Protein AF-A0A0F6SGK2-F1 (afdb_monomer)

Radius of gyration: 22.57 Å; Cα contacts (8 Å, |Δi|>4): 625; chains: 1; bounding box: 58×47×67 Å

Sequence (413 aa):
MLKDLLETAQLTKGACAKIIGVSPRVLDEWIAGQKTIPAGYARSLSELFGTPVPALARRGELPSPTQMAGVWFRMREDRVSATDRTYVAVLRRLAHSCDQFECATTGSSPSMMWRNVFWGAKRKAMDETASPAEQGRIAARALRTERGLSQGATGIGSVFRQHLRHLGVLVVETPVPDSKIEGCSFYVQSGPQAIRPSIFANSFRSSWFHRNFVLCHEIAHLIFDAESEGASIDFKTEDESSIGSLSESVTEQRADAFAQEMLVPASVLRHVAQASGINWKRLEAEDLATLVAKLEVEARVILRAAVEGKFLDAEGAARAQTLDYRAHLEQLTERALPAMKYFGRHPEKKSDWLEKRTATAVGVPLYLPPSYVQAVVGAVERGTVSWSKGAELLMVDRRTFMERFGDRVPGIE

Nearest PDB structures (foldseek):
  7t5t-assembly1_A  TM=6.090E-01  e=1.997E-03  Thauera sp. K11
  6b9s-assembly3_F  TM=7.369E-01  e=8.221E+00  Nitrosopumilus maritimus SCM1

pLDDT: mean 84.5, std 14.2, range [26.12, 98.0]

InterPro domains:
  IPR001387 Cro/C1-type, helix-turn-helix domain [PS50943] (2-56)
  IPR001387 Cro/C1-type, helix-turn-helix domain [SM00530] (1-56)
  IPR010359 IrrE N-terminal-like domain [PF06114] (166-276)
  IPR010982 Lambda repressor-like, DNA-binding domain superfamily [G3DSA:1.10.260.40] (1-58)
  IPR010982 Lambda repressor-like, DNA-binding domain superfamily [SSF47413] (1-57)
  IPR052345 Radiation response metalloprotease [PTHR43236] (2-397)

Organism: NCBI:txid927083

Solvent-accessible surface area (backbone atoms only — not comparable to full-atom values): 22172 Å² total; per-residue (Å²): 82,63,53,57,52,29,59,58,40,59,44,52,64,64,56,52,19,35,48,68,64,45,58,54,67,61,48,48,36,42,50,72,60,76,44,84,55,54,71,73,57,22,45,51,50,17,45,46,47,49,33,59,44,71,51,56,57,47,86,88,58,62,66,53,79,87,51,39,41,33,39,34,65,60,52,61,43,90,89,51,49,66,58,37,45,50,48,52,37,50,49,37,40,49,50,37,32,54,52,47,48,50,38,66,73,64,78,42,81,74,50,66,55,42,56,61,49,33,50,53,14,37,63,72,22,69,50,89,87,52,53,48,39,54,28,17,31,44,21,21,53,43,44,30,55,79,67,55,59,66,60,83,54,54,42,45,50,86,53,46,67,60,54,41,45,70,26,31,36,43,79,46,61,34,46,45,83,85,38,60,54,44,24,33,19,37,73,42,66,80,53,98,85,49,78,33,52,32,38,34,29,38,47,45,100,46,54,62,26,48,42,43,43,38,48,37,24,32,47,35,35,58,41,69,28,58,84,81,49,38,32,40,80,43,71,73,85,88,71,98,79,66,92,76,74,96,63,76,45,66,65,53,47,14,14,51,30,13,19,42,38,56,50,47,32,56,71,33,51,50,44,50,31,61,78,65,69,54,48,65,94,68,67,47,34,63,50,51,18,50,50,27,63,60,32,32,38,37,62,69,59,53,41,53,37,29,36,77,59,65,60,33,52,72,67,57,36,58,58,54,69,72,47,79,22,60,74,54,26,46,73,75,33,77,73,62,44,54,69,70,60,46,33,70,78,38,59,82,55,45,66,70,57,64,74,73,27,56,24,60,41,42,74,52,85,36,46,52,48,69,68,56,54,52,51,46,52,50,32,30,49,70,63,77,34,54,68,71,54,40,13,55,56,55,36,29,48,62,65,61,38,42,77,71,46,44,95,62,40,80,88,81,128

Secondary structure (DSSP, 8-state):
-HHHHHHHTT--HHHHHHHHT--HHHHHHHHTTSSPPPHHHHHHHHHHH---HHHHHSSS----GGGS-THHHHTTSTT--HHHHHHHHHHHHHHHHHHHHHHHHHSSPPP-HHHHHHHHHHHHH--TTS-HHHHHHHHHHHHHHHTTTTTTSS--TTTHHHHHHHTT-EEEEE--TT--EEEEEEEEEEETTEEEEEEEEE-TT--HHHHHHHHHHHHHHHHHTTTTS---EEE----TT-TT-----HHHHHHHHHHHHHH--HHHHHHHHHHTT--GGG--HHHHHHHHHHHTS-HHHHHHHHHHTTSS-HHHHHHHHT---HHHHHHH-GGGS-HHHHHHH-THHHHHHHTSSEE-TTSS-EE--HHHHHHHHHHHHTTSS-HHHHHHHTT--HHHHHHHHGGGSTT--

Mean predicted aligned error: 7.56 Å

Foldseek 3Di:
DVVVLCVLLVADLVLLCLQLQHDSVVSVCLVVVVDFDPQSSLVLVCLQFVADSVCSRDRPDDDDSVNGWLVSNVCPDPPHDNLNSSVSSNVSLLLLLLLVLCCLVVVDAFAQQLVVLLQQLQVQLPPVPDQLLVSLLSSLVSSCVVQVVPPPLFFCLVPVVVSCVNNREAEFEWARPPGQWQKKWAWGDNDDPHTHIYIYGHPHVDFSQANLLRRQLQSLCCSHVVVPRGMDTDGDDDDPPPPDDPDPPSSSSSSNSNSLSNQPPLSSLVVQCVVVVHQLVDHALLNLLSSCLGSVHDSLSSLVNCCVSVSDPPVSSVVVVPHDNLVNNVVSDVSSDDPVVNCVVVVVCPVLQDQQAFQPSSPRTIGGDSVQLVSLLVCQLVVSAPLCSSCSSSNHDSVSSCVRRVVRHPDDD

Structure (mmCIF, N/CA/C/O backbone):
data_AF-A0A0F6SGK2-F1
#
_entry.id   AF-A0A0F6SGK2-F1
#
loop_
_atom_site.group_PDB
_atom_site.id
_atom_site.type_symbol
_atom_site.label_atom_id
_atom_site.label_alt_id
_atom_site.label_comp_id
_atom_site.label_asym_id
_atom_site.label_entity_id
_atom_site.label_seq_id
_atom_site.pdbx_PDB_ins_code
_atom_site.Cartn_x
_atom_site.Cartn_y
_atom_site.Cartn_z
_atom_site.occupancy
_atom_site.B_iso_or_equiv
_atom_site.auth_seq_id
_atom_site.auth_comp_id
_atom_site.auth_asym_id
_atom_site.auth_atom_id
_atom_site.pdbx_PDB_model_num
ATOM 1 N N . MET A 1 1 ? 29.532 2.978 -12.328 1.00 78.69 1 MET A N 1
ATOM 2 C CA . MET A 1 1 ? 28.101 3.304 -12.506 1.00 78.69 1 MET A CA 1
ATOM 3 C C . MET A 1 1 ? 27.238 2.193 -11.948 1.00 78.69 1 MET A C 1
ATOM 5 O O . MET A 1 1 ? 26.752 2.325 -10.841 1.00 78.69 1 MET A O 1
ATOM 9 N N . LEU A 1 2 ? 27.044 1.086 -12.677 1.00 84.94 2 LEU A N 1
ATOM 10 C CA . LEU A 1 2 ? 26.106 0.046 -12.242 1.00 84.94 2 LEU A CA 1
ATOM 11 C C . LEU A 1 2 ? 26.561 -0.642 -10.946 1.00 84.94 2 LEU A C 1
ATOM 13 O O . LEU A 1 2 ? 25.728 -1.008 -10.125 1.00 84.94 2 LEU A O 1
ATOM 17 N N . LYS A 1 3 ? 27.882 -0.737 -10.737 1.00 87.75 3 LYS A N 1
ATOM 18 C CA . LYS A 1 3 ? 28.489 -1.137 -9.462 1.00 87.75 3 LYS A CA 1
ATOM 19 C C . LYS A 1 3 ? 28.012 -0.258 -8.299 1.00 87.75 3 LYS A C 1
ATOM 21 O O . LYS A 1 3 ? 27.478 -0.782 -7.334 1.00 87.75 3 LYS A O 1
ATOM 26 N N . ASP A 1 4 ? 28.139 1.059 -8.438 1.00 85.50 4 ASP A N 1
ATOM 27 C CA . ASP A 1 4 ? 27.834 2.026 -7.375 1.00 85.50 4 ASP A CA 1
ATOM 28 C C . ASP A 1 4 ? 26.331 2.077 -7.063 1.00 85.50 4 ASP A C 1
ATOM 30 O O . ASP A 1 4 ? 25.942 2.240 -5.907 1.00 85.50 4 ASP A O 1
ATOM 34 N N . LEU A 1 5 ? 25.479 1.883 -8.081 1.00 87.88 5 LEU A N 1
ATOM 35 C CA . LEU A 1 5 ? 24.028 1.741 -7.902 1.00 87.88 5 LEU A CA 1
ATOM 36 C C . LEU A 1 5 ? 23.686 0.475 -7.102 1.00 87.88 5 LEU A C 1
ATOM 38 O O . LEU A 1 5 ? 22.879 0.531 -6.176 1.00 87.88 5 LEU A O 1
ATOM 42 N N . LEU A 1 6 ? 24.314 -0.661 -7.429 1.00 89.94 6 LEU A N 1
ATOM 43 C CA . LEU A 1 6 ? 24.123 -1.926 -6.711 1.00 89.94 6 LEU A CA 1
ATOM 44 C C . LEU A 1 6 ? 24.616 -1.844 -5.266 1.00 89.94 6 LEU A C 1
ATOM 46 O O . LEU A 1 6 ? 23.921 -2.303 -4.364 1.00 89.94 6 LEU A O 1
ATOM 50 N N . GLU A 1 7 ? 25.781 -1.236 -5.045 1.00 88.44 7 GLU A N 1
ATOM 51 C CA . GLU A 1 7 ? 26.343 -1.010 -3.711 1.00 88.44 7 GLU A CA 1
ATOM 52 C C . GLU A 1 7 ? 25.465 -0.055 -2.898 1.00 88.44 7 GLU A C 1
ATOM 54 O O . GLU A 1 7 ? 25.137 -0.348 -1.750 1.00 88.44 7 GLU A O 1
ATOM 59 N N . THR A 1 8 ? 24.983 1.030 -3.511 1.00 85.25 8 THR A N 1
ATOM 60 C CA . THR A 1 8 ? 24.062 1.977 -2.868 1.00 85.25 8 THR A CA 1
ATOM 61 C C . THR A 1 8 ? 22.753 1.324 -2.454 1.00 85.25 8 THR A C 1
ATOM 63 O O . THR A 1 8 ? 22.305 1.545 -1.331 1.00 85.25 8 THR A O 1
ATOM 66 N N . ALA A 1 9 ? 22.147 0.541 -3.346 1.00 86.88 9 ALA A N 1
ATOM 67 C CA . ALA A 1 9 ? 20.924 -0.203 -3.068 1.00 86.88 9 ALA A CA 1
ATOM 68 C C . ALA A 1 9 ? 21.157 -1.426 -2.168 1.00 86.88 9 ALA A C 1
ATOM 70 O O . ALA A 1 9 ? 20.193 -2.088 -1.787 1.00 86.88 9 ALA A O 1
ATOM 71 N N . GLN A 1 10 ? 22.422 -1.770 -1.896 1.00 90.06 10 GLN A N 1
ATOM 72 C CA . GLN A 1 10 ? 22.857 -3.031 -1.299 1.00 90.06 10 GLN A CA 1
ATOM 73 C C . GLN A 1 10 ? 22.164 -4.261 -1.926 1.00 90.06 10 GLN A C 1
ATOM 75 O O . GLN A 1 10 ? 21.792 -5.218 -1.236 1.00 90.06 10 GLN A O 1
ATOM 80 N N . LEU A 1 11 ? 21.960 -4.217 -3.246 1.00 90.44 11 LEU A N 1
ATOM 81 C CA . LEU A 1 11 ? 21.308 -5.265 -4.023 1.00 90.44 11 LEU A CA 1
ATOM 82 C C . LEU A 1 11 ? 22.372 -6.177 -4.634 1.00 90.44 11 LEU A C 1
ATOM 84 O O . LEU A 1 11 ? 23.311 -5.719 -5.287 1.00 90.44 11 LEU A O 1
ATOM 88 N N . THR A 1 12 ? 22.221 -7.490 -4.461 1.00 91.44 12 THR A N 1
ATOM 89 C CA . THR A 1 12 ? 23.186 -8.437 -5.030 1.00 91.44 12 THR A CA 1
ATOM 90 C C . THR A 1 12 ? 23.108 -8.444 -6.558 1.00 91.44 12 THR A C 1
ATOM 92 O O . THR A 1 12 ? 22.038 -8.298 -7.155 1.00 91.44 12 THR A O 1
ATOM 95 N N . LYS A 1 13 ? 24.248 -8.683 -7.218 1.00 91.94 13 LYS A N 1
ATOM 96 C CA . LYS A 1 13 ? 24.306 -8.831 -8.681 1.00 91.94 13 LYS A CA 1
ATOM 97 C C . LYS A 1 13 ? 23.360 -9.921 -9.182 1.00 91.94 13 LYS A C 1
ATOM 99 O O . LYS A 1 13 ? 22.661 -9.720 -10.168 1.00 91.94 13 LYS A O 1
ATOM 104 N N . GLY A 1 14 ? 23.321 -11.058 -8.482 1.00 91.38 14 GLY A N 1
ATOM 105 C CA . GLY A 1 14 ? 22.448 -12.181 -8.820 1.00 91.38 14 GLY A CA 1
ATOM 106 C C . GLY A 1 14 ? 20.970 -11.797 -8.770 1.00 91.38 14 GLY A C 1
ATOM 107 O O . GLY A 1 14 ? 20.241 -12.082 -9.717 1.00 91.38 14 GLY A O 1
ATOM 108 N N . ALA A 1 15 ? 20.546 -11.090 -7.717 1.00 90.62 15 ALA A N 1
ATOM 109 C CA . ALA A 1 15 ? 19.182 -10.578 -7.613 1.00 90.62 15 ALA A CA 1
ATOM 110 C C . ALA A 1 15 ? 18.864 -9.590 -8.744 1.00 90.62 15 ALA A C 1
ATOM 112 O O . ALA A 1 15 ? 17.868 -9.765 -9.439 1.00 90.62 15 ALA A O 1
ATOM 113 N N . CYS A 1 16 ? 19.735 -8.607 -8.992 1.00 92.31 16 CYS A N 1
ATOM 114 C CA . CYS A 1 16 ? 19.541 -7.632 -10.067 1.00 92.31 16 CYS A CA 1
ATOM 115 C C . CYS A 1 16 ? 19.424 -8.300 -11.446 1.00 92.31 16 CYS A C 1
ATOM 117 O O . CYS A 1 16 ? 18.456 -8.052 -12.163 1.00 92.31 16 CYS A O 1
ATOM 119 N N . ALA A 1 17 ? 20.354 -9.201 -11.785 1.00 91.81 17 ALA A N 1
ATOM 120 C CA . ALA A 1 17 ? 20.355 -9.939 -13.047 1.00 91.81 17 ALA A CA 1
ATOM 121 C C . ALA A 1 17 ? 19.044 -10.711 -13.246 1.00 91.81 17 ALA A C 1
ATOM 123 O O . ALA A 1 17 ? 18.433 -10.645 -14.313 1.00 91.81 17 ALA A O 1
ATOM 124 N N . LYS A 1 18 ? 18.575 -11.382 -12.188 1.00 90.31 18 LYS A N 1
ATOM 125 C CA . LYS A 1 18 ? 17.321 -12.136 -12.190 1.00 90.31 18 LYS A CA 1
ATOM 126 C C . LYS A 1 18 ? 16.106 -11.227 -12.387 1.00 90.31 18 LYS A C 1
ATOM 128 O O . LYS A 1 18 ? 15.245 -11.545 -13.198 1.00 90.31 18 LYS A O 1
ATOM 133 N N . ILE A 1 19 ? 16.063 -10.081 -11.703 1.00 89.81 19 ILE A N 1
ATOM 134 C CA . ILE A 1 19 ? 14.951 -9.126 -11.795 1.00 89.81 19 ILE A CA 1
ATOM 135 C C . ILE A 1 19 ? 14.860 -8.509 -13.187 1.00 89.81 19 ILE A C 1
ATOM 137 O O . ILE A 1 19 ? 13.751 -8.341 -13.679 1.00 89.81 19 ILE A O 1
ATOM 141 N N . ILE A 1 20 ? 15.978 -8.169 -13.832 1.00 89.19 20 ILE A N 1
ATOM 142 C CA . ILE A 1 20 ? 15.967 -7.578 -15.183 1.00 89.19 20 ILE A CA 1
ATOM 143 C C . ILE A 1 20 ? 15.994 -8.630 -16.305 1.00 89.19 20 ILE A C 1
ATOM 145 O O . ILE A 1 20 ? 15.970 -8.267 -17.478 1.00 89.19 20 ILE A O 1
ATOM 149 N N . GLY A 1 21 ? 16.028 -9.922 -15.962 1.00 88.06 21 GLY A N 1
ATOM 150 C CA . GLY A 1 21 ? 15.949 -11.028 -16.918 1.00 88.06 21 GLY A CA 1
ATOM 151 C C . GLY A 1 21 ? 17.213 -11.247 -17.755 1.00 88.06 21 GLY A C 1
ATOM 152 O O . GLY A 1 21 ? 17.106 -11.598 -18.928 1.00 88.06 21 GLY A O 1
ATOM 153 N N . VAL A 1 22 ? 18.408 -11.049 -17.186 1.00 90.62 22 VAL A N 1
ATOM 154 C CA . VAL A 1 22 ? 19.692 -11.295 -17.872 1.00 90.62 22 VAL A CA 1
ATOM 155 C C . VAL A 1 22 ? 20.556 -12.314 -17.151 1.00 90.62 22 VAL A C 1
ATOM 157 O O . VAL A 1 22 ? 20.430 -12.536 -15.949 1.00 90.62 22 VAL A O 1
ATOM 160 N N . SER A 1 23 ? 21.492 -12.918 -17.886 1.00 90.94 23 SER A N 1
ATOM 161 C CA . SER A 1 23 ? 22.508 -13.761 -17.254 1.00 90.94 23 SER A CA 1
ATOM 162 C C . SER A 1 23 ? 23.442 -12.919 -16.364 1.00 90.94 23 SER A C 1
ATOM 164 O O . SER A 1 23 ? 23.802 -11.801 -16.752 1.00 90.94 23 SER A O 1
ATOM 166 N N . PRO A 1 24 ? 23.907 -13.447 -15.214 1.00 91.19 24 PRO A N 1
ATOM 167 C CA . PRO A 1 24 ? 24.869 -12.751 -14.355 1.00 91.19 24 PRO A CA 1
ATOM 168 C C . PRO A 1 24 ? 26.143 -12.320 -15.093 1.00 91.19 24 PRO A C 1
ATOM 170 O O . PRO A 1 24 ? 26.646 -11.227 -14.861 1.00 91.19 24 PRO A O 1
ATOM 173 N N . ARG A 1 25 ? 26.604 -13.128 -16.058 1.00 93.31 25 ARG A N 1
ATOM 174 C CA . ARG A 1 25 ? 27.771 -12.818 -16.893 1.00 93.31 25 ARG A CA 1
ATOM 175 C C . ARG A 1 25 ? 27.579 -11.542 -17.716 1.00 93.31 25 ARG A C 1
ATOM 177 O O . ARG A 1 25 ? 28.476 -10.711 -17.766 1.00 93.31 25 ARG A O 1
ATOM 184 N N . VAL A 1 26 ? 26.415 -11.374 -18.344 1.00 92.75 26 VAL A N 1
ATOM 185 C CA . VAL A 1 26 ? 26.103 -10.156 -19.116 1.00 92.75 26 VAL A CA 1
ATOM 186 C C . VAL A 1 26 ? 26.052 -8.936 -18.196 1.00 92.75 26 VAL A C 1
ATOM 188 O O . VAL A 1 26 ? 26.559 -7.875 -18.553 1.00 92.75 26 VAL A O 1
ATOM 191 N N . LEU A 1 27 ? 25.492 -9.091 -16.992 1.00 92.81 27 LEU A N 1
ATOM 192 C CA . LEU A 1 27 ? 25.486 -8.020 -16.000 1.00 92.81 27 LEU A CA 1
ATOM 193 C C . LEU A 1 27 ? 26.913 -7.636 -15.572 1.00 92.81 27 LEU A C 1
ATOM 195 O O . LEU A 1 27 ? 27.207 -6.449 -15.463 1.00 92.81 27 LEU A O 1
ATOM 199 N N . ASP A 1 28 ? 27.810 -8.606 -15.374 1.00 92.94 28 ASP A N 1
ATOM 200 C CA . ASP A 1 28 ? 29.217 -8.341 -15.052 1.00 92.94 28 ASP A CA 1
ATOM 201 C C . ASP A 1 28 ? 29.941 -7.588 -16.179 1.00 92.94 28 ASP A C 1
ATOM 203 O O . ASP A 1 28 ? 30.682 -6.644 -15.902 1.00 92.94 28 ASP A O 1
ATOM 207 N N . GLU A 1 29 ? 29.676 -7.929 -17.444 1.00 91.69 29 GLU A N 1
ATOM 208 C CA . GLU A 1 29 ? 30.208 -7.196 -18.602 1.00 91.69 29 GLU A CA 1
ATOM 209 C C . GLU A 1 29 ? 29.746 -5.724 -18.607 1.00 91.69 29 GLU A C 1
ATOM 211 O O . GLU A 1 29 ? 30.524 -4.830 -18.952 1.00 91.69 29 GLU A O 1
ATOM 216 N N . TRP A 1 30 ? 28.507 -5.438 -18.184 1.00 91.69 30 TRP A N 1
ATOM 217 C CA . TRP A 1 30 ? 28.007 -4.065 -18.023 1.00 91.69 30 TRP A CA 1
ATOM 218 C C . TRP A 1 30 ? 28.614 -3.349 -16.817 1.00 91.69 30 TRP A C 1
ATOM 220 O O . TRP A 1 30 ? 28.991 -2.182 -16.922 1.00 91.69 30 TRP A O 1
ATOM 230 N N . ILE A 1 31 ? 28.751 -4.039 -15.681 1.00 89.56 31 ILE A N 1
ATOM 231 C CA . ILE A 1 31 ? 29.380 -3.502 -14.466 1.00 89.56 31 ILE A CA 1
ATOM 232 C C . ILE A 1 31 ? 30.835 -3.107 -14.738 1.00 89.56 31 ILE A C 1
ATOM 234 O O . ILE A 1 31 ? 31.266 -2.038 -14.309 1.00 89.56 31 ILE A O 1
ATOM 238 N N . ALA A 1 32 ? 31.567 -3.938 -15.482 1.00 88.94 32 ALA A N 1
ATOM 239 C CA . ALA A 1 32 ? 32.946 -3.688 -15.891 1.00 88.94 32 ALA A CA 1
ATOM 240 C C . ALA A 1 32 ? 33.071 -2.677 -17.049 1.00 88.94 32 ALA A C 1
ATOM 242 O O . ALA A 1 32 ? 34.181 -2.367 -17.475 1.00 88.94 32 ALA A O 1
ATOM 243 N N . GLY A 1 33 ? 31.954 -2.181 -17.596 1.00 85.75 33 GLY A N 1
ATOM 244 C CA . GLY A 1 33 ? 31.942 -1.246 -18.723 1.00 85.75 33 GLY A CA 1
ATOM 245 C C . GLY A 1 33 ? 32.409 -1.850 -20.053 1.00 85.75 33 GLY A C 1
ATOM 246 O O . GLY A 1 33 ? 32.653 -1.107 -21.007 1.00 85.75 33 GLY A O 1
ATOM 247 N N . GLN A 1 34 ? 32.521 -3.178 -20.148 1.00 87.75 34 GLN A N 1
ATOM 248 C CA . GLN A 1 34 ? 32.992 -3.894 -21.336 1.00 87.75 34 GLN A CA 1
ATOM 249 C C . GLN A 1 34 ? 31.994 -3.791 -22.496 1.00 87.75 34 GLN A C 1
ATOM 251 O O . GLN A 1 34 ? 32.406 -3.681 -23.651 1.00 87.75 34 GLN A O 1
ATOM 256 N N . LYS A 1 35 ? 30.690 -3.743 -22.195 1.00 85.50 35 LYS A N 1
ATOM 257 C CA . LYS A 1 35 ? 29.608 -3.543 -23.173 1.00 85.50 35 LYS A CA 1
ATOM 258 C C . LYS A 1 35 ? 28.701 -2.380 -22.787 1.00 85.50 35 LYS A C 1
ATOM 260 O O . LYS A 1 35 ? 28.556 -2.058 -21.611 1.00 85.50 35 LYS A O 1
ATOM 265 N N . THR A 1 36 ? 28.071 -1.771 -23.788 1.00 86.31 36 THR A N 1
ATOM 266 C CA . THR A 1 36 ? 26.993 -0.802 -23.577 1.00 86.31 36 THR A CA 1
ATOM 267 C C . THR A 1 36 ? 25.721 -1.515 -23.120 1.00 86.31 36 THR A C 1
ATOM 269 O O . THR A 1 36 ? 25.454 -2.653 -23.515 1.00 86.31 36 THR A O 1
ATOM 272 N N . ILE A 1 37 ? 24.937 -0.846 -22.273 1.00 89.62 37 ILE A N 1
ATOM 273 C CA . ILE A 1 37 ? 23.647 -1.359 -21.807 1.00 89.62 37 ILE A CA 1
ATOM 274 C C . ILE A 1 37 ? 22.609 -1.093 -22.909 1.00 89.62 37 ILE A C 1
ATOM 276 O O . ILE A 1 37 ? 22.388 0.071 -23.254 1.00 89.62 37 ILE A O 1
ATOM 280 N N . PRO A 1 38 ? 21.957 -2.122 -23.480 1.00 90.44 38 PRO A N 1
ATOM 281 C CA . PRO A 1 38 ? 20.913 -1.913 -24.479 1.00 90.44 38 PRO A CA 1
ATOM 282 C C . PRO A 1 38 ? 19.733 -1.121 -23.903 1.00 90.44 38 PRO A C 1
ATOM 284 O O . PRO A 1 38 ? 19.382 -1.288 -22.735 1.00 90.44 38 PRO A O 1
ATOM 287 N N . ALA A 1 39 ? 19.068 -0.311 -24.733 1.00 86.50 39 ALA A N 1
ATOM 288 C CA . ALA A 1 39 ? 18.015 0.612 -24.293 1.00 86.50 39 ALA A CA 1
ATOM 289 C C . ALA A 1 39 ? 16.883 -0.058 -23.487 1.00 86.50 39 ALA A C 1
ATOM 291 O O . ALA A 1 39 ? 16.406 0.513 -22.507 1.00 86.50 39 ALA A O 1
ATOM 292 N N . GLY A 1 40 ? 16.486 -1.282 -23.858 1.00 85.19 40 GLY A N 1
ATOM 293 C CA . GLY A 1 40 ? 15.483 -2.053 -23.113 1.00 85.19 40 GLY A CA 1
ATOM 294 C C . GLY A 1 40 ? 15.911 -2.350 -21.672 1.00 85.19 40 GLY A C 1
ATOM 295 O O . GLY A 1 40 ? 15.142 -2.127 -20.744 1.00 85.19 40 GLY A O 1
ATOM 296 N N . TYR A 1 41 ? 17.166 -2.756 -21.465 1.00 89.25 41 TYR A N 1
ATOM 297 C CA . TYR A 1 41 ? 17.701 -3.036 -20.130 1.00 89.25 41 TYR A CA 1
ATOM 298 C C . TYR A 1 41 ? 18.026 -1.766 -19.346 1.00 89.25 41 TYR A C 1
ATOM 300 O O . TYR A 1 41 ? 17.846 -1.740 -18.132 1.00 89.25 41 TYR A O 1
ATOM 308 N N . ALA A 1 42 ? 18.440 -0.692 -20.025 1.00 89.06 42 ALA A N 1
ATOM 309 C CA . ALA A 1 42 ? 18.599 0.614 -19.393 1.00 89.06 42 ALA A CA 1
ATOM 310 C C . ALA A 1 42 ? 17.261 1.120 -18.827 1.00 89.06 42 ALA A C 1
ATOM 312 O O . ALA A 1 42 ? 17.233 1.674 -17.731 1.00 89.06 42 ALA A O 1
ATOM 313 N N . ARG A 1 43 ? 16.140 0.861 -19.518 1.00 87.06 43 ARG A N 1
ATOM 314 C CA . ARG A 1 43 ? 14.796 1.129 -18.990 1.00 87.06 43 ARG A CA 1
ATOM 315 C C . ARG A 1 43 ? 14.490 0.285 -17.753 1.00 87.06 43 ARG A C 1
ATOM 317 O O . ARG A 1 43 ? 14.130 0.856 -16.734 1.00 87.06 43 ARG A O 1
ATOM 324 N N . SER A 1 44 ? 14.706 -1.030 -17.786 1.00 88.31 44 SER A N 1
ATOM 325 C CA . SER A 1 44 ? 14.456 -1.884 -16.611 1.00 88.31 44 SER A CA 1
ATOM 326 C C . SER A 1 44 ? 15.315 -1.513 -15.395 1.00 88.31 44 SER A C 1
ATOM 328 O O . SER A 1 44 ? 14.844 -1.550 -14.261 1.00 88.31 44 SER A O 1
ATOM 330 N N . LEU A 1 45 ? 16.568 -1.113 -15.617 1.00 90.19 45 LEU A N 1
ATOM 331 C CA . LEU A 1 45 ? 17.447 -0.598 -14.564 1.00 90.19 45 LEU A CA 1
ATOM 332 C C . LEU A 1 45 ? 16.965 0.762 -14.033 1.00 90.19 45 LEU A C 1
ATOM 334 O O . LEU A 1 45 ? 17.049 1.007 -12.832 1.00 90.19 45 LEU A O 1
ATOM 338 N N . SER A 1 46 ? 16.431 1.622 -14.903 1.00 88.19 46 SER A N 1
ATOM 339 C CA . SER A 1 46 ? 15.820 2.901 -14.524 1.00 88.19 46 SER A CA 1
ATOM 340 C C . SER A 1 46 ? 14.588 2.698 -13.643 1.00 88.19 46 SER A C 1
ATOM 342 O O . SER A 1 46 ? 14.492 3.305 -12.580 1.00 88.19 46 SER A O 1
ATOM 344 N N . GLU A 1 47 ? 13.699 1.776 -14.018 1.00 88.62 47 GLU A N 1
ATOM 345 C CA . GLU A 1 47 ? 12.507 1.411 -13.239 1.00 88.62 47 GLU A CA 1
ATOM 346 C C . GLU A 1 47 ? 12.887 0.916 -11.831 1.00 88.62 47 GLU A C 1
ATOM 348 O O . GLU A 1 47 ? 12.272 1.293 -10.828 1.00 88.62 47 GLU A O 1
ATOM 353 N N . LEU A 1 48 ? 13.953 0.114 -11.749 1.00 89.56 48 LEU A N 1
ATOM 354 C CA . LEU A 1 48 ? 14.460 -0.458 -10.506 1.00 89.56 48 LEU A CA 1
ATOM 355 C C . LEU A 1 48 ? 15.117 0.607 -9.614 1.00 89.56 48 LEU A C 1
ATOM 357 O O . LEU A 1 48 ? 14.701 0.804 -8.470 1.00 89.56 48 LEU A O 1
ATOM 361 N N . PHE A 1 49 ? 16.115 1.330 -10.122 1.00 88.06 49 PHE A N 1
ATOM 362 C CA . PHE A 1 49 ? 16.923 2.255 -9.317 1.00 88.06 49 PHE A CA 1
ATOM 363 C C . PHE A 1 49 ? 16.334 3.668 -9.201 1.00 88.06 49 PHE A C 1
ATOM 365 O O . PHE A 1 49 ? 16.718 4.422 -8.309 1.00 88.06 49 PHE A O 1
ATOM 372 N N . GLY A 1 50 ? 15.384 4.032 -10.065 1.00 84.56 50 GLY A N 1
ATOM 373 C CA . GLY A 1 50 ? 14.887 5.406 -10.198 1.00 84.56 50 GLY A CA 1
ATOM 374 C C . GLY A 1 50 ? 15.873 6.355 -10.885 1.00 84.56 50 GLY A C 1
ATOM 375 O O . GLY A 1 50 ? 15.688 7.563 -10.833 1.00 84.56 50 GLY A O 1
ATOM 376 N N . THR A 1 51 ? 16.924 5.824 -11.511 1.00 83.75 51 THR A N 1
ATOM 377 C CA . THR A 1 51 ? 17.946 6.613 -12.209 1.00 83.75 51 THR A CA 1
ATOM 378 C C . THR A 1 51 ? 17.505 6.893 -13.649 1.00 83.75 51 THR A C 1
ATOM 380 O O . THR A 1 51 ? 17.043 5.962 -14.311 1.00 83.75 51 THR A O 1
ATOM 383 N N . PRO A 1 52 ? 17.664 8.111 -14.198 1.00 81.69 52 PRO A N 1
ATOM 384 C CA . PRO A 1 52 ? 17.268 8.410 -15.576 1.00 81.69 52 PRO A CA 1
ATOM 385 C C . PRO A 1 52 ? 17.953 7.511 -16.621 1.00 81.69 52 PRO A C 1
ATOM 387 O O . PRO A 1 52 ? 19.169 7.320 -16.586 1.00 81.69 52 PRO A O 1
ATOM 390 N N . VAL A 1 53 ? 17.199 7.023 -17.617 1.00 84.62 53 VAL A N 1
ATOM 391 C CA . VAL A 1 53 ? 17.726 6.183 -18.719 1.00 84.62 53 VAL A CA 1
ATOM 392 C C . VAL A 1 53 ? 18.948 6.797 -19.425 1.00 84.62 53 VAL A C 1
ATOM 394 O O . VAL A 1 53 ? 19.905 6.058 -19.661 1.00 84.62 53 VAL A O 1
ATOM 397 N N . PRO A 1 54 ? 18.997 8.114 -19.735 1.00 82.19 54 PRO A N 1
ATOM 398 C CA . PRO A 1 54 ? 20.179 8.709 -20.359 1.00 82.19 54 PRO A CA 1
ATOM 399 C C . PRO A 1 54 ? 21.448 8.569 -19.512 1.00 82.19 54 PRO A C 1
ATOM 401 O O . PRO A 1 54 ? 22.523 8.374 -20.071 1.00 82.19 54 PRO A O 1
ATOM 404 N N . ALA A 1 55 ? 21.325 8.613 -18.182 1.00 79.44 55 ALA A N 1
ATOM 405 C CA . ALA A 1 55 ? 22.457 8.422 -17.281 1.00 79.44 55 ALA A CA 1
ATOM 406 C C . ALA A 1 55 ? 22.956 6.969 -17.300 1.00 79.44 55 ALA A C 1
ATOM 408 O O . ALA A 1 55 ? 24.153 6.739 -17.216 1.00 79.44 55 ALA A O 1
ATOM 409 N N . LEU A 1 56 ? 22.060 5.996 -17.498 1.00 82.06 56 LEU A N 1
ATOM 410 C CA . LEU A 1 56 ? 22.403 4.572 -17.616 1.00 82.06 56 LEU A CA 1
ATOM 411 C C . LEU A 1 56 ? 22.976 4.188 -18.990 1.00 82.06 56 LEU A C 1
ATOM 413 O O . LEU A 1 56 ? 23.632 3.156 -19.123 1.00 82.06 56 LEU A O 1
ATOM 417 N N . ALA A 1 57 ? 22.710 4.986 -20.023 1.00 75.50 57 ALA A N 1
ATOM 418 C CA . ALA A 1 57 ? 23.166 4.722 -21.386 1.00 75.50 57 ALA A CA 1
ATOM 419 C C . ALA A 1 57 ? 24.554 5.318 -21.693 1.00 75.50 57 ALA A C 1
ATOM 421 O O . ALA A 1 57 ? 25.229 4.851 -22.614 1.00 75.50 57 ALA A O 1
ATOM 422 N N . ARG A 1 58 ? 24.993 6.345 -20.951 1.00 70.56 58 ARG A N 1
ATOM 423 C CA . ARG A 1 58 ? 26.281 7.017 -21.178 1.00 70.56 58 ARG A CA 1
ATOM 424 C C . ARG A 1 58 ? 27.443 6.231 -20.574 1.00 70.56 58 ARG A C 1
ATOM 426 O O . ARG A 1 58 ? 27.417 5.815 -19.421 1.00 70.56 58 ARG A O 1
ATOM 433 N N . ARG A 1 59 ? 28.507 6.048 -21.360 1.00 63.91 59 ARG A N 1
ATOM 434 C CA . ARG A 1 59 ? 29.759 5.430 -20.900 1.00 63.91 59 ARG A CA 1
ATOM 435 C C . ARG A 1 59 ? 30.584 6.489 -20.158 1.00 63.91 59 ARG A C 1
ATOM 437 O O . ARG A 1 59 ? 30.909 7.510 -20.748 1.00 63.91 59 ARG A O 1
ATOM 444 N N . GLY A 1 60 ? 30.947 6.235 -18.902 1.00 56.12 60 GLY A N 1
ATOM 445 C CA . GLY A 1 60 ? 31.951 7.028 -18.172 1.00 56.12 60 GLY A CA 1
ATOM 446 C C . GLY A 1 60 ? 31.436 8.172 -17.289 1.00 56.12 60 GLY A C 1
ATOM 447 O O . GLY A 1 60 ? 32.181 8.607 -16.419 1.00 56.12 60 GLY A O 1
ATOM 448 N N . GLU A 1 61 ? 30.181 8.611 -17.422 1.00 55.69 61 GLU A N 1
ATOM 449 C CA . GLU A 1 61 ? 29.553 9.511 -16.440 1.00 55.69 61 GLU A CA 1
ATOM 450 C C . GLU A 1 61 ? 28.886 8.672 -15.346 1.00 55.69 61 GLU A C 1
ATOM 452 O O . GLU A 1 61 ? 28.019 7.841 -15.620 1.00 55.69 61 GLU A O 1
ATOM 457 N N . LEU A 1 62 ? 29.322 8.846 -14.098 1.00 53.81 62 LEU A N 1
ATOM 458 C CA . LEU A 1 62 ? 28.700 8.198 -12.950 1.00 53.81 62 LEU A CA 1
ATOM 459 C C . LEU A 1 62 ? 27.444 8.994 -12.565 1.00 53.81 62 LEU A C 1
ATOM 461 O O . LEU A 1 62 ? 27.591 10.140 -12.135 1.00 53.81 62 LEU A O 1
ATOM 465 N N . PRO A 1 63 ? 26.222 8.437 -12.665 1.00 56.38 63 PRO A N 1
ATOM 466 C CA . PRO A 1 63 ? 25.109 8.978 -11.912 1.00 56.38 63 PRO A CA 1
ATOM 467 C C . PRO A 1 63 ? 25.499 8.979 -10.438 1.00 56.38 63 PRO A C 1
ATOM 469 O O . PRO A 1 63 ? 25.889 7.949 -9.883 1.00 56.38 63 PRO A O 1
ATOM 472 N N . SER A 1 64 ? 25.437 10.156 -9.822 1.00 59.75 64 SER A N 1
ATOM 473 C CA . SER A 1 64 ? 25.648 10.280 -8.386 1.00 59.75 64 SER A CA 1
ATOM 474 C C . SER A 1 64 ? 24.624 9.394 -7.665 1.00 59.75 64 SER A C 1
ATOM 476 O O . SER A 1 64 ? 23.465 9.373 -8.086 1.00 59.75 64 SER A O 1
ATOM 478 N N . PRO A 1 65 ? 24.983 8.708 -6.563 1.00 60.50 65 PRO A N 1
ATOM 479 C CA . PRO A 1 65 ? 24.016 8.022 -5.706 1.00 60.50 65 PRO A CA 1
ATOM 480 C C . PRO A 1 65 ? 22.811 8.902 -5.340 1.00 60.50 65 PRO A C 1
ATOM 482 O O . PRO A 1 65 ? 21.704 8.396 -5.200 1.00 60.50 65 PRO A O 1
ATOM 485 N N . THR A 1 66 ? 22.992 10.227 -5.283 1.00 61.44 66 THR A N 1
ATOM 486 C CA . THR A 1 66 ? 21.920 11.217 -5.064 1.00 61.44 66 THR A CA 1
ATOM 487 C C . THR A 1 66 ? 20.842 11.254 -6.157 1.00 61.44 66 THR A C 1
ATOM 489 O O . THR A 1 66 ? 19.799 11.860 -5.952 1.00 61.44 66 THR A O 1
ATOM 492 N N . GLN A 1 67 ? 21.067 10.618 -7.310 1.00 67.00 67 GLN A N 1
ATOM 493 C CA . GLN A 1 67 ? 20.106 10.493 -8.413 1.00 67.00 67 GLN A CA 1
ATOM 494 C C . GLN A 1 67 ? 19.288 9.194 -8.352 1.00 67.00 67 GLN A C 1
ATOM 496 O O . GLN A 1 67 ? 18.495 8.925 -9.254 1.00 67.00 67 GLN A O 1
ATOM 501 N N . MET A 1 68 ? 19.506 8.350 -7.340 1.00 76.12 68 MET A N 1
ATOM 502 C CA . MET A 1 68 ? 18.669 7.179 -7.092 1.00 76.12 68 MET A CA 1
ATOM 503 C C . MET A 1 68 ? 17.377 7.573 -6.385 1.00 76.12 68 MET A C 1
ATOM 505 O O . MET A 1 68 ? 17.314 8.579 -5.679 1.00 76.12 68 MET A O 1
ATOM 509 N N . ALA A 1 69 ? 16.344 6.746 -6.541 1.00 77.69 69 ALA A N 1
ATOM 510 C CA . ALA A 1 69 ? 15.123 6.910 -5.767 1.00 77.69 69 ALA A CA 1
ATOM 511 C C . ALA A 1 69 ? 15.429 6.850 -4.261 1.00 77.69 69 ALA A C 1
ATOM 513 O O . ALA A 1 69 ? 16.161 5.963 -3.815 1.00 77.69 69 ALA A O 1
ATOM 514 N N . GLY A 1 70 ? 14.808 7.752 -3.490 1.00 74.00 70 GLY A N 1
ATOM 515 C CA . GLY A 1 70 ? 15.030 7.903 -2.046 1.00 74.00 70 GLY A CA 1
ATOM 516 C C . GLY A 1 70 ? 14.885 6.602 -1.250 1.00 74.00 70 GLY A C 1
ATOM 517 O O . GLY A 1 70 ? 15.592 6.395 -0.270 1.00 74.00 70 GLY A O 1
ATOM 518 N N . VAL A 1 71 ? 14.057 5.674 -1.740 1.00 80.69 71 VAL A N 1
ATOM 519 C CA . VAL A 1 71 ? 13.803 4.367 -1.104 1.00 80.69 71 VAL A CA 1
ATOM 520 C C . VAL A 1 71 ? 15.079 3.578 -0.879 1.00 80.69 71 VAL A C 1
ATOM 522 O O . VAL A 1 71 ? 15.237 2.937 0.153 1.00 80.69 71 VAL A O 1
ATOM 525 N N . TRP A 1 72 ? 16.042 3.684 -1.795 1.00 82.88 72 TRP A N 1
ATOM 526 C CA . TRP A 1 72 ? 17.293 2.947 -1.690 1.00 82.88 72 TRP A CA 1
ATOM 527 C C . TRP A 1 72 ? 18.180 3.421 -0.548 1.00 82.88 72 TRP A C 1
ATOM 529 O O . TRP A 1 72 ? 18.989 2.634 -0.072 1.00 82.88 72 TRP A O 1
ATOM 539 N N . PHE A 1 73 ? 18.019 4.659 -0.077 1.00 78.44 73 PHE A N 1
ATOM 540 C CA . PHE A 1 73 ? 18.754 5.150 1.083 1.00 78.44 73 PHE A CA 1
ATOM 541 C C . PHE A 1 73 ? 18.213 4.564 2.386 1.00 78.44 73 PHE A C 1
ATOM 543 O O . PHE A 1 73 ? 19.014 4.167 3.227 1.00 78.44 73 PHE A O 1
ATOM 550 N N . ARG A 1 74 ? 16.889 4.412 2.519 1.00 73.62 74 ARG A N 1
ATOM 551 C CA . ARG A 1 74 ? 16.280 3.779 3.702 1.00 73.62 74 ARG A CA 1
ATOM 552 C C . ARG A 1 74 ? 16.485 2.264 3.733 1.00 73.62 74 ARG A C 1
ATOM 554 O O . ARG A 1 74 ? 16.704 1.680 4.786 1.00 73.62 74 ARG A O 1
ATOM 561 N N . MET A 1 75 ? 16.565 1.622 2.565 1.00 80.44 75 MET A N 1
ATOM 562 C CA . MET A 1 75 ? 16.886 0.188 2.466 1.00 80.44 75 MET A CA 1
ATOM 563 C C . MET A 1 75 ? 18.305 -0.181 2.959 1.00 80.44 75 MET A C 1
ATOM 565 O O . MET A 1 75 ? 18.661 -1.366 2.962 1.00 80.44 75 MET A O 1
ATOM 569 N N . ARG A 1 76 ? 19.128 0.807 3.346 1.00 77.62 76 ARG A N 1
ATOM 570 C CA . ARG A 1 76 ? 20.474 0.609 3.906 1.00 77.62 76 ARG A CA 1
ATOM 571 C C . ARG A 1 76 ? 20.485 0.334 5.407 1.00 77.62 76 ARG A C 1
ATOM 573 O O . ARG A 1 76 ? 21.541 -0.038 5.903 1.00 77.62 76 ARG A O 1
ATOM 580 N N . GLU A 1 77 ? 19.368 0.526 6.106 1.00 77.06 77 GLU A N 1
ATOM 581 C CA . GLU A 1 77 ? 19.271 0.243 7.540 1.00 77.06 77 GLU A CA 1
ATOM 582 C C . GLU A 1 77 ? 19.630 -1.221 7.849 1.00 77.06 77 GLU A C 1
ATOM 584 O O . GLU A 1 77 ? 19.253 -2.132 7.106 1.00 77.06 77 GLU A O 1
ATOM 589 N N . ASP A 1 78 ? 20.319 -1.456 8.969 1.00 73.25 78 ASP A N 1
ATOM 590 C CA . ASP A 1 78 ? 20.843 -2.782 9.345 1.00 73.25 78 ASP A CA 1
ATOM 591 C C . ASP A 1 78 ? 19.743 -3.841 9.526 1.00 73.25 78 ASP A C 1
ATOM 593 O O . ASP A 1 78 ? 19.973 -5.037 9.341 1.00 73.25 78 ASP A O 1
ATOM 597 N N . ARG A 1 79 ? 18.517 -3.405 9.842 1.00 79.19 79 ARG A N 1
ATOM 598 C CA . ARG A 1 79 ? 17.335 -4.271 9.976 1.00 79.19 79 ARG A CA 1
ATOM 599 C C . ARG A 1 79 ? 16.766 -4.768 8.639 1.00 79.19 79 ARG A C 1
ATOM 601 O O . ARG A 1 79 ? 15.944 -5.684 8.643 1.00 79.19 79 ARG A O 1
ATOM 608 N N . VAL A 1 80 ? 17.192 -4.203 7.506 1.00 84.44 80 VAL A N 1
ATOM 609 C CA . VAL A 1 80 ? 16.719 -4.565 6.159 1.00 84.44 80 VAL A CA 1
ATOM 610 C C . VAL A 1 80 ? 17.539 -5.723 5.602 1.00 84.44 80 VAL A C 1
ATOM 612 O O . VAL A 1 80 ? 18.742 -5.602 5.371 1.00 84.44 80 VAL A O 1
ATOM 615 N N . SER A 1 81 ? 16.885 -6.842 5.295 1.00 90.00 81 SER A N 1
ATOM 616 C CA . SER A 1 81 ? 17.552 -7.998 4.693 1.00 90.00 81 SER A CA 1
ATOM 617 C C . SER A 1 81 ? 17.764 -7.845 3.177 1.00 90.00 81 SER A C 1
ATOM 619 O O . SER A 1 81 ? 17.115 -7.055 2.487 1.00 90.00 81 SER A O 1
ATOM 621 N N . ALA A 1 82 ? 18.640 -8.676 2.602 1.00 88.62 82 ALA A N 1
ATOM 622 C CA . ALA A 1 82 ? 18.800 -8.764 1.146 1.00 88.62 82 ALA A CA 1
ATOM 623 C C . ALA A 1 82 ? 17.498 -9.186 0.430 1.00 88.62 82 ALA A C 1
ATOM 625 O O . ALA A 1 82 ? 17.240 -8.774 -0.707 1.00 88.62 82 ALA A O 1
ATOM 626 N N . THR A 1 83 ? 16.667 -9.985 1.103 1.00 88.94 83 THR A N 1
ATOM 627 C CA . THR A 1 83 ? 15.349 -10.399 0.617 1.00 88.94 83 THR A CA 1
ATOM 628 C C . THR A 1 83 ? 14.410 -9.200 0.506 1.00 88.94 83 THR A C 1
ATOM 630 O O . THR A 1 83 ? 13.811 -8.996 -0.549 1.00 88.94 83 THR A O 1
ATOM 633 N N . ASP A 1 84 ? 14.365 -8.343 1.528 1.00 89.69 84 ASP A N 1
ATOM 634 C CA . ASP A 1 84 ? 13.563 -7.113 1.533 1.00 89.69 84 ASP A CA 1
ATOM 635 C C . ASP A 1 84 ? 13.940 -6.188 0.363 1.00 89.69 84 ASP A C 1
ATOM 637 O O . ASP A 1 84 ? 13.078 -5.724 -0.385 1.00 89.69 84 ASP A O 1
ATOM 641 N N . ARG A 1 85 ? 15.245 -5.993 0.124 1.00 90.81 85 ARG A N 1
ATOM 642 C CA . ARG A 1 85 ? 15.778 -5.197 -1.006 1.00 90.81 85 ARG A CA 1
ATOM 643 C C . ARG A 1 85 ? 15.359 -5.745 -2.356 1.00 90.81 85 ARG A C 1
ATOM 645 O O . ARG A 1 85 ? 14.986 -4.989 -3.255 1.00 90.81 85 ARG A O 1
ATOM 652 N N . THR A 1 86 ? 15.397 -7.065 -2.487 1.00 91.12 86 THR A N 1
ATOM 653 C CA . THR A 1 86 ? 14.967 -7.755 -3.702 1.00 91.12 86 THR A CA 1
ATOM 654 C C . THR A 1 86 ? 13.473 -7.530 -3.940 1.00 91.12 86 THR A C 1
ATOM 656 O O . THR A 1 86 ? 13.077 -7.200 -5.058 1.00 91.12 86 THR A O 1
ATOM 659 N N . TYR A 1 87 ? 12.645 -7.623 -2.897 1.00 90.00 87 TYR A N 1
ATOM 660 C CA . TYR A 1 87 ? 11.213 -7.367 -3.019 1.00 90.00 87 TYR A CA 1
ATOM 661 C C . TYR A 1 87 ? 10.898 -5.911 -3.352 1.00 90.00 87 TYR A C 1
ATOM 663 O O . TYR A 1 87 ? 10.103 -5.679 -4.256 1.00 90.00 87 TYR A O 1
ATOM 671 N N . VAL A 1 88 ? 11.559 -4.929 -2.734 1.00 90.38 88 VAL A N 1
ATOM 672 C CA . VAL A 1 88 ? 11.367 -3.512 -3.095 1.00 90.38 88 VAL A CA 1
ATOM 673 C C . VAL A 1 88 ? 11.740 -3.248 -4.554 1.00 90.38 88 VAL A C 1
ATOM 675 O O . VAL A 1 88 ? 10.982 -2.581 -5.258 1.00 90.38 88 VAL A O 1
ATOM 678 N N . ALA A 1 89 ? 12.835 -3.823 -5.063 1.00 90.81 89 ALA A N 1
ATOM 679 C CA . ALA A 1 89 ? 13.171 -3.727 -6.488 1.00 90.81 89 ALA A CA 1
ATOM 680 C C . ALA A 1 89 ? 12.050 -4.280 -7.388 1.00 90.81 89 ALA A C 1
ATOM 682 O O . ALA A 1 89 ? 11.662 -3.643 -8.371 1.00 90.81 89 ALA A O 1
ATOM 683 N N . VAL A 1 90 ? 11.506 -5.450 -7.045 1.00 90.75 90 VAL A N 1
ATOM 684 C CA . VAL A 1 90 ? 10.408 -6.081 -7.790 1.00 90.75 90 VAL A CA 1
ATOM 685 C C . VAL A 1 90 ? 9.123 -5.250 -7.714 1.00 90.75 90 VAL A C 1
ATOM 687 O O . VAL A 1 90 ? 8.466 -5.050 -8.735 1.00 90.75 90 VAL A O 1
ATOM 690 N N . LEU A 1 91 ? 8.786 -4.712 -6.540 1.00 90.56 91 LEU A N 1
ATOM 691 C CA . LEU A 1 91 ? 7.618 -3.856 -6.327 1.00 90.56 91 LEU A CA 1
ATOM 692 C C . LEU A 1 91 ? 7.714 -2.553 -7.121 1.00 90.56 91 LEU A C 1
ATOM 694 O O . LEU A 1 91 ? 6.728 -2.133 -7.721 1.00 90.56 91 LEU A O 1
ATOM 698 N N . ARG A 1 92 ? 8.900 -1.941 -7.197 1.00 90.94 92 ARG A N 1
ATOM 699 C CA . ARG A 1 92 ? 9.136 -0.756 -8.036 1.00 90.94 92 ARG A CA 1
ATOM 700 C C . ARG A 1 92 ? 8.937 -1.048 -9.518 1.00 90.94 92 ARG A C 1
ATOM 702 O O . ARG A 1 92 ? 8.363 -0.221 -10.229 1.00 90.94 92 ARG A O 1
ATOM 709 N N . ARG A 1 93 ? 9.372 -2.221 -9.985 1.00 89.38 93 ARG A N 1
ATOM 710 C CA . ARG A 1 93 ? 9.151 -2.666 -11.368 1.00 89.38 93 ARG A CA 1
ATOM 711 C C . ARG A 1 93 ? 7.670 -2.932 -11.651 1.00 89.38 93 ARG A C 1
ATOM 713 O O . ARG A 1 93 ? 7.163 -2.510 -12.690 1.00 89.38 93 ARG A O 1
ATOM 720 N N . LEU A 1 94 ? 6.963 -3.571 -10.718 1.00 90.25 94 LEU A N 1
ATOM 721 C CA . LEU A 1 94 ? 5.512 -3.745 -10.807 1.00 90.25 94 LEU A CA 1
ATOM 722 C C . LEU A 1 94 ? 4.804 -2.387 -10.863 1.00 90.25 94 LEU A C 1
ATOM 724 O O . LEU A 1 94 ? 3.953 -2.174 -11.718 1.00 90.25 94 LEU A O 1
ATOM 728 N N . ALA A 1 95 ? 5.192 -1.446 -10.005 1.00 90.50 95 ALA A N 1
ATOM 729 C CA . ALA A 1 95 ? 4.597 -0.120 -9.975 1.00 90.50 95 ALA A CA 1
ATOM 730 C C . ALA A 1 95 ? 4.783 0.642 -11.301 1.00 90.50 95 ALA A C 1
ATOM 732 O O . ALA A 1 95 ? 3.822 1.219 -11.809 1.00 90.50 95 ALA A O 1
ATOM 733 N N . HIS A 1 96 ? 5.968 0.562 -11.918 1.00 89.25 96 HIS A N 1
ATOM 734 C CA . HIS A 1 96 ? 6.184 1.081 -13.274 1.00 89.25 96 HIS A CA 1
ATOM 735 C C . HIS A 1 96 ? 5.334 0.356 -14.323 1.00 89.25 96 HIS A C 1
ATOM 737 O O . HIS A 1 96 ? 4.787 1.001 -15.211 1.00 89.25 96 HIS A O 1
ATOM 743 N N . SER A 1 97 ? 5.176 -0.966 -14.225 1.00 89.56 97 SER A N 1
ATOM 744 C CA . SER A 1 97 ? 4.347 -1.738 -15.165 1.00 89.56 97 SER A CA 1
ATOM 745 C C . SER A 1 97 ? 2.868 -1.347 -15.068 1.00 89.56 97 SER A C 1
ATOM 747 O O . SER A 1 97 ? 2.193 -1.195 -16.087 1.00 89.56 97 SER A O 1
ATOM 749 N N . CYS A 1 98 ? 2.357 -1.125 -13.855 1.00 89.06 98 CYS A N 1
ATOM 750 C CA . CYS A 1 98 ? 1.007 -0.608 -13.637 1.00 89.06 98 CYS A CA 1
ATOM 751 C C . CYS A 1 98 ? 0.833 0.792 -14.235 1.00 89.06 98 CYS A C 1
ATOM 753 O O . CYS A 1 98 ? -0.135 1.041 -14.950 1.00 89.06 98 CYS A O 1
ATOM 755 N N . ASP A 1 99 ? 1.784 1.687 -13.977 1.00 87.56 99 ASP A N 1
ATOM 756 C CA . ASP A 1 99 ? 1.728 3.062 -14.463 1.00 87.56 99 ASP A CA 1
ATOM 757 C C . ASP A 1 99 ? 1.813 3.140 -15.998 1.00 87.56 99 ASP A C 1
ATOM 759 O O . ASP A 1 99 ? 0.988 3.797 -16.635 1.00 87.56 99 ASP A O 1
ATOM 763 N N . GLN A 1 100 ? 2.732 2.385 -16.614 1.00 86.94 100 GLN A N 1
ATOM 764 C CA . GLN A 1 100 ? 2.839 2.263 -18.073 1.00 86.94 100 GLN A CA 1
ATOM 765 C C . GLN A 1 100 ? 1.550 1.734 -18.705 1.00 86.94 100 GLN A C 1
ATOM 767 O O . GLN A 1 100 ? 1.129 2.236 -19.747 1.00 86.94 100 GLN A O 1
ATOM 772 N N . PHE A 1 101 ? 0.929 0.721 -18.097 1.00 88.25 101 PHE A N 1
ATOM 773 C CA . PHE A 1 101 ? -0.322 0.155 -18.591 1.00 88.25 101 PHE A CA 1
ATOM 774 C C . PHE A 1 101 ? -1.462 1.181 -18.580 1.00 88.25 101 PHE A C 1
ATOM 776 O O . PHE A 1 101 ? -2.171 1.324 -19.578 1.00 88.25 101 PHE A O 1
ATOM 783 N N . GLU A 1 102 ? -1.628 1.919 -17.481 1.00 84.62 102 GLU A N 1
ATOM 784 C CA . GLU A 1 102 ? -2.664 2.951 -17.383 1.00 84.62 102 GLU A CA 1
ATOM 785 C C . GLU A 1 102 ? -2.430 4.085 -18.390 1.00 84.62 102 GLU A C 1
ATOM 787 O O . GLU A 1 102 ? -3.366 4.490 -19.081 1.00 84.62 102 GLU A O 1
ATOM 792 N N . CYS A 1 103 ? -1.181 4.536 -18.554 1.00 81.31 103 CYS A N 1
ATOM 793 C CA . CYS A 1 103 ? -0.831 5.546 -19.556 1.00 81.31 103 CYS A CA 1
ATOM 794 C C . CYS A 1 103 ? -1.141 5.061 -20.982 1.00 81.31 103 CYS A C 1
ATOM 796 O O . CYS A 1 103 ? -1.700 5.804 -21.788 1.00 81.31 103 CYS A O 1
ATOM 798 N N . ALA A 1 104 ? -0.808 3.804 -21.292 1.00 81.94 104 ALA A N 1
ATOM 799 C CA . ALA A 1 104 ? -1.011 3.227 -22.618 1.00 81.94 104 ALA A CA 1
ATOM 800 C C . ALA A 1 104 ? -2.494 3.013 -22.963 1.00 81.94 104 ALA A C 1
ATOM 802 O O . ALA A 1 104 ? -2.874 3.142 -24.122 1.00 81.94 104 ALA A O 1
ATOM 803 N N . THR A 1 105 ? -3.332 2.685 -21.977 1.00 80.56 105 THR A N 1
ATOM 804 C CA . THR A 1 105 ? -4.745 2.337 -22.211 1.00 80.56 105 THR A CA 1
ATOM 805 C C . THR A 1 105 ? -5.705 3.515 -22.115 1.00 80.56 105 THR A C 1
ATOM 807 O O . THR A 1 105 ? -6.748 3.493 -22.762 1.00 80.56 105 THR A O 1
ATOM 810 N N . THR A 1 106 ? -5.377 4.545 -21.334 1.00 75.38 106 THR A N 1
ATOM 811 C CA . THR A 1 106 ? -6.241 5.727 -21.170 1.00 75.38 106 THR A CA 1
ATOM 812 C C . THR A 1 106 ? -5.870 6.879 -22.103 1.00 75.38 106 THR A C 1
ATOM 814 O O . THR A 1 106 ? -6.633 7.839 -22.222 1.00 75.38 106 THR A O 1
ATOM 817 N N . GLY A 1 107 ? -4.688 6.826 -22.733 1.00 67.00 107 GLY A N 1
ATOM 818 C CA . GLY A 1 107 ? -4.149 7.913 -23.559 1.00 67.00 107 GLY A CA 1
ATOM 819 C C . GLY A 1 107 ? -3.954 9.233 -22.801 1.00 67.00 107 GLY A C 1
ATOM 820 O O . GLY A 1 107 ? -3.668 10.257 -23.416 1.00 67.00 107 GLY A O 1
ATOM 821 N N . SER A 1 108 ? -4.127 9.217 -21.478 1.00 65.06 108 SER A N 1
ATOM 822 C CA . SER A 1 108 ? -4.127 10.378 -20.599 1.00 65.06 108 SER A CA 1
ATOM 823 C C . SER A 1 108 ? -3.076 10.189 -19.517 1.00 65.06 108 SER A C 1
ATOM 825 O O . SER A 1 108 ? -2.841 9.078 -19.040 1.00 65.06 108 SER A O 1
ATOM 827 N N . SER A 1 109 ? -2.445 11.286 -19.104 1.00 68.56 109 SER A N 1
ATOM 828 C CA . SER A 1 109 ? -1.573 11.264 -17.932 1.00 68.56 109 SER A CA 1
ATOM 829 C C . SER A 1 109 ? -2.380 10.879 -16.683 1.00 68.56 109 SER A C 1
ATOM 831 O O . SER A 1 109 ? -3.538 11.298 -16.564 1.00 68.56 109 SER A O 1
ATOM 833 N N . PRO A 1 110 ? -1.790 10.132 -15.731 1.00 71.12 110 PRO A N 1
ATOM 834 C CA . PRO A 1 110 ? -2.429 9.843 -14.455 1.00 71.12 110 PRO A CA 1
ATOM 835 C C . PRO A 1 110 ? -2.923 11.121 -13.770 1.00 71.12 110 PRO A C 1
ATOM 837 O O . PRO A 1 110 ? -2.326 12.192 -13.913 1.00 71.12 110 PRO A O 1
ATOM 840 N N . SER A 1 111 ? -4.003 11.004 -12.994 1.00 78.44 111 SER A N 1
ATOM 841 C CA . SER A 1 111 ? -4.508 12.111 -12.178 1.00 78.44 111 SER A CA 1
ATOM 842 C C . SER A 1 111 ? -3.383 12.688 -11.314 1.00 78.44 111 SER A C 1
ATOM 844 O O . SER A 1 111 ? -2.729 11.973 -10.560 1.00 78.44 111 SER A O 1
ATOM 846 N N . MET A 1 112 ? -3.165 14.000 -11.404 1.00 84.56 112 MET A N 1
ATOM 847 C CA . MET A 1 112 ? -2.189 14.714 -10.571 1.00 84.56 112 MET A CA 1
ATOM 848 C C . MET A 1 112 ? -2.849 15.369 -9.350 1.00 84.56 112 MET A C 1
ATOM 850 O O . MET A 1 112 ? -2.232 16.198 -8.681 1.00 84.56 112 MET A O 1
ATOM 854 N N . MET A 1 113 ? -4.104 15.005 -9.045 1.00 86.94 113 MET A N 1
ATOM 855 C CA . MET A 1 113 ? -4.859 15.563 -7.917 1.00 86.94 113 MET A CA 1
ATOM 856 C C . MET A 1 113 ? -4.159 15.330 -6.576 1.00 86.94 113 MET A C 1
ATOM 858 O O . MET A 1 113 ? -4.252 16.181 -5.692 1.00 86.94 113 MET A O 1
ATOM 862 N N . TRP A 1 114 ? -3.429 14.216 -6.437 1.00 89.81 114 TRP A N 1
ATOM 863 C CA . TRP A 1 114 ? -2.637 13.911 -5.246 1.00 89.81 114 TRP A CA 1
ATOM 864 C C . TRP A 1 114 ? -1.693 15.054 -4.859 1.00 89.81 114 TRP A C 1
ATOM 866 O O . TRP A 1 114 ? -1.543 15.305 -3.669 1.00 89.81 114 TRP A O 1
ATOM 876 N N . ARG A 1 115 ? -1.106 15.786 -5.825 1.00 88.06 115 ARG A N 1
ATOM 877 C CA . ARG A 1 115 ? -0.152 16.869 -5.530 1.00 88.06 115 ARG A CA 1
ATOM 878 C C . ARG A 1 115 ? -0.804 17.929 -4.668 1.00 88.06 115 ARG A C 1
ATOM 880 O O . ARG A 1 115 ? -0.307 18.211 -3.588 1.00 88.06 115 ARG A O 1
ATOM 887 N N . ASN A 1 116 ? -1.924 18.477 -5.129 1.00 88.25 116 ASN A N 1
ATOM 888 C CA . ASN A 1 116 ? -2.609 19.561 -4.431 1.00 88.25 116 ASN A CA 1
ATOM 889 C C . ASN A 1 116 ? -3.100 19.110 -3.052 1.00 88.25 116 ASN A C 1
ATOM 891 O O . ASN A 1 116 ? -2.933 19.843 -2.084 1.00 88.25 116 ASN A O 1
ATOM 895 N N . VAL A 1 117 ? -3.621 17.883 -2.959 1.00 90.50 117 VAL A N 1
ATOM 896 C CA . VAL A 1 117 ? -4.141 17.320 -1.705 1.00 90.50 117 VAL A CA 1
ATOM 897 C C . VAL A 1 117 ? -3.019 17.079 -0.692 1.00 90.50 117 VAL A C 1
ATOM 899 O O . VAL A 1 117 ? -3.132 17.477 0.465 1.00 90.50 117 VAL A O 1
ATOM 902 N N . PHE A 1 118 ? -1.915 16.449 -1.105 1.00 91.44 118 PHE A N 1
ATOM 903 C CA . PHE A 1 118 ? -0.791 16.158 -0.209 1.00 91.44 118 PHE A CA 1
ATOM 904 C C . PHE A 1 118 ? -0.096 17.448 0.223 1.00 91.44 118 PHE A C 1
ATOM 906 O O . PHE A 1 118 ? 0.173 17.628 1.408 1.00 91.44 118 PHE A O 1
ATOM 913 N N . TRP A 1 119 ? 0.104 18.390 -0.701 1.00 87.75 119 TRP A N 1
ATOM 914 C CA . TRP A 1 119 ? 0.638 19.714 -0.383 1.00 87.75 119 TRP A CA 1
ATOM 915 C C . TRP A 1 119 ? -0.261 20.505 0.563 1.00 87.75 119 TRP A C 1
ATOM 917 O O . TRP A 1 119 ? 0.233 21.122 1.506 1.00 87.75 119 TRP A O 1
ATOM 927 N N . GLY A 1 120 ? -1.575 20.482 0.335 1.00 88.75 120 GLY A N 1
ATOM 928 C CA . GLY A 1 120 ? -2.554 21.127 1.203 1.00 88.75 120 GLY A CA 1
ATOM 929 C C . GLY A 1 120 ? -2.528 20.556 2.621 1.00 88.75 120 GLY A C 1
ATOM 930 O O . GLY A 1 120 ? -2.525 21.320 3.590 1.00 88.75 120 GLY A O 1
ATOM 931 N N . ALA A 1 121 ? -2.447 19.228 2.746 1.00 90.88 121 ALA A N 1
ATOM 932 C CA . ALA A 1 121 ? -2.323 18.540 4.028 1.00 90.88 121 ALA A CA 1
ATOM 933 C C . ALA A 1 121 ? -0.998 18.868 4.735 1.00 90.88 121 ALA A C 1
ATOM 935 O O . ALA A 1 121 ? -1.024 19.273 5.897 1.00 90.88 121 ALA A O 1
ATOM 936 N N . LYS A 1 122 ? 0.139 18.777 4.025 1.00 89.81 122 LYS A N 1
ATOM 937 C CA . LYS A 1 122 ? 1.470 19.113 4.554 1.00 89.81 122 LYS A CA 1
ATOM 938 C C . LYS A 1 122 ? 1.499 20.545 5.070 1.00 89.81 122 LYS A C 1
ATOM 940 O O . LYS A 1 122 ? 1.793 20.768 6.236 1.00 89.81 122 LYS A O 1
ATOM 945 N N . ARG A 1 123 ? 1.123 21.518 4.233 1.00 88.12 123 ARG A N 1
ATOM 946 C CA . ARG A 1 123 ? 1.175 22.947 4.572 1.00 88.12 123 ARG A CA 1
ATOM 947 C C . ARG A 1 123 ? 0.354 23.288 5.816 1.00 88.12 123 ARG A C 1
ATOM 949 O O . ARG A 1 123 ? 0.789 24.110 6.610 1.00 88.12 123 ARG A O 1
ATOM 956 N N . LYS A 1 124 ? -0.818 22.672 5.994 1.00 87.31 124 LYS A N 1
ATOM 957 C CA . LYS A 1 124 ? -1.641 22.871 7.200 1.00 87.31 124 LYS A CA 1
ATOM 958 C C . LYS A 1 124 ? -0.990 22.302 8.462 1.00 87.31 124 LYS A C 1
ATOM 960 O O . LYS A 1 124 ? -1.265 22.805 9.541 1.00 87.31 124 LYS A O 1
ATOM 965 N N . ALA A 1 125 ? -0.164 21.270 8.321 1.00 85.25 125 ALA A N 1
ATOM 966 C CA . ALA A 1 125 ? 0.527 20.602 9.416 1.00 85.25 125 ALA A CA 1
ATOM 967 C C . ALA A 1 125 ? 1.918 21.178 9.735 1.00 85.25 125 ALA A C 1
ATOM 969 O O . ALA A 1 125 ? 2.484 20.802 10.755 1.00 85.25 125 ALA A O 1
ATOM 970 N N . MET A 1 126 ? 2.482 22.067 8.905 1.00 74.94 126 MET A N 1
ATOM 971 C CA . MET A 1 126 ? 3.799 22.685 9.140 1.00 74.94 126 MET A CA 1
ATOM 972 C C . MET A 1 126 ? 3.728 23.835 10.154 1.00 74.94 126 MET A C 1
ATOM 974 O O . MET A 1 126 ? 4.095 24.969 9.862 1.00 74.94 126 MET A O 1
ATOM 978 N N . ASP A 1 127 ? 3.242 23.522 11.351 1.00 77.19 127 ASP A N 1
ATOM 979 C CA . ASP A 1 127 ? 3.532 24.289 12.557 1.00 77.19 127 ASP A CA 1
ATOM 980 C C . ASP A 1 127 ? 4.775 23.669 13.211 1.00 77.19 127 ASP A C 1
ATOM 982 O O . ASP A 1 127 ? 4.731 22.545 13.722 1.00 77.19 127 ASP A O 1
ATOM 986 N N . GLU A 1 128 ? 5.903 24.380 13.150 1.00 68.00 128 GLU A N 1
ATOM 987 C CA . GLU A 1 128 ? 7.190 23.928 13.698 1.00 68.00 128 GLU A CA 1
ATOM 988 C C . GLU A 1 128 ? 7.165 23.779 15.226 1.00 68.00 128 GLU A C 1
ATOM 990 O O . GLU A 1 128 ? 8.016 23.094 15.790 1.00 68.00 128 GLU A O 1
ATOM 995 N N . THR A 1 129 ? 6.177 24.377 15.899 1.00 79.75 129 THR A N 1
ATOM 996 C CA . THR A 1 129 ? 6.010 24.272 17.353 1.00 79.75 129 THR A CA 1
ATOM 997 C C . THR A 1 129 ? 5.152 23.077 17.775 1.00 79.75 129 THR A C 1
ATOM 999 O O . THR A 1 129 ? 5.177 22.679 18.941 1.00 79.75 129 THR A O 1
ATOM 1002 N N . ALA A 1 130 ? 4.413 22.471 16.838 1.00 87.19 130 ALA A N 1
ATOM 1003 C CA . ALA A 1 130 ? 3.596 21.295 17.101 1.00 87.19 130 ALA A CA 1
ATOM 1004 C C . ALA A 1 130 ? 4.455 20.027 17.215 1.00 87.19 130 ALA A C 1
ATOM 1006 O O . ALA A 1 130 ? 5.434 19.839 16.490 1.00 87.19 130 ALA A O 1
ATOM 1007 N N . SER A 1 131 ? 4.056 19.107 18.099 1.00 91.25 131 SER A N 1
ATOM 1008 C CA . SER A 1 131 ? 4.719 17.804 18.197 1.00 91.25 131 SER A CA 1
ATOM 1009 C C . SER A 1 131 ? 4.542 16.998 16.900 1.00 91.25 131 SER A C 1
ATOM 1011 O O . SER A 1 131 ? 3.531 17.163 16.210 1.00 91.25 131 SER A O 1
ATOM 1013 N N . PRO A 1 132 ? 5.463 16.075 16.566 1.00 90.44 132 PRO A N 1
ATOM 1014 C CA . PRO A 1 132 ? 5.366 15.273 15.344 1.00 90.44 132 PRO A CA 1
ATOM 1015 C C . PRO A 1 132 ? 4.041 14.520 15.214 1.00 90.44 132 PRO A C 1
ATOM 1017 O O . PRO A 1 132 ? 3.422 14.530 14.151 1.00 90.44 132 PRO A O 1
ATOM 1020 N N . ALA A 1 133 ? 3.561 13.938 16.314 1.00 92.62 133 ALA A N 1
ATOM 1021 C CA . ALA A 1 133 ? 2.262 13.282 16.353 1.00 92.62 133 ALA A CA 1
ATOM 1022 C C . ALA A 1 133 ? 1.123 14.256 16.004 1.00 92.62 133 ALA A C 1
ATOM 1024 O O . ALA A 1 133 ? 0.257 13.926 15.195 1.00 92.62 133 ALA A O 1
ATOM 1025 N N . GLU A 1 134 ? 1.129 15.478 16.552 1.00 94.31 134 GLU A N 1
ATOM 1026 C CA . GLU A 1 134 ? 0.076 16.453 16.253 1.00 94.31 134 GLU A CA 1
ATOM 1027 C C . GLU A 1 134 ? 0.136 16.957 14.809 1.00 94.31 134 GLU A C 1
ATOM 1029 O O . GLU A 1 134 ? -0.909 17.085 14.174 1.00 94.31 134 GLU A O 1
ATOM 1034 N N . GLN A 1 135 ? 1.330 17.133 14.237 1.00 93.19 135 GLN A N 1
ATOM 1035 C CA . GLN A 1 135 ? 1.482 17.415 12.804 1.00 93.19 135 GLN A CA 1
ATOM 1036 C C . GLN A 1 135 ? 0.822 16.312 11.954 1.00 93.19 135 GLN A C 1
ATOM 1038 O O . GLN A 1 135 ? 0.067 16.605 11.022 1.00 93.19 135 GLN A O 1
ATOM 1043 N N . GLY A 1 136 ? 1.035 15.041 12.317 1.00 94.75 136 GLY A N 1
ATOM 1044 C CA . GLY A 1 136 ? 0.380 13.895 11.681 1.00 94.75 136 GLY A CA 1
ATOM 1045 C C . GLY A 1 136 ? -1.146 13.974 11.763 1.00 94.75 136 GLY A C 1
ATOM 1046 O O . GLY A 1 136 ? -1.832 13.872 10.741 1.00 94.75 136 GLY A O 1
ATOM 1047 N N . ARG A 1 137 ? -1.694 14.247 12.955 1.00 95.62 137 ARG A N 1
ATOM 1048 C CA . ARG A 1 137 ? -3.147 14.390 13.154 1.00 95.62 137 ARG A CA 1
ATOM 1049 C C . ARG A 1 137 ? -3.737 15.558 12.359 1.00 95.62 137 ARG A C 1
ATOM 1051 O O . ARG A 1 137 ? -4.793 15.412 11.740 1.00 95.62 137 ARG A O 1
ATOM 1058 N N . ILE A 1 138 ? -3.068 16.711 12.332 1.00 95.12 138 ILE A N 1
ATOM 1059 C CA . ILE A 1 138 ? -3.518 17.888 11.575 1.00 95.12 138 ILE A CA 1
ATOM 1060 C C . ILE A 1 138 ? -3.596 17.569 10.076 1.00 95.12 138 ILE A C 1
ATOM 1062 O O . ILE A 1 138 ? -4.618 17.853 9.442 1.00 95.12 138 ILE A O 1
ATOM 1066 N N . ALA A 1 139 ? -2.567 16.928 9.511 1.00 95.12 139 ALA A N 1
ATOM 1067 C CA . ALA A 1 139 ? -2.571 16.525 8.105 1.00 95.12 139 ALA A CA 1
ATOM 1068 C C . ALA A 1 139 ? -3.680 15.508 7.796 1.00 95.12 139 ALA A C 1
ATOM 1070 O O . ALA A 1 139 ? -4.361 15.638 6.775 1.00 95.12 139 ALA A O 1
ATOM 1071 N N . ALA A 1 140 ? -3.920 14.540 8.685 1.00 95.44 140 ALA A N 1
ATOM 1072 C CA . ALA A 1 140 ? -5.004 13.574 8.527 1.00 95.44 140 ALA A CA 1
ATOM 1073 C C . ALA A 1 140 ? -6.378 14.265 8.493 1.00 95.44 140 ALA A C 1
ATOM 1075 O O . ALA A 1 140 ? -7.167 14.052 7.568 1.00 95.44 140 ALA A O 1
ATOM 1076 N N . ARG A 1 141 ? -6.654 15.172 9.441 1.00 93.81 141 ARG A N 1
ATOM 1077 C CA . ARG A 1 141 ? -7.904 15.959 9.481 1.00 93.81 141 ARG A CA 1
ATOM 1078 C C . ARG A 1 141 ? -8.077 16.826 8.234 1.00 93.81 141 ARG A C 1
ATOM 1080 O O . ARG A 1 141 ? -9.184 16.914 7.690 1.00 93.81 141 ARG A O 1
ATOM 1087 N N . ALA A 1 142 ? -6.994 17.444 7.764 1.00 92.94 142 ALA A N 1
ATOM 1088 C CA . ALA A 1 142 ? -6.987 18.233 6.539 1.00 92.94 142 ALA A CA 1
ATOM 1089 C C . ALA A 1 142 ? -7.368 17.383 5.320 1.00 92.94 142 ALA A C 1
ATOM 1091 O O . ALA A 1 142 ? -8.284 17.760 4.586 1.00 92.94 142 ALA A O 1
ATOM 1092 N N . LEU A 1 143 ? -6.729 16.221 5.153 1.00 92.38 143 LEU A N 1
ATOM 1093 C CA . LEU A 1 143 ? -6.991 15.316 4.038 1.00 92.38 143 LEU A CA 1
ATOM 1094 C C . LEU A 1 143 ? -8.419 14.761 4.097 1.00 92.38 143 LEU A C 1
ATOM 1096 O O . LEU A 1 143 ? -9.115 14.754 3.081 1.00 92.38 143 LEU A O 1
ATOM 1100 N N . ARG A 1 144 ? -8.911 14.368 5.282 1.00 91.44 144 ARG A N 1
ATOM 1101 C CA . ARG A 1 144 ? -10.303 13.917 5.443 1.00 91.44 144 ARG A CA 1
ATOM 1102 C C . ARG A 1 144 ? -11.308 14.984 5.021 1.00 91.44 144 ARG A C 1
ATOM 1104 O O . ARG A 1 144 ? -12.262 14.679 4.307 1.00 91.44 144 ARG A O 1
ATOM 1111 N N . THR A 1 145 ? -11.081 16.225 5.441 1.00 89.94 145 THR A N 1
ATOM 1112 C CA . THR A 1 145 ? -11.975 17.352 5.149 1.00 89.94 145 THR A CA 1
ATOM 1113 C C . THR A 1 145 ? -11.982 17.678 3.659 1.00 89.94 145 THR A C 1
ATOM 1115 O O . THR A 1 145 ? -13.047 17.756 3.055 1.00 89.94 145 THR A O 1
ATOM 1118 N N . GLU A 1 146 ? -10.805 17.798 3.045 1.00 88.50 146 GLU A N 1
ATOM 1119 C CA . GLU A 1 146 ? -10.664 18.127 1.622 1.00 88.50 146 GLU A CA 1
ATOM 1120 C C . GLU A 1 146 ? -11.267 17.056 0.705 1.00 88.50 146 GLU A C 1
ATOM 1122 O O . GLU A 1 146 ? -11.754 17.358 -0.384 1.00 88.50 146 GLU A O 1
ATOM 1127 N N . ARG A 1 147 ? -11.263 15.794 1.145 1.00 88.06 147 ARG A N 1
ATOM 1128 C CA . ARG A 1 147 ? -11.797 14.667 0.371 1.00 88.06 147 ARG A CA 1
ATOM 1129 C C . ARG A 1 147 ? -13.233 14.288 0.723 1.00 88.06 147 ARG A C 1
ATOM 1131 O O . ARG A 1 147 ? -13.712 13.278 0.216 1.00 88.06 147 ARG A O 1
ATOM 1138 N N . GLY A 1 148 ? -13.907 15.057 1.581 1.00 85.88 148 GLY A N 1
ATOM 1139 C CA . GLY A 1 148 ? -15.272 14.754 2.023 1.00 85.88 148 GLY A CA 1
ATOM 1140 C C . GLY A 1 148 ? -15.385 13.474 2.861 1.00 85.88 148 GLY A C 1
ATOM 1141 O O . GLY A 1 148 ? -16.487 13.018 3.138 1.00 85.88 148 GLY A O 1
ATOM 1142 N N . LEU A 1 149 ? -14.262 12.912 3.316 1.00 85.69 149 LEU A N 1
ATOM 1143 C CA . LEU A 1 149 ? -14.213 11.693 4.131 1.00 85.69 149 LEU A CA 1
ATOM 1144 C C . LEU A 1 149 ? -14.654 11.941 5.577 1.00 85.69 149 LEU A C 1
ATOM 1146 O O . LEU A 1 149 ? -14.835 11.005 6.348 1.00 85.69 149 LEU A O 1
ATOM 1150 N N . SER A 1 150 ? -14.818 13.203 5.967 1.00 80.25 150 SER A N 1
ATOM 1151 C CA . SER A 1 150 ? -15.418 13.586 7.247 1.00 80.25 150 SER A CA 1
ATOM 1152 C C . SER A 1 150 ? -16.947 13.449 7.257 1.00 80.25 150 SER A C 1
ATOM 1154 O O . SER A 1 150 ? -17.544 13.499 8.330 1.00 80.25 150 SER A O 1
ATOM 1156 N N . GLN A 1 151 ? -17.588 13.295 6.092 1.00 68.81 151 GLN A N 1
ATOM 1157 C CA . GLN A 1 151 ? -19.043 13.201 5.982 1.00 68.81 151 GLN A CA 1
ATOM 1158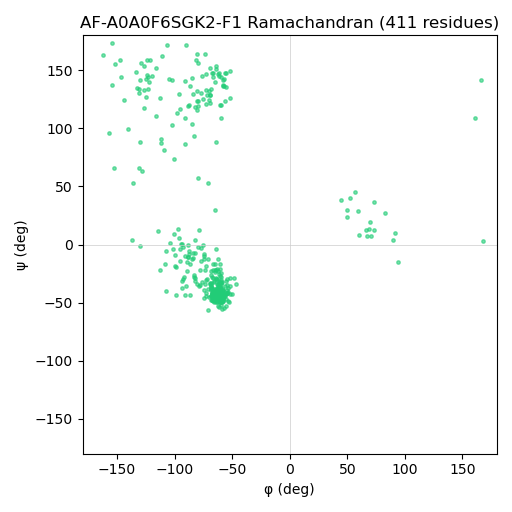 C C . GLN A 1 151 ? -19.525 11.762 6.210 1.00 68.81 151 GLN A C 1
ATOM 1160 O O . GLN A 1 151 ? -18.873 10.803 5.810 1.00 68.81 151 GLN A O 1
ATOM 1165 N N . GLY A 1 152 ? -20.678 11.609 6.866 1.00 62.38 152 GLY A N 1
ATOM 1166 C CA . GLY A 1 152 ? -21.336 10.308 7.041 1.00 62.38 152 GLY A CA 1
ATOM 1167 C C . GLY A 1 152 ? -20.944 9.518 8.290 1.00 62.38 152 GLY A C 1
ATOM 1168 O O . GLY A 1 152 ? -21.428 8.405 8.443 1.00 62.38 152 GLY A O 1
ATOM 1169 N N . ALA A 1 153 ? -20.102 10.073 9.173 1.00 68.56 153 ALA A N 1
ATOM 1170 C CA . ALA A 1 153 ? -19.784 9.539 10.507 1.00 68.56 153 ALA A CA 1
ATOM 1171 C C . ALA A 1 153 ? -19.387 8.042 10.563 1.00 68.56 153 ALA A C 1
ATOM 1173 O O . ALA A 1 153 ? -19.490 7.392 11.601 1.00 68.56 153 ALA A O 1
ATOM 1174 N N . THR A 1 154 ? -18.896 7.498 9.451 1.00 74.88 154 THR A N 1
ATOM 1175 C CA . THR A 1 154 ? -18.518 6.092 9.281 1.00 74.88 154 THR A CA 1
ATOM 1176 C C . THR A 1 154 ? -17.004 5.943 9.140 1.00 74.88 154 THR A C 1
ATOM 1178 O O . THR A 1 154 ? -16.277 6.910 8.884 1.00 74.88 154 THR A O 1
ATOM 1181 N N . GLY A 1 155 ? -16.512 4.719 9.348 1.00 83.06 155 GLY A N 1
ATOM 1182 C CA . GLY A 1 155 ? -15.129 4.368 9.041 1.00 83.06 155 GLY A CA 1
ATOM 1183 C C . GLY A 1 155 ? -14.843 4.470 7.545 1.00 83.06 155 GLY A C 1
ATOM 1184 O O . GLY A 1 155 ? -15.728 4.279 6.715 1.00 83.06 155 GLY A O 1
ATOM 1185 N N . ILE A 1 156 ? -13.591 4.757 7.192 1.00 89.38 156 ILE A N 1
ATOM 1186 C CA . ILE A 1 156 ? -13.183 4.940 5.789 1.00 89.38 156 ILE A CA 1
ATOM 1187 C C . ILE A 1 156 ? -12.477 3.717 5.195 1.00 89.38 156 ILE A C 1
ATOM 1189 O O . ILE A 1 156 ? -12.125 3.744 4.016 1.00 89.38 156 ILE A O 1
ATOM 1193 N N . GLY A 1 157 ? -12.231 2.659 5.977 1.00 85.31 157 GLY A N 1
ATOM 1194 C CA . GLY A 1 157 ? -11.355 1.556 5.561 1.00 85.31 157 GLY A CA 1
ATOM 1195 C C . GLY A 1 157 ? -11.813 0.822 4.292 1.00 85.31 157 GLY A C 1
ATOM 1196 O O . GLY A 1 157 ? -10.977 0.311 3.541 1.00 85.31 157 GLY A O 1
ATOM 1197 N N . SER A 1 158 ? -13.113 0.858 3.980 1.00 84.88 158 SER A N 1
ATOM 1198 C CA . SER A 1 158 ? -13.684 0.248 2.774 1.00 84.88 158 SER A CA 1
ATOM 1199 C C . SER A 1 158 ? -13.484 1.086 1.511 1.00 84.88 158 SER A C 1
ATOM 1201 O O . SER A 1 158 ? -13.258 0.535 0.432 1.00 84.88 158 SER A O 1
ATOM 1203 N N . VAL A 1 159 ? -13.530 2.415 1.638 1.00 87.00 159 VAL A N 1
ATOM 1204 C CA . VAL A 1 159 ? -13.484 3.364 0.513 1.00 87.00 159 VAL A CA 1
ATOM 1205 C C . VAL A 1 159 ? -12.090 3.946 0.284 1.00 87.00 159 VAL A C 1
ATOM 1207 O O . VAL A 1 159 ? -11.786 4.425 -0.810 1.00 87.00 159 VAL A O 1
ATOM 1210 N N . PHE A 1 160 ? -11.210 3.882 1.287 1.00 87.44 160 PHE A N 1
ATOM 1211 C CA . PHE A 1 160 ? -9.916 4.564 1.285 1.00 87.44 160 PHE A CA 1
ATOM 1212 C C . PHE A 1 160 ? -9.048 4.222 0.065 1.00 87.44 160 PHE A C 1
ATOM 1214 O O . PHE A 1 160 ? -8.581 5.124 -0.629 1.00 87.44 160 PHE A O 1
ATOM 1221 N N . ARG A 1 161 ? -8.912 2.932 -0.282 1.00 90.19 161 ARG A N 1
ATOM 1222 C CA . ARG A 1 161 ? -8.150 2.492 -1.471 1.00 90.19 161 ARG A CA 1
ATOM 1223 C C . ARG A 1 161 ? -8.668 3.120 -2.759 1.00 90.19 161 ARG A C 1
ATOM 1225 O O . ARG A 1 161 ? -7.884 3.545 -3.602 1.00 90.19 161 ARG A O 1
ATOM 1232 N N . GLN A 1 162 ? -9.988 3.154 -2.928 1.00 88.38 162 GLN A N 1
ATOM 1233 C CA . GLN A 1 162 ? -10.609 3.725 -4.116 1.00 88.38 162 GLN A CA 1
ATOM 1234 C C . GLN A 1 162 ? -10.378 5.240 -4.164 1.00 88.38 162 GLN A C 1
ATOM 1236 O O . GLN A 1 162 ? -10.028 5.764 -5.218 1.00 88.38 162 GLN A O 1
ATOM 1241 N N . HIS A 1 163 ? -10.486 5.941 -3.033 1.00 89.31 163 HIS A N 1
ATOM 1242 C CA . HIS A 1 163 ? -10.154 7.365 -2.961 1.00 89.31 163 HIS A CA 1
ATOM 1243 C C . HIS A 1 163 ? -8.700 7.656 -3.341 1.00 89.31 163 HIS A C 1
ATOM 1245 O O . HIS A 1 163 ? -8.466 8.558 -4.143 1.00 89.31 163 HIS A O 1
ATOM 1251 N N . LEU A 1 164 ? -7.738 6.881 -2.832 1.00 91.12 164 LEU A N 1
ATOM 1252 C CA . LEU A 1 164 ? -6.329 7.025 -3.202 1.00 91.12 164 LEU A CA 1
ATOM 1253 C C . LEU A 1 164 ? -6.102 6.828 -4.707 1.00 91.12 164 LEU A C 1
ATOM 1255 O O . LEU A 1 164 ? -5.437 7.646 -5.341 1.00 91.12 164 LEU A O 1
ATOM 1259 N N . ARG A 1 165 ? -6.720 5.801 -5.302 1.00 89.44 165 ARG A N 1
ATOM 1260 C CA . ARG A 1 165 ? -6.635 5.561 -6.752 1.00 89.44 165 ARG A CA 1
ATOM 1261 C C . ARG A 1 165 ? -7.202 6.726 -7.564 1.00 89.44 165 ARG A C 1
ATOM 1263 O O . ARG A 1 165 ? -6.564 7.152 -8.520 1.00 89.44 165 ARG A O 1
ATOM 1270 N N . HIS A 1 166 ? -8.332 7.308 -7.153 1.00 87.50 166 HIS A N 1
ATOM 1271 C CA . HIS A 1 166 ? -8.894 8.497 -7.811 1.00 87.50 166 HIS A CA 1
ATOM 1272 C C . HIS A 1 166 ? -7.997 9.741 -7.703 1.00 87.50 166 HIS A C 1
ATOM 1274 O O . HIS A 1 166 ? -8.011 10.593 -8.592 1.00 87.50 166 HIS A O 1
ATOM 1280 N N . LEU A 1 167 ? -7.196 9.855 -6.638 1.00 89.25 167 LEU A N 1
ATOM 1281 C CA . LEU A 1 167 ? -6.188 10.914 -6.518 1.00 89.25 167 LEU A CA 1
ATOM 1282 C C . LEU A 1 167 ? -5.001 10.725 -7.472 1.00 89.25 167 LEU A C 1
ATOM 1284 O O . LEU A 1 167 ? -4.212 11.653 -7.636 1.00 89.25 167 LEU A O 1
ATOM 1288 N N . GLY A 1 168 ? -4.881 9.549 -8.092 1.00 89.12 168 GLY A N 1
ATOM 1289 C CA . GLY A 1 168 ? -3.741 9.157 -8.911 1.00 89.12 168 GLY A CA 1
ATOM 1290 C C . GLY A 1 168 ? -2.650 8.425 -8.136 1.00 89.12 168 GLY A C 1
ATOM 1291 O O . GLY A 1 168 ? -1.583 8.184 -8.690 1.00 89.12 168 GLY A O 1
ATOM 1292 N N . VAL A 1 169 ? -2.893 8.024 -6.884 1.00 91.56 169 VAL A N 1
ATOM 1293 C CA . VAL A 1 169 ? -1.948 7.190 -6.128 1.00 91.56 169 VAL A CA 1
ATOM 1294 C C . VAL A 1 169 ? -2.050 5.749 -6.611 1.00 91.56 169 VAL A C 1
ATOM 1296 O O . VAL A 1 169 ? -3.143 5.182 -6.695 1.00 91.56 169 VAL A O 1
ATOM 1299 N N . LEU A 1 170 ? -0.910 5.137 -6.914 1.00 91.50 170 LEU A N 1
ATOM 1300 C CA . LEU A 1 170 ? -0.856 3.713 -7.197 1.00 91.50 170 LEU A CA 1
ATOM 1301 C C . LEU A 1 170 ? -0.873 2.929 -5.880 1.00 91.50 170 LEU A C 1
ATOM 1303 O O . LEU A 1 170 ? -0.030 3.138 -5.015 1.00 91.50 170 LEU A O 1
ATOM 1307 N N . VAL A 1 171 ? -1.838 2.023 -5.728 1.00 92.19 171 VAL A N 1
ATOM 1308 C CA . VAL A 1 171 ? -1.996 1.199 -4.519 1.00 92.19 171 VAL A CA 1
ATOM 1309 C C . VAL A 1 171 ? -1.784 -0.262 -4.884 1.00 92.19 171 VAL A C 1
ATOM 1311 O O . VAL A 1 171 ? -2.625 -0.851 -5.572 1.00 92.19 171 VAL A O 1
ATOM 1314 N N . VAL A 1 172 ? -0.680 -0.839 -4.412 1.00 90.00 172 VAL A N 1
ATOM 1315 C CA . VAL A 1 172 ? -0.286 -2.224 -4.685 1.00 90.00 172 VAL A CA 1
ATOM 1316 C C . VAL A 1 172 ? -0.367 -3.050 -3.405 1.00 90.00 172 VAL A C 1
ATOM 1318 O O . VAL A 1 172 ? 0.248 -2.730 -2.398 1.00 90.00 172 VAL A O 1
ATOM 1321 N N . GLU A 1 173 ? -1.099 -4.157 -3.443 1.00 90.19 173 GLU A N 1
ATOM 1322 C CA . GLU A 1 173 ? -1.152 -5.118 -2.341 1.00 90.19 173 GLU A CA 1
ATOM 1323 C C . GLU A 1 173 ? -0.811 -6.498 -2.898 1.00 90.19 173 GLU A C 1
ATOM 1325 O O . GLU A 1 173 ? -1.512 -7.016 -3.770 1.00 90.19 173 GLU A O 1
ATOM 1330 N N . THR A 1 174 ? 0.278 -7.093 -2.420 1.00 87.06 174 THR A N 1
ATOM 1331 C CA . THR A 1 174 ? 0.723 -8.430 -2.842 1.00 87.06 174 THR A CA 1
ATOM 1332 C C . THR A 1 174 ? 1.376 -9.144 -1.663 1.00 87.06 174 THR A C 1
ATOM 1334 O O . THR A 1 174 ? 1.956 -8.488 -0.798 1.00 87.06 174 THR A O 1
ATOM 1337 N N . PRO A 1 175 ? 1.211 -10.471 -1.526 1.00 86.38 175 PRO A N 1
ATOM 1338 C CA . PRO A 1 175 ? 1.853 -11.220 -0.463 1.00 86.38 175 PRO A CA 1
ATOM 1339 C C . PRO A 1 175 ? 3.345 -11.343 -0.755 1.00 86.38 175 PRO A C 1
ATOM 1341 O O . PRO A 1 175 ? 3.749 -11.687 -1.866 1.00 86.38 175 PRO A O 1
ATOM 1344 N N . VAL A 1 176 ? 4.141 -11.061 0.268 1.00 86.25 176 VAL A N 1
ATOM 1345 C CA . VAL A 1 176 ? 5.595 -11.109 0.237 1.00 86.25 176 VAL A CA 1
ATOM 1346 C C . VAL A 1 176 ? 6.051 -11.923 1.456 1.00 86.25 176 VAL A C 1
ATOM 1348 O O . VAL A 1 176 ? 6.206 -11.359 2.540 1.00 86.25 176 VAL A O 1
ATOM 1351 N N . PRO A 1 177 ? 6.163 -13.260 1.329 1.00 82.31 177 PRO A N 1
ATOM 1352 C CA . PRO A 1 177 ? 6.249 -14.156 2.481 1.00 82.31 177 PRO A CA 1
ATOM 1353 C C . PRO A 1 177 ? 7.535 -14.052 3.294 1.00 82.31 177 PRO A C 1
ATOM 1355 O O . PRO A 1 177 ? 7.487 -14.159 4.517 1.00 82.31 177 PRO A O 1
ATOM 1358 N N . ASP A 1 178 ? 8.653 -13.800 2.620 1.00 84.19 178 ASP A N 1
ATOM 1359 C CA . ASP A 1 178 ? 9.987 -13.817 3.228 1.00 84.19 178 ASP A CA 1
ATOM 1360 C C . ASP A 1 178 ? 10.517 -12.410 3.543 1.00 84.19 178 ASP A C 1
ATOM 1362 O O . ASP A 1 178 ? 11.694 -12.245 3.859 1.00 84.19 178 ASP A O 1
ATOM 1366 N N . SER A 1 179 ? 9.667 -11.385 3.412 1.00 84.38 179 SER A N 1
ATOM 1367 C CA . SER A 1 179 ? 10.019 -10.000 3.724 1.00 84.38 179 SER A CA 1
ATOM 1368 C C . SER A 1 179 ? 9.453 -9.580 5.071 1.00 84.38 179 SER A C 1
ATOM 1370 O O . SER A 1 179 ? 8.312 -9.903 5.410 1.00 84.38 179 SER A O 1
ATOM 1372 N N . LYS A 1 180 ? 10.248 -8.807 5.810 1.00 86.25 180 LYS A N 1
ATOM 1373 C CA . LYS A 1 180 ? 9.832 -8.150 7.054 1.00 86.25 180 LYS A CA 1
ATOM 1374 C C . LYS A 1 180 ? 9.117 -6.819 6.818 1.00 86.25 180 LYS A C 1
ATOM 1376 O O . LYS A 1 180 ? 8.594 -6.251 7.772 1.00 86.25 180 LYS A O 1
ATOM 1381 N N . ILE A 1 181 ? 9.088 -6.347 5.571 1.00 86.38 181 ILE A N 1
ATOM 1382 C CA . ILE A 1 181 ? 8.417 -5.108 5.183 1.00 86.38 181 ILE A CA 1
ATOM 1383 C C . ILE A 1 181 ? 6.904 -5.300 5.280 1.00 86.38 181 ILE A C 1
ATOM 1385 O O . ILE A 1 181 ? 6.333 -6.198 4.643 1.00 86.38 181 ILE A O 1
ATOM 1389 N N . GLU A 1 182 ? 6.257 -4.432 6.052 1.00 89.88 182 GLU A N 1
ATOM 1390 C CA . GLU A 1 182 ? 4.795 -4.352 6.131 1.00 89.88 182 GLU A CA 1
ATOM 1391 C C . GLU A 1 182 ? 4.244 -3.439 5.043 1.00 89.88 182 GLU A C 1
ATOM 1393 O O . GLU A 1 182 ? 3.297 -3.814 4.343 1.00 89.88 182 GLU A O 1
ATOM 1398 N N . GLY A 1 183 ? 4.896 -2.295 4.842 1.00 90.62 183 GLY A N 1
ATOM 1399 C CA . GLY A 1 183 ? 4.569 -1.309 3.827 1.00 90.62 183 GLY A CA 1
ATOM 1400 C C . GLY A 1 183 ? 5.800 -0.586 3.301 1.00 90.62 183 GLY A C 1
ATOM 1401 O O . GLY A 1 183 ? 6.870 -0.584 3.908 1.00 90.62 183 GLY A O 1
ATOM 1402 N N . CYS A 1 184 ? 5.657 -0.018 2.108 1.00 89.94 184 CYS A N 1
ATOM 1403 C CA . CYS A 1 184 ? 6.614 0.963 1.620 1.00 89.94 184 CYS A CA 1
ATOM 1404 C C . CYS A 1 184 ? 5.948 1.936 0.654 1.00 89.94 184 CYS A C 1
ATOM 1406 O O . CYS A 1 184 ? 4.961 1.616 -0.020 1.00 89.94 184 CYS A O 1
ATOM 1408 N N . SER A 1 185 ? 6.527 3.123 0.547 1.00 90.38 185 SER A N 1
ATOM 1409 C CA . SER A 1 185 ? 6.048 4.174 -0.335 1.00 90.38 185 SER A CA 1
ATOM 1410 C C . SER A 1 185 ? 7.185 4.714 -1.177 1.00 90.38 185 SER A C 1
ATOM 1412 O O . SER A 1 185 ? 8.316 4.832 -0.721 1.00 90.38 185 SER A O 1
ATOM 1414 N N . PHE A 1 186 ? 6.921 5.018 -2.441 1.00 88.12 186 PHE A N 1
ATOM 1415 C CA . PHE A 1 186 ? 7.918 5.601 -3.330 1.00 88.12 186 PHE A CA 1
ATOM 1416 C C . PHE A 1 186 ? 7.258 6.248 -4.537 1.00 88.12 186 PHE A C 1
ATOM 1418 O O . PHE A 1 186 ? 6.120 5.956 -4.897 1.00 88.12 186 PHE A O 1
ATOM 1425 N N . TYR A 1 187 ? 8.015 7.094 -5.218 1.00 86.69 187 TYR A N 1
ATOM 1426 C CA . TYR A 1 187 ? 7.606 7.654 -6.493 1.00 86.69 187 TYR A CA 1
ATOM 1427 C C . TYR A 1 187 ? 8.080 6.778 -7.659 1.00 86.69 187 TYR A C 1
ATOM 1429 O O . TYR A 1 187 ? 9.193 6.232 -7.643 1.00 86.69 187 TYR A O 1
ATOM 1437 N N . VAL A 1 188 ? 7.221 6.646 -8.669 1.00 85.88 188 VAL A N 1
ATOM 1438 C CA . VAL A 1 188 ? 7.543 6.054 -9.973 1.00 85.88 188 VAL A CA 1
ATOM 1439 C C . VAL A 1 188 ? 7.409 7.095 -11.073 1.00 85.88 188 VAL A C 1
ATOM 1441 O O . VAL A 1 188 ? 6.640 8.049 -10.944 1.00 85.88 188 VAL A O 1
ATOM 1444 N N . GLN A 1 189 ? 8.184 6.920 -12.140 1.00 75.94 189 GLN A N 1
ATOM 1445 C CA . GLN A 1 189 ? 8.216 7.848 -13.258 1.00 75.94 189 GLN A CA 1
ATOM 1446 C C . GLN A 1 189 ? 8.317 7.069 -14.571 1.00 75.94 189 GLN A C 1
ATOM 1448 O O . GLN A 1 189 ? 9.400 6.663 -14.984 1.00 75.94 189 GLN A O 1
ATOM 1453 N N . SER A 1 190 ? 7.188 6.891 -15.260 1.00 67.25 190 SER A N 1
ATOM 1454 C CA . SER A 1 190 ? 7.166 6.231 -16.577 1.00 67.25 190 SER A CA 1
ATOM 1455 C C . SER A 1 190 ? 7.395 7.198 -17.748 1.00 67.25 190 SER A C 1
ATOM 1457 O O . SER A 1 190 ? 7.567 6.753 -18.882 1.00 67.25 190 SER A O 1
ATOM 1459 N N . GLY A 1 191 ? 7.427 8.516 -17.500 1.00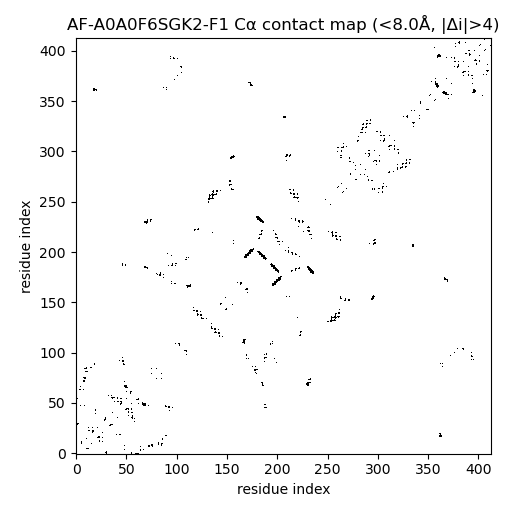 62.84 191 GLY A N 1
ATOM 1460 C CA . GLY A 1 191 ? 7.617 9.542 -18.530 1.00 62.84 191 GLY A CA 1
ATOM 1461 C C . GLY A 1 191 ? 8.223 10.860 -18.018 1.00 62.84 191 GLY A C 1
ATOM 1462 O O . GLY A 1 191 ? 8.380 11.048 -16.812 1.00 62.84 191 GLY A O 1
ATOM 1463 N N . PRO A 1 192 ? 8.558 11.811 -18.911 1.00 54.84 192 PRO A N 1
ATOM 1464 C CA . PRO A 1 192 ? 9.332 13.007 -18.559 1.00 54.84 192 PRO A CA 1
ATOM 1465 C C . PRO A 1 192 ? 8.655 13.962 -17.560 1.00 54.84 192 PRO A C 1
ATOM 1467 O O . PRO A 1 192 ? 9.350 14.758 -16.940 1.00 54.84 192 PRO A O 1
ATOM 1470 N N . GLN A 1 193 ? 7.325 13.907 -17.402 1.00 54.25 193 GLN A N 1
ATOM 1471 C CA . GLN A 1 193 ? 6.564 14.862 -16.577 1.00 54.25 193 GLN A CA 1
ATOM 1472 C C . GLN A 1 193 ? 5.598 14.230 -15.558 1.00 54.25 193 GLN A C 1
ATOM 1474 O O . GLN A 1 193 ? 4.950 14.956 -14.806 1.00 54.25 193 GLN A O 1
ATOM 1479 N N . ALA A 1 194 ? 5.495 12.900 -15.499 1.00 65.25 194 ALA A N 1
ATOM 1480 C CA . ALA A 1 194 ? 4.535 12.214 -14.635 1.00 65.25 194 ALA A CA 1
ATOM 1481 C C . ALA A 1 194 ? 5.270 11.462 -13.523 1.00 65.25 194 ALA A C 1
ATOM 1483 O O . ALA A 1 194 ? 5.669 10.311 -13.690 1.00 65.25 194 ALA A O 1
ATOM 1484 N N . ILE A 1 195 ? 5.473 12.146 -12.398 1.00 80.94 195 ILE A N 1
ATOM 1485 C CA . ILE A 1 195 ? 5.833 11.501 -11.137 1.00 80.94 195 ILE A CA 1
ATOM 1486 C C . ILE A 1 195 ? 4.536 11.037 -10.485 1.00 80.94 195 ILE A C 1
ATOM 1488 O O . ILE A 1 195 ? 3.603 11.829 -10.328 1.00 80.94 195 ILE A O 1
ATOM 1492 N N . ARG A 1 196 ? 4.489 9.770 -10.081 1.00 86.25 196 ARG A N 1
ATOM 1493 C CA . ARG A 1 196 ? 3.313 9.180 -9.455 1.00 86.25 196 ARG A CA 1
ATOM 1494 C C . ARG A 1 196 ? 3.660 8.557 -8.104 1.00 86.25 196 ARG A C 1
ATOM 1496 O O . ARG A 1 196 ? 4.582 7.741 -8.047 1.00 86.25 196 ARG A O 1
ATOM 1503 N N . PRO A 1 197 ? 2.950 8.912 -7.020 1.00 90.94 197 PRO A N 1
ATOM 1504 C CA . PRO A 1 197 ? 3.113 8.246 -5.740 1.00 90.94 197 PRO A CA 1
ATOM 1505 C C . PRO A 1 197 ? 2.590 6.816 -5.833 1.00 90.94 197 PRO A C 1
ATOM 1507 O O . PRO A 1 197 ? 1.493 6.569 -6.340 1.00 90.94 197 PRO A O 1
ATOM 1510 N N . SER A 1 198 ? 3.372 5.885 -5.312 1.00 91.69 198 SER A N 1
ATOM 1511 C CA . SER A 1 198 ? 3.028 4.481 -5.175 1.00 91.69 198 SER A CA 1
ATOM 1512 C C . SER A 1 198 ? 3.154 4.087 -3.714 1.00 91.69 198 SER A C 1
ATOM 1514 O O . SER A 1 198 ? 4.156 4.392 -3.072 1.00 91.69 198 SER A O 1
ATOM 1516 N N . ILE A 1 199 ? 2.150 3.380 -3.210 1.00 93.56 199 ILE A N 1
ATOM 1517 C CA . ILE A 1 199 ? 2.178 2.740 -1.900 1.00 93.56 199 ILE A CA 1
ATOM 1518 C C . ILE A 1 199 ? 1.992 1.241 -2.058 1.00 93.56 199 ILE A C 1
ATOM 1520 O O . ILE A 1 199 ? 1.247 0.765 -2.924 1.00 93.56 199 ILE A O 1
ATOM 1524 N N . PHE A 1 200 ? 2.671 0.508 -1.196 1.00 92.75 200 PHE A N 1
ATOM 1525 C CA . PHE A 1 200 ? 2.614 -0.931 -1.115 1.00 92.75 200 PHE A CA 1
ATOM 1526 C C . PHE A 1 200 ? 2.236 -1.365 0.300 1.00 92.75 200 PHE A C 1
ATOM 1528 O O . PHE A 1 200 ? 2.700 -0.774 1.269 1.00 92.75 200 PHE A O 1
ATOM 1535 N N . ALA A 1 201 ? 1.434 -2.427 0.401 1.00 93.56 201 ALA A N 1
ATOM 1536 C CA . ALA A 1 201 ? 1.238 -3.158 1.648 1.00 93.56 201 ALA A CA 1
ATOM 1537 C C . ALA A 1 201 ? 1.363 -4.672 1.430 1.00 93.56 201 ALA A C 1
ATOM 1539 O O . ALA A 1 201 ? 0.773 -5.253 0.507 1.00 93.56 201 ALA A O 1
ATOM 1540 N N . ASN A 1 202 ? 2.098 -5.326 2.324 1.00 92.19 202 ASN A N 1
ATOM 1541 C CA . ASN A 1 202 ? 2.289 -6.763 2.327 1.00 92.19 202 ASN A CA 1
ATOM 1542 C C . ASN A 1 202 ? 1.006 -7.464 2.784 1.00 92.19 202 ASN A C 1
ATOM 1544 O O . ASN A 1 202 ? 0.502 -7.260 3.888 1.00 92.19 202 ASN A O 1
ATOM 1548 N N . SER A 1 203 ? 0.459 -8.323 1.924 1.00 90.44 203 SER A N 1
ATOM 1549 C CA . SER A 1 203 ? -0.745 -9.101 2.256 1.00 90.44 203 SER A CA 1
ATOM 1550 C C . SER A 1 203 ? -0.455 -10.483 2.843 1.00 90.44 203 SER A C 1
ATOM 1552 O O . SER A 1 203 ? -1.387 -11.192 3.228 1.00 90.44 203 SER A O 1
ATOM 1554 N N . PHE A 1 204 ? 0.815 -10.880 2.959 1.00 89.06 204 PHE A N 1
ATOM 1555 C CA . PHE A 1 204 ? 1.177 -12.163 3.549 1.00 89.06 204 PHE A CA 1
ATOM 1556 C C . PHE A 1 204 ? 1.036 -12.132 5.070 1.00 89.06 204 PHE A C 1
ATOM 1558 O O . PHE A 1 204 ? 1.619 -11.282 5.741 1.00 89.06 204 PHE A O 1
ATOM 1565 N N . ARG A 1 205 ? 0.261 -13.082 5.616 1.00 87.69 205 ARG A N 1
ATOM 1566 C CA . ARG A 1 205 ? -0.055 -13.176 7.057 1.00 87.69 205 ARG A CA 1
ATOM 1567 C C . ARG A 1 205 ? -0.548 -11.852 7.659 1.00 87.69 205 ARG A C 1
ATOM 1569 O O . ARG A 1 205 ? -0.356 -11.598 8.839 1.00 87.69 205 ARG A O 1
ATOM 1576 N N . SER A 1 206 ? -1.196 -11.027 6.843 1.00 90.50 206 SER A N 1
ATOM 1577 C CA . SER A 1 206 ? -1.691 -9.710 7.225 1.00 90.50 206 SER A CA 1
ATOM 1578 C C . SER A 1 206 ? -3.198 -9.641 6.998 1.00 90.50 206 SER A C 1
ATOM 1580 O O . SER A 1 206 ? -3.722 -10.167 6.007 1.00 90.50 206 SER A O 1
ATOM 1582 N N . SER A 1 207 ? -3.916 -9.009 7.922 1.00 92.50 207 SER A N 1
ATOM 1583 C CA . SER A 1 207 ? -5.364 -8.830 7.809 1.00 92.50 207 SER A CA 1
ATOM 1584 C C . SER A 1 207 ? -5.702 -7.646 6.898 1.00 92.50 207 SER A C 1
ATOM 1586 O O . SER A 1 207 ? -4.891 -6.745 6.686 1.00 92.50 207 SER A O 1
ATOM 1588 N N . TRP A 1 208 ? -6.921 -7.626 6.350 1.00 92.69 208 TRP A N 1
ATOM 1589 C CA . TRP A 1 208 ? -7.436 -6.444 5.645 1.00 92.69 208 TRP A CA 1
ATOM 1590 C C . TRP A 1 208 ? -7.362 -5.182 6.519 1.00 92.69 208 TRP A C 1
ATOM 1592 O O . TRP A 1 208 ? -6.966 -4.117 6.050 1.00 92.69 208 TRP A O 1
ATOM 1602 N N . PHE A 1 209 ? -7.711 -5.339 7.795 1.00 95.38 209 PHE A N 1
ATOM 1603 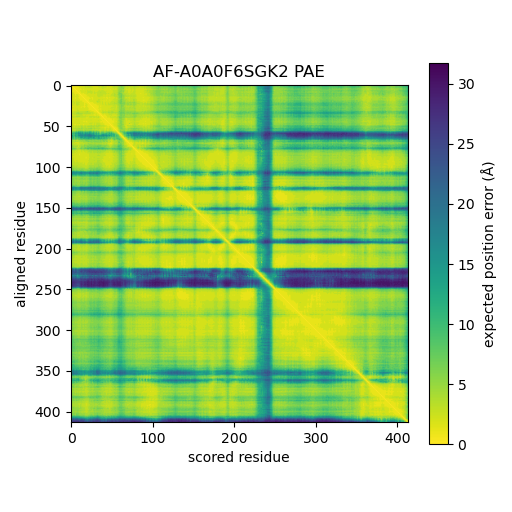C CA . PHE A 1 209 ? -7.807 -4.268 8.781 1.00 95.38 209 PHE A CA 1
ATOM 1604 C C . PHE A 1 209 ? -6.447 -3.652 9.111 1.00 95.38 209 PHE A C 1
ATOM 1606 O O . PHE A 1 209 ? -6.322 -2.432 9.165 1.00 95.38 209 PHE A O 1
ATOM 1613 N N . HIS A 1 210 ? -5.421 -4.489 9.266 1.00 94.88 210 HIS A N 1
ATOM 1614 C CA . HIS A 1 210 ? -4.052 -4.039 9.502 1.00 94.88 210 HIS A CA 1
ATOM 1615 C C . HIS A 1 210 ? -3.485 -3.319 8.270 1.00 94.88 210 HIS A C 1
ATOM 1617 O O . HIS A 1 210 ? -2.940 -2.227 8.382 1.00 94.88 210 HIS A O 1
ATOM 1623 N N . ARG A 1 211 ? -3.717 -3.847 7.058 1.00 95.06 211 ARG A N 1
ATOM 1624 C CA . ARG A 1 211 ? -3.269 -3.169 5.828 1.00 95.06 211 ARG A CA 1
ATOM 1625 C C . ARG A 1 211 ? -3.866 -1.779 5.641 1.00 95.06 211 ARG A C 1
ATOM 1627 O O . ARG A 1 211 ? -3.232 -0.948 5.007 1.00 95.06 211 ARG A O 1
ATOM 1634 N N . ASN A 1 212 ? -5.060 -1.501 6.164 1.00 95.81 212 ASN A N 1
ATOM 1635 C CA . ASN A 1 212 ? -5.602 -0.140 6.129 1.00 95.81 212 ASN A CA 1
ATOM 1636 C C . ASN A 1 212 ? -4.716 0.837 6.896 1.00 95.81 212 ASN A C 1
ATOM 1638 O O . ASN A 1 212 ? -4.453 1.925 6.390 1.00 95.81 212 ASN A O 1
ATOM 1642 N N . PHE A 1 213 ? -4.232 0.421 8.068 1.00 96.00 213 PHE A N 1
ATOM 1643 C CA . PHE A 1 213 ? -3.285 1.196 8.857 1.00 96.00 213 PHE A CA 1
ATOM 1644 C C . PHE A 1 213 ? -1.981 1.415 8.093 1.00 96.00 213 PHE A C 1
ATOM 1646 O O . PHE A 1 213 ? -1.632 2.566 7.847 1.00 96.00 213 PHE A O 1
ATOM 1653 N N . VAL A 1 214 ? -1.357 0.335 7.613 1.00 95.62 214 VAL A N 1
ATOM 1654 C CA . VAL A 1 214 ? -0.111 0.393 6.829 1.00 95.62 214 VAL A CA 1
ATOM 1655 C C . VAL A 1 214 ? -0.247 1.344 5.637 1.00 95.62 214 VAL A C 1
ATOM 1657 O O . VAL A 1 214 ? 0.550 2.255 5.466 1.00 95.62 214 VAL A O 1
ATOM 1660 N N . LEU A 1 215 ? -1.308 1.219 4.832 1.00 95.81 215 LEU A N 1
ATOM 1661 C CA . LEU A 1 215 ? -1.509 2.100 3.677 1.00 95.81 215 LEU A CA 1
ATOM 1662 C C . LEU A 1 215 ? -1.656 3.578 4.078 1.00 95.81 215 LEU A C 1
ATOM 1664 O O . LEU A 1 215 ? -1.184 4.449 3.351 1.00 95.81 215 LEU A O 1
ATOM 1668 N N . CYS A 1 216 ? -2.321 3.889 5.195 1.00 95.62 216 CYS A N 1
ATOM 1669 C CA . CYS A 1 216 ? -2.406 5.266 5.687 1.00 95.62 216 CYS A CA 1
ATOM 1670 C C . CYS A 1 216 ? -1.064 5.769 6.234 1.00 95.62 216 CYS A C 1
ATOM 1672 O O . CYS A 1 216 ? -0.729 6.929 6.003 1.00 95.62 216 CYS A O 1
ATOM 1674 N N . HIS A 1 217 ? -0.315 4.910 6.920 1.00 95.25 217 HIS A N 1
ATOM 1675 C CA . HIS A 1 217 ? 1.016 5.203 7.442 1.00 95.25 217 HIS A CA 1
ATOM 1676 C C . HIS A 1 217 ? 1.967 5.558 6.282 1.00 95.25 217 HIS A C 1
ATOM 1678 O O . HIS A 1 217 ? 2.540 6.645 6.250 1.00 95.25 217 HIS A O 1
ATOM 1684 N N . GLU A 1 218 ? 1.988 4.745 5.223 1.00 93.50 218 GLU A N 1
ATOM 1685 C CA . GLU A 1 218 ? 2.770 5.003 4.004 1.00 93.50 218 GLU A CA 1
ATOM 1686 C C . GLU A 1 218 ? 2.371 6.296 3.271 1.00 93.50 218 GLU A C 1
ATOM 1688 O O . GLU A 1 218 ? 3.203 6.977 2.668 1.00 93.50 218 GLU A O 1
ATOM 1693 N N . ILE A 1 219 ? 1.092 6.680 3.323 1.00 94.62 219 ILE A N 1
ATOM 1694 C CA . ILE A 1 219 ? 0.636 7.965 2.774 1.00 94.62 219 ILE A CA 1
ATOM 1695 C C . ILE A 1 219 ? 1.199 9.141 3.570 1.00 94.62 219 ILE A C 1
ATOM 1697 O O . ILE A 1 219 ? 1.547 10.157 2.968 1.00 94.62 219 ILE A O 1
ATOM 1701 N N . ALA A 1 220 ? 1.307 9.025 4.893 1.00 93.50 220 ALA A N 1
ATOM 1702 C CA . ALA A 1 220 ? 1.858 10.088 5.724 1.00 93.50 220 ALA A CA 1
ATOM 1703 C C . ALA A 1 220 ? 3.291 10.421 5.301 1.00 93.50 220 ALA A C 1
ATOM 1705 O O . ALA A 1 220 ? 3.628 11.581 5.073 1.00 93.50 220 ALA A O 1
ATOM 1706 N N . HIS A 1 221 ? 4.111 9.405 5.086 1.00 90.06 221 HIS A N 1
ATOM 1707 C CA . HIS A 1 221 ? 5.460 9.600 4.587 1.00 90.06 221 HIS A CA 1
ATOM 1708 C C . HIS A 1 221 ? 5.513 10.208 3.185 1.00 90.06 221 HIS A C 1
ATOM 1710 O O . HIS A 1 221 ? 6.345 11.072 2.924 1.00 90.06 221 HIS A O 1
ATOM 1716 N N . LEU A 1 222 ? 4.597 9.853 2.278 1.00 89.31 222 LEU A N 1
ATOM 1717 C CA . LEU A 1 222 ? 4.504 10.547 0.987 1.00 89.31 222 LEU A CA 1
ATOM 1718 C C . LEU A 1 222 ? 4.111 12.022 1.132 1.00 89.31 222 LEU A C 1
ATOM 1720 O O . LEU A 1 222 ? 4.494 12.833 0.293 1.00 89.31 222 LEU A O 1
ATOM 1724 N N . ILE A 1 223 ? 3.351 12.384 2.166 1.00 89.94 223 ILE A N 1
ATOM 1725 C CA . ILE A 1 223 ? 2.980 13.775 2.449 1.00 89.94 223 ILE A CA 1
ATOM 1726 C C . ILE A 1 223 ? 4.172 14.541 3.033 1.00 89.94 223 ILE A C 1
ATOM 1728 O O . ILE A 1 223 ? 4.448 15.662 2.607 1.00 89.94 223 ILE A O 1
ATOM 1732 N N . PHE A 1 224 ? 4.876 13.961 4.004 1.00 84.31 224 PHE A N 1
ATOM 1733 C CA . PHE A 1 224 ? 5.880 14.676 4.790 1.00 84.31 224 PHE A CA 1
ATOM 1734 C C . PHE A 1 224 ? 7.304 14.548 4.246 1.00 84.31 224 PHE A C 1
ATOM 1736 O O . PHE A 1 224 ? 8.034 15.540 4.241 1.00 84.31 224 PHE A O 1
ATOM 1743 N N . ASP A 1 225 ? 7.671 13.382 3.723 1.00 69.50 225 ASP A N 1
ATOM 1744 C CA . ASP A 1 225 ? 9.062 13.047 3.403 1.00 69.50 225 ASP A CA 1
ATOM 1745 C C . ASP A 1 225 ? 9.389 13.224 1.918 1.00 69.50 225 ASP A C 1
ATOM 1747 O O . ASP A 1 225 ? 10.554 13.206 1.530 1.00 69.50 225 ASP A O 1
ATOM 1751 N N . ALA A 1 226 ? 8.383 13.471 1.075 1.00 56.00 226 ALA A N 1
ATOM 1752 C CA . ALA A 1 226 ? 8.546 13.587 -0.375 1.00 56.00 226 ALA A CA 1
ATOM 1753 C C . ALA A 1 226 ? 9.486 14.707 -0.850 1.00 56.00 226 ALA A C 1
ATOM 1755 O O . ALA A 1 226 ? 9.912 14.673 -2.002 1.00 56.00 226 ALA A O 1
ATOM 1756 N N . GLU A 1 227 ? 9.815 15.677 0.005 1.00 47.06 227 GLU A N 1
ATOM 1757 C CA . GLU A 1 227 ? 10.748 16.763 -0.329 1.00 47.06 227 GLU A CA 1
ATOM 1758 C C . GLU A 1 227 ? 12.100 16.665 0.379 1.00 47.06 227 GLU A C 1
ATOM 1760 O O . GLU A 1 227 ? 13.052 17.302 -0.063 1.00 47.06 227 GLU A O 1
ATOM 1765 N N . SER A 1 228 ? 12.201 15.862 1.440 1.00 43.38 228 SER A N 1
ATOM 1766 C CA . SER A 1 228 ? 13.408 15.773 2.268 1.00 43.38 228 SER A CA 1
ATOM 1767 C C . SER A 1 228 ? 14.147 14.452 2.043 1.00 43.38 228 SER A C 1
ATOM 1769 O O . SER A 1 228 ? 15.369 14.443 1.959 1.00 43.38 228 SER A O 1
ATOM 1771 N N . GLU A 1 229 ? 13.415 13.340 1.896 1.00 42.06 229 GLU A N 1
ATOM 1772 C CA . GLU A 1 229 ? 13.948 11.978 1.786 1.00 42.06 229 GLU A CA 1
ATOM 1773 C C . GLU A 1 229 ? 12.925 11.074 1.072 1.00 42.06 229 GLU A C 1
ATOM 1775 O O . GLU A 1 229 ? 11.986 10.559 1.674 1.00 42.06 229 GLU A O 1
ATOM 1780 N N . GLY A 1 230 ? 13.079 10.898 -0.242 1.00 41.94 230 GLY A N 1
ATOM 1781 C CA . GLY A 1 230 ? 12.042 10.374 -1.137 1.00 41.94 230 GLY A CA 1
ATOM 1782 C C . GLY A 1 230 ? 11.659 8.885 -1.045 1.00 41.94 230 GLY A C 1
ATOM 1783 O O . GLY A 1 230 ? 11.679 8.251 -2.104 1.00 41.94 230 GLY A O 1
ATOM 1784 N N . ALA A 1 231 ? 11.312 8.340 0.138 1.00 45.19 231 ALA A N 1
ATOM 1785 C CA . ALA A 1 231 ? 10.472 7.129 0.335 1.00 45.19 231 ALA A CA 1
ATOM 1786 C C . ALA A 1 231 ? 10.488 6.521 1.752 1.00 45.19 231 ALA A C 1
ATOM 1788 O O . ALA A 1 231 ? 11.561 6.330 2.297 1.00 45.19 231 ALA A O 1
ATOM 1789 N N . SER A 1 232 ? 9.314 6.047 2.183 1.00 44.72 232 SER A N 1
ATOM 1790 C CA . SER A 1 232 ? 8.906 5.098 3.241 1.00 44.72 232 SER A CA 1
ATOM 1791 C C . SER A 1 232 ? 9.374 3.657 3.436 1.00 44.72 232 SER A C 1
ATOM 1793 O O . SER A 1 232 ? 9.275 2.928 2.448 1.00 44.72 232 SER A O 1
ATOM 1795 N N . ILE A 1 233 ? 9.720 3.168 4.645 1.00 43.34 233 ILE A N 1
ATOM 1796 C CA . ILE A 1 233 ? 9.694 1.710 4.940 1.00 43.34 233 ILE A CA 1
ATOM 1797 C C . ILE A 1 233 ? 9.251 1.417 6.388 1.00 43.34 233 ILE A C 1
ATOM 1799 O O . ILE A 1 233 ? 9.931 1.844 7.318 1.00 43.34 233 ILE A O 1
ATOM 1803 N N . ASP A 1 234 ? 8.208 0.597 6.549 1.00 42.50 234 ASP A N 1
ATOM 1804 C CA . ASP A 1 234 ? 7.700 0.091 7.838 1.00 42.50 234 ASP A CA 1
ATOM 1805 C C . ASP A 1 234 ? 8.085 -1.395 8.078 1.00 42.50 234 ASP A C 1
ATOM 1807 O O . ASP A 1 234 ? 8.099 -2.212 7.144 1.00 42.50 234 ASP A O 1
ATOM 1811 N N . PHE A 1 235 ? 8.407 -1.763 9.328 1.00 45.81 235 PHE A N 1
ATOM 1812 C CA . PHE A 1 235 ? 8.934 -3.079 9.733 1.00 45.81 235 PHE A CA 1
ATOM 1813 C C . PHE A 1 235 ? 8.076 -3.759 10.807 1.00 45.81 235 PHE A C 1
ATOM 1815 O O . PHE A 1 235 ? 7.671 -3.137 11.784 1.00 45.81 235 PHE A O 1
ATOM 1822 N N . LYS A 1 236 ? 7.960 -5.093 10.728 1.00 41.56 236 LYS A N 1
ATOM 1823 C CA . LYS A 1 236 ? 7.373 -5.926 11.795 1.00 41.56 236 LYS A CA 1
ATOM 1824 C C . LYS A 1 236 ? 8.129 -5.815 13.120 1.00 41.56 236 LYS A C 1
ATOM 1826 O O . LYS A 1 236 ? 9.293 -6.207 13.198 1.00 41.56 236 LYS A O 1
ATOM 1831 N N . THR A 1 237 ? 7.447 -5.378 14.176 1.00 44.34 237 THR A N 1
ATOM 1832 C CA . THR A 1 237 ? 7.914 -5.488 15.565 1.00 44.34 237 THR A CA 1
ATOM 1833 C C . THR A 1 237 ? 7.551 -6.868 16.128 1.00 44.34 237 THR A C 1
ATOM 1835 O O . THR A 1 237 ? 6.403 -7.138 16.461 1.00 44.34 237 THR A O 1
ATOM 1838 N N . GLU A 1 238 ? 8.540 -7.757 16.228 1.00 38.38 238 GLU A N 1
ATOM 1839 C CA . GLU A 1 238 ? 8.475 -9.000 17.010 1.00 38.38 238 GLU A CA 1
ATOM 1840 C C . GLU A 1 238 ? 9.445 -8.841 18.195 1.00 38.38 238 GLU A C 1
ATOM 1842 O O . GLU A 1 238 ? 10.627 -9.108 18.024 1.00 38.38 238 GLU A O 1
ATOM 1847 N N . ASP A 1 239 ? 8.982 -8.266 19.318 1.00 35.19 239 ASP A N 1
ATOM 1848 C CA . ASP A 1 239 ? 9.441 -8.508 20.710 1.00 35.19 239 ASP A CA 1
ATOM 1849 C C . ASP A 1 239 ? 9.031 -7.357 21.659 1.00 35.19 239 ASP A C 1
ATOM 1851 O O . ASP A 1 239 ? 9.594 -6.262 21.639 1.00 35.19 239 ASP A O 1
ATOM 1855 N N . GLU A 1 240 ? 8.075 -7.629 22.555 1.00 40.72 240 GLU A N 1
ATOM 1856 C CA . GLU A 1 240 ? 7.552 -6.707 23.586 1.00 40.72 240 GLU A CA 1
ATOM 1857 C C . GLU A 1 240 ? 8.447 -6.563 24.840 1.00 40.72 240 GLU A C 1
ATOM 1859 O O . GLU A 1 240 ? 8.027 -5.990 25.842 1.00 40.72 240 GLU A O 1
ATOM 1864 N N . SER A 1 241 ? 9.697 -7.033 24.829 1.00 29.55 241 SER A N 1
ATOM 1865 C CA . SER A 1 241 ? 10.575 -6.980 26.016 1.00 29.55 241 SER A CA 1
ATOM 1866 C C . SER A 1 241 ? 11.811 -6.088 25.883 1.00 29.55 241 SER A C 1
ATOM 1868 O O . SER A 1 241 ? 12.676 -6.107 26.757 1.00 29.55 241 SER A O 1
ATOM 1870 N N . SER A 1 242 ? 11.894 -5.259 24.841 1.00 29.11 242 SER A N 1
ATOM 1871 C CA . SER A 1 242 ? 12.988 -4.293 24.668 1.00 29.11 242 SER A CA 1
ATOM 1872 C C . SER A 1 242 ? 12.556 -2.884 25.078 1.00 29.11 242 SER A C 1
ATOM 1874 O O . SER A 1 242 ? 12.363 -2.002 24.243 1.00 29.11 242 SER A O 1
ATOM 1876 N N . ILE A 1 243 ? 12.427 -2.651 26.386 1.00 34.22 243 ILE A N 1
ATOM 1877 C CA . ILE A 1 243 ? 12.422 -1.298 26.963 1.00 34.22 243 ILE A CA 1
ATOM 1878 C C . ILE A 1 243 ? 13.813 -0.703 26.690 1.00 34.22 243 ILE A C 1
ATOM 1880 O O . ILE A 1 243 ? 14.740 -0.905 27.471 1.00 34.22 243 ILE A O 1
ATOM 1884 N N . GLY A 1 244 ? 14.001 -0.051 25.536 1.00 26.12 244 GLY A N 1
ATOM 1885 C CA . GLY A 1 244 ? 15.312 0.504 25.190 1.00 26.12 244 GLY A CA 1
ATOM 1886 C C . GLY A 1 244 ? 15.586 1.004 23.769 1.00 26.12 244 GLY A C 1
ATOM 1887 O O . GLY A 1 244 ? 16.715 1.429 23.544 1.00 26.12 244 GLY A O 1
ATOM 1888 N N . SER A 1 245 ? 14.649 1.024 22.809 1.00 30.25 245 SER A N 1
ATOM 1889 C CA . SER A 1 245 ? 14.887 1.760 21.549 1.00 30.25 245 SER A CA 1
ATOM 1890 C C . SER A 1 245 ? 14.373 3.199 21.662 1.00 30.25 245 SER A C 1
ATOM 1892 O O . SER A 1 245 ? 13.247 3.509 21.284 1.00 30.25 245 SER A O 1
ATOM 1894 N N . LEU A 1 246 ? 15.211 4.100 22.174 1.00 32.25 246 LEU A N 1
ATOM 1895 C CA . LEU A 1 246 ? 14.983 5.555 22.241 1.00 32.25 246 LEU A CA 1
ATOM 1896 C C . LEU A 1 246 ? 14.910 6.253 20.856 1.00 32.25 246 LEU A C 1
ATOM 1898 O O . LEU A 1 246 ? 15.259 7.423 20.731 1.00 32.25 246 LEU A O 1
ATOM 1902 N N . SER A 1 247 ? 14.452 5.574 19.801 1.00 37.50 247 SER A N 1
ATOM 1903 C CA . SER A 1 247 ? 14.237 6.188 18.489 1.00 37.50 247 SER A CA 1
ATOM 1904 C C . SER A 1 247 ? 13.152 5.477 17.669 1.00 37.50 247 SER A C 1
ATOM 1906 O O . SER A 1 247 ? 13.422 4.948 16.591 1.00 37.50 247 SER A O 1
ATOM 1908 N N . GLU A 1 248 ? 11.894 5.522 18.109 1.00 52.47 248 GLU A N 1
ATOM 1909 C CA . GLU A 1 248 ? 10.850 5.750 17.100 1.00 52.47 248 GLU A CA 1
ATOM 1910 C C . GLU A 1 248 ? 11.188 7.099 16.470 1.00 52.47 248 GLU A C 1
ATOM 1912 O O . GLU A 1 248 ? 11.152 8.128 17.155 1.00 52.47 248 GLU A O 1
ATOM 1917 N N . SER A 1 249 ? 11.645 7.093 15.215 1.00 73.50 249 SER A N 1
ATOM 1918 C CA . SER A 1 249 ? 12.045 8.332 14.557 1.00 73.50 249 SER A CA 1
ATOM 1919 C C . SER A 1 249 ? 10.868 9.316 14.584 1.00 73.50 249 SER A C 1
ATOM 1921 O O . SER A 1 249 ? 9.703 8.920 14.536 1.00 73.50 249 SER A O 1
ATOM 1923 N N . VAL A 1 250 ? 11.159 10.615 14.671 1.00 80.75 250 VAL A N 1
ATOM 1924 C CA . VAL A 1 250 ? 10.151 11.692 14.607 1.00 80.75 250 VAL A CA 1
ATOM 1925 C C . VAL A 1 250 ? 9.171 11.488 13.440 1.00 80.75 250 VAL A C 1
ATOM 1927 O O . VAL A 1 250 ? 7.983 11.798 13.552 1.00 80.75 250 VAL A O 1
ATOM 1930 N N . THR A 1 251 ? 9.669 10.933 12.336 1.00 84.81 251 THR A N 1
ATOM 1931 C CA . THR A 1 251 ? 8.904 10.584 11.143 1.00 84.81 251 THR A CA 1
ATOM 1932 C C . THR A 1 251 ? 7.901 9.454 11.394 1.00 84.81 251 THR A C 1
ATOM 1934 O O . THR A 1 251 ? 6.735 9.613 11.036 1.00 84.81 251 THR A O 1
ATOM 1937 N N . GLU A 1 252 ? 8.306 8.370 12.061 1.00 87.00 252 GLU A N 1
ATOM 1938 C CA . GLU A 1 252 ? 7.422 7.237 12.385 1.00 87.00 252 GLU A CA 1
ATOM 1939 C C . GLU A 1 252 ? 6.279 7.669 13.308 1.00 87.00 252 GLU A C 1
ATOM 1941 O O . GLU A 1 252 ? 5.112 7.415 13.020 1.00 87.00 252 GLU A O 1
ATOM 1946 N N . GLN A 1 253 ? 6.584 8.433 14.365 1.00 91.00 253 GLN A N 1
ATOM 1947 C CA . GLN A 1 253 ? 5.558 8.940 15.291 1.00 91.00 253 GLN A CA 1
ATOM 1948 C C . GLN A 1 253 ? 4.505 9.794 14.570 1.00 91.00 253 GLN A C 1
ATOM 1950 O O . GLN A 1 253 ? 3.312 9.750 14.885 1.00 91.00 253 GLN A O 1
ATOM 1955 N N . ARG A 1 254 ? 4.942 10.590 13.587 1.00 92.19 254 ARG A N 1
ATOM 1956 C CA . ARG A 1 254 ? 4.055 11.400 12.749 1.00 92.19 254 ARG A CA 1
ATOM 1957 C C . ARG A 1 254 ? 3.193 10.523 11.840 1.00 92.19 254 ARG A C 1
ATOM 1959 O O . ARG A 1 254 ? 1.997 10.794 11.716 1.00 92.19 254 ARG A O 1
ATOM 1966 N N . ALA A 1 255 ? 3.779 9.508 11.209 1.00 93.56 255 ALA A N 1
ATOM 1967 C CA . ALA A 1 255 ? 3.075 8.599 10.311 1.00 93.56 255 ALA A CA 1
ATOM 1968 C C . ALA A 1 255 ? 2.016 7.766 11.044 1.00 93.56 255 ALA A C 1
ATOM 1970 O O . ALA A 1 255 ? 0.870 7.681 10.595 1.00 93.56 255 ALA A O 1
ATOM 1971 N N . ASP A 1 256 ? 2.346 7.277 12.235 1.00 95.31 256 ASP A N 1
ATOM 1972 C CA . ASP A 1 256 ? 1.438 6.543 13.109 1.00 95.31 256 ASP A CA 1
ATOM 1973 C C . ASP A 1 256 ? 0.243 7.376 13.569 1.00 95.31 256 ASP A C 1
ATOM 1975 O O . ASP A 1 256 ? -0.913 6.938 13.487 1.00 95.31 256 ASP A O 1
ATOM 1979 N N . ALA A 1 257 ? 0.509 8.604 14.019 1.00 95.81 257 ALA A N 1
ATOM 1980 C CA . ALA A 1 257 ? -0.535 9.528 14.437 1.00 95.81 257 ALA A CA 1
ATOM 1981 C C . ALA A 1 257 ? -1.423 9.950 13.257 1.00 95.81 257 ALA A C 1
ATOM 1983 O O . ALA A 1 257 ? -2.645 10.042 13.409 1.00 95.81 257 ALA A O 1
ATOM 1984 N N . PHE A 1 258 ? -0.834 10.156 12.071 1.00 96.50 258 PHE A N 1
ATOM 1985 C CA . PHE A 1 258 ? -1.584 10.394 10.840 1.00 96.50 258 PHE A CA 1
ATOM 1986 C C . PHE A 1 258 ? -2.501 9.212 10.523 1.00 96.50 258 PHE A C 1
ATOM 1988 O O . PHE A 1 258 ? -3.697 9.410 10.323 1.00 96.50 258 PHE A O 1
ATOM 1995 N N . ALA A 1 259 ? -1.975 7.985 10.500 1.00 96.94 259 ALA A N 1
ATOM 1996 C CA . ALA A 1 259 ? -2.740 6.799 10.137 1.00 96.94 259 ALA A CA 1
ATOM 1997 C C . ALA A 1 259 ? -3.906 6.551 11.100 1.00 96.94 259 ALA A C 1
ATOM 1999 O O . ALA A 1 259 ? -5.034 6.308 10.661 1.00 96.94 259 ALA A O 1
ATOM 2000 N N . GLN A 1 260 ? -3.662 6.691 12.405 1.00 97.00 260 GLN A N 1
ATOM 2001 C CA . GLN A 1 260 ? -4.706 6.575 13.417 1.00 97.00 260 GLN A CA 1
ATOM 2002 C C . GLN A 1 260 ? -5.790 7.640 13.255 1.00 97.00 260 GLN A C 1
ATOM 2004 O O . GLN A 1 260 ? -6.964 7.291 13.182 1.00 97.00 260 GLN A O 1
ATOM 2009 N N . GLU A 1 261 ? -5.430 8.925 13.194 1.00 96.44 261 GLU A N 1
ATOM 2010 C CA . GLU A 1 261 ? -6.415 10.009 13.076 1.00 96.44 261 GLU A CA 1
ATOM 2011 C C . GLU A 1 261 ? -7.159 9.942 11.735 1.00 96.44 261 GLU A C 1
ATOM 2013 O O . GLU A 1 261 ? -8.345 10.258 11.659 1.00 96.44 261 GLU A O 1
ATOM 2018 N N . MET A 1 262 ? -6.496 9.485 10.671 1.00 95.12 262 MET A N 1
ATOM 2019 C CA . MET A 1 262 ? -7.109 9.299 9.361 1.00 95.12 262 MET A CA 1
ATOM 2020 C C . MET A 1 262 ? -8.183 8.210 9.402 1.00 95.12 262 MET A C 1
ATOM 2022 O O . MET A 1 262 ? -9.241 8.386 8.800 1.00 95.12 262 MET A O 1
ATOM 2026 N N . LEU A 1 263 ? -7.937 7.099 10.097 1.00 95.31 263 LEU A N 1
ATOM 2027 C CA . LEU A 1 263 ? -8.819 5.930 10.109 1.00 95.31 263 LEU A CA 1
ATOM 2028 C C . LEU A 1 263 ? -9.865 5.962 11.227 1.00 95.31 263 LEU A C 1
ATOM 2030 O O . LEU A 1 263 ? -11.034 5.654 10.985 1.00 95.31 263 LEU A O 1
ATOM 2034 N N . VAL A 1 264 ? -9.453 6.355 12.431 1.00 95.88 264 VAL A N 1
ATOM 2035 C CA . VAL A 1 264 ? -10.252 6.332 13.661 1.00 95.88 264 VAL A CA 1
ATOM 2036 C C . VAL A 1 264 ? -10.217 7.701 14.365 1.00 95.88 264 VAL A C 1
ATOM 2038 O O . VAL A 1 264 ? -9.747 7.807 15.499 1.00 95.88 264 VAL A O 1
ATOM 2041 N N . PRO A 1 265 ? -10.739 8.781 13.745 1.00 94.75 265 PRO A N 1
ATOM 2042 C CA . PRO A 1 265 ? -10.933 10.032 14.467 1.00 94.75 265 PRO A CA 1
ATOM 2043 C C . PRO A 1 265 ? -11.869 9.826 15.664 1.00 94.75 265 PRO A C 1
ATOM 2045 O O . PRO A 1 265 ? -12.880 9.123 15.559 1.00 94.75 265 PRO A O 1
ATOM 2048 N N . ALA A 1 266 ? -11.612 10.521 16.774 1.00 93.81 266 ALA A N 1
ATOM 2049 C CA . ALA A 1 266 ? -12.426 10.409 17.990 1.00 93.81 266 ALA A CA 1
ATOM 2050 C C . ALA A 1 266 ? -13.925 10.695 17.751 1.00 93.81 266 ALA A C 1
ATOM 2052 O O . ALA A 1 266 ? -14.789 10.112 18.407 1.00 93.81 266 ALA A O 1
ATOM 2053 N N . SER A 1 267 ? -14.257 11.577 16.802 1.00 92.94 267 SER A N 1
ATOM 2054 C CA . SER A 1 267 ? -15.645 11.869 16.416 1.00 92.94 267 SER A CA 1
ATOM 2055 C C . SER A 1 267 ? -16.341 10.679 15.751 1.00 92.94 267 SER A C 1
ATOM 2057 O O . SER A 1 267 ? -17.485 10.378 16.091 1.00 92.94 267 SER A O 1
ATOM 2059 N N . VAL A 1 268 ? -15.649 9.979 14.850 1.00 93.94 268 VAL A N 1
ATOM 2060 C CA . VAL A 1 268 ? -16.155 8.773 14.179 1.00 93.94 268 VAL A CA 1
ATOM 2061 C C . VAL A 1 268 ? -16.285 7.640 15.186 1.00 93.94 268 VAL A C 1
ATOM 2063 O O . VAL A 1 268 ? -17.322 6.986 15.238 1.00 93.94 268 VAL A O 1
ATOM 2066 N N . LEU A 1 269 ? -15.274 7.457 16.039 1.00 94.62 269 LEU A N 1
ATOM 2067 C CA . LEU A 1 269 ? -15.291 6.436 17.081 1.00 94.62 269 LEU A CA 1
ATOM 2068 C C . LEU A 1 269 ? -16.493 6.603 18.021 1.00 94.62 269 LEU A C 1
ATOM 2070 O O . LEU A 1 269 ? -17.213 5.641 18.287 1.00 94.62 269 LEU A O 1
ATOM 2074 N N . ARG A 1 270 ? -16.765 7.843 18.456 1.00 94.88 270 ARG A N 1
ATOM 2075 C CA . ARG A 1 270 ? -17.945 8.180 19.264 1.00 94.88 270 ARG A CA 1
ATOM 2076 C C . ARG A 1 270 ? -19.242 7.810 18.557 1.00 94.88 270 ARG A C 1
ATOM 2078 O O . ARG A 1 270 ? -20.106 7.192 19.171 1.00 94.88 270 ARG A O 1
ATOM 2085 N N . HIS A 1 271 ? -19.376 8.195 17.290 1.00 94.19 271 HIS A N 1
ATOM 2086 C CA . HIS A 1 271 ? -20.591 7.942 16.527 1.00 94.19 271 HIS A CA 1
ATOM 2087 C C . HIS A 1 271 ? -20.837 6.446 16.328 1.00 94.19 271 HIS A C 1
ATOM 2089 O O . HIS A 1 271 ? -21.934 5.969 16.601 1.00 94.19 271 HIS A O 1
ATOM 2095 N N . VAL A 1 272 ? -19.817 5.695 15.906 1.00 94.31 272 VAL A 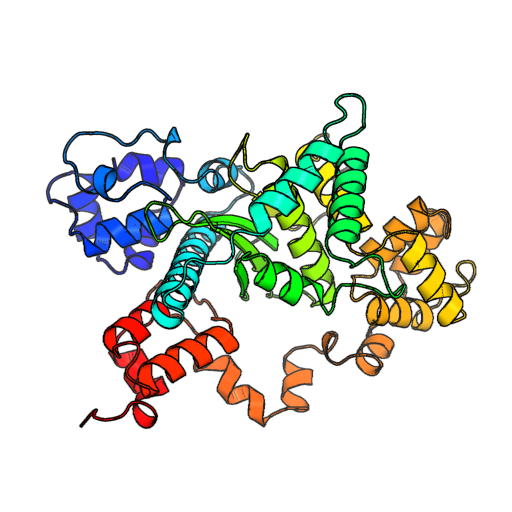N 1
ATOM 2096 C CA . VAL A 1 272 ? -19.922 4.245 15.697 1.00 94.31 272 VAL A CA 1
ATOM 2097 C C . VAL A 1 272 ? -20.283 3.531 16.999 1.00 94.31 272 VAL A C 1
ATOM 2099 O O . VAL A 1 272 ? -21.152 2.657 16.982 1.00 94.31 272 VAL A O 1
ATOM 2102 N N . ALA A 1 273 ? -19.678 3.929 18.124 1.00 94.88 273 ALA A N 1
ATOM 2103 C CA . ALA A 1 273 ? -20.009 3.376 19.433 1.00 94.88 273 ALA A CA 1
ATOM 2104 C C . ALA A 1 273 ? -21.467 3.655 19.826 1.00 94.88 273 ALA A C 1
ATOM 2106 O O . ALA A 1 273 ? -22.190 2.733 20.188 1.00 94.88 273 ALA A O 1
ATOM 2107 N N . GLN A 1 274 ? -21.928 4.902 19.683 1.00 94.62 274 GLN A N 1
ATOM 2108 C CA . GLN A 1 274 ? -23.309 5.289 19.992 1.00 94.62 274 GLN A CA 1
ATOM 2109 C C . GLN A 1 274 ? -24.329 4.571 19.103 1.00 94.62 274 GLN A C 1
ATOM 2111 O O . GLN A 1 274 ? -25.305 4.028 19.609 1.00 94.62 274 GLN A O 1
ATOM 2116 N N . ALA A 1 275 ? -24.084 4.524 17.792 1.00 94.56 275 ALA A N 1
ATOM 2117 C CA . ALA A 1 275 ? -24.964 3.867 16.829 1.00 94.56 275 ALA A CA 1
ATOM 2118 C C . ALA A 1 275 ? -25.055 2.347 17.040 1.00 94.56 275 ALA A C 1
ATOM 2120 O O . ALA A 1 275 ? -26.018 1.727 16.598 1.00 94.56 275 ALA A O 1
ATOM 2121 N N . SER A 1 276 ? -24.056 1.755 17.698 1.00 94.94 276 SER A N 1
ATOM 2122 C CA . SER A 1 276 ? -23.995 0.317 17.978 1.00 94.94 276 SER A CA 1
ATOM 2123 C C . SER A 1 276 ? -24.331 -0.023 19.435 1.00 94.94 276 SER A C 1
ATOM 2125 O O . SER A 1 276 ? -24.278 -1.188 19.798 1.00 94.94 276 SER A O 1
ATOM 2127 N N . GLY A 1 277 ? -24.663 0.968 20.275 1.00 95.81 277 GLY A N 1
ATOM 2128 C CA . GLY A 1 277 ? -24.980 0.749 21.691 1.00 95.81 277 GLY A CA 1
ATOM 2129 C C . GLY A 1 277 ? -23.789 0.330 22.565 1.00 95.81 277 GLY A C 1
ATOM 2130 O O . GLY A 1 277 ? -23.997 -0.200 23.653 1.00 95.81 277 GLY A O 1
ATOM 2131 N N . ILE A 1 278 ? -22.554 0.574 22.118 1.00 96.62 278 ILE A N 1
ATOM 2132 C CA . ILE A 1 278 ? -21.339 0.096 22.789 1.00 96.62 278 ILE A CA 1
ATOM 2133 C C . ILE A 1 278 ? -21.094 0.870 24.085 1.00 96.62 278 ILE A C 1
ATOM 2135 O O . ILE A 1 278 ? -21.008 2.104 24.096 1.00 96.62 278 ILE A O 1
ATOM 2139 N N . ASN A 1 279 ? -20.895 0.131 25.177 1.00 95.31 279 ASN A N 1
ATOM 2140 C CA . ASN A 1 279 ? -20.510 0.683 26.468 1.00 95.31 279 ASN A CA 1
ATOM 2141 C C . ASN A 1 279 ? -19.016 0.471 26.729 1.00 95.31 279 ASN A C 1
ATOM 2143 O O . ASN A 1 279 ? -18.596 -0.591 27.174 1.00 95.31 279 ASN A O 1
ATOM 2147 N N . TRP A 1 280 ? -18.218 1.525 26.559 1.00 94.81 280 TRP A N 1
ATOM 2148 C CA . TRP A 1 280 ? -16.766 1.480 26.762 1.00 94.81 280 TRP A CA 1
ATOM 2149 C C . TRP A 1 280 ? -16.327 0.956 28.138 1.00 94.81 280 TRP A C 1
ATOM 2151 O O . TRP A 1 280 ? -15.281 0.329 28.244 1.00 94.81 280 TRP A O 1
ATOM 2161 N N . LYS A 1 281 ? -17.121 1.142 29.201 1.00 91.69 281 LYS A N 1
ATOM 2162 C CA . LYS A 1 281 ? -16.772 0.628 30.541 1.00 91.69 281 LYS A CA 1
ATOM 2163 C C . LYS A 1 281 ? -16.917 -0.892 30.664 1.00 91.69 281 LYS A C 1
ATOM 2165 O O . LYS A 1 281 ? -16.400 -1.472 31.615 1.00 91.69 281 LYS A O 1
ATOM 2170 N N . ARG A 1 282 ? -17.664 -1.514 29.754 1.00 93.56 282 ARG A N 1
ATOM 2171 C CA . ARG A 1 282 ? -17.970 -2.947 29.709 1.00 93.56 282 ARG A CA 1
ATOM 2172 C C . ARG A 1 282 ? -17.827 -3.448 28.275 1.00 93.56 282 ARG A C 1
ATOM 2174 O O . ARG A 1 282 ? -18.768 -3.995 27.725 1.00 93.56 282 ARG A O 1
ATOM 2181 N N . LEU A 1 283 ? -16.674 -3.175 27.669 1.00 96.06 283 LEU A N 1
ATOM 2182 C CA . LEU A 1 283 ? -16.408 -3.588 26.298 1.00 96.06 283 LEU A CA 1
ATOM 2183 C C . LEU A 1 283 ? -16.266 -5.114 26.235 1.00 96.06 283 LEU A C 1
ATOM 2185 O O . LEU A 1 283 ? -15.395 -5.673 26.903 1.00 96.06 283 LEU A O 1
ATOM 2189 N N . GLU A 1 284 ? -17.096 -5.762 25.425 1.00 96.31 284 GLU A N 1
ATOM 2190 C CA . GLU A 1 284 ? -17.059 -7.210 25.202 1.00 96.31 284 GLU A CA 1
ATOM 2191 C C . GLU A 1 284 ? -16.490 -7.568 23.816 1.00 96.31 284 GLU A C 1
ATOM 2193 O O . GLU A 1 284 ? -16.231 -6.710 22.967 1.00 96.31 284 GLU A O 1
ATOM 2198 N N . ALA A 1 285 ? -16.258 -8.863 23.574 1.00 97.44 285 ALA A N 1
ATOM 2199 C CA . ALA A 1 285 ? -15.701 -9.349 22.310 1.00 97.44 285 ALA A CA 1
ATOM 2200 C C . ALA A 1 285 ? -16.596 -9.007 21.100 1.00 97.44 285 ALA A C 1
ATOM 2202 O O . ALA A 1 285 ? -16.088 -8.669 20.029 1.00 97.44 285 ALA A O 1
ATOM 2203 N N . GLU A 1 286 ? -17.920 -9.041 21.276 1.00 97.94 286 GLU A N 1
ATOM 2204 C CA . GLU A 1 286 ? -18.904 -8.659 20.255 1.00 97.94 286 GLU A CA 1
ATOM 2205 C C . GLU A 1 286 ? -18.843 -7.165 19.911 1.00 97.94 286 GLU A C 1
ATOM 2207 O O . GLU A 1 286 ? -18.898 -6.790 18.732 1.00 97.94 286 GLU A O 1
ATOM 2212 N N . ASP A 1 287 ? -18.651 -6.310 20.919 1.00 97.81 287 ASP A N 1
ATOM 2213 C CA . ASP A 1 287 ? -18.479 -4.870 20.724 1.00 97.81 287 ASP A CA 1
ATOM 2214 C C . ASP A 1 287 ? -17.211 -4.586 19.921 1.00 97.81 287 ASP A C 1
ATOM 2216 O O . ASP A 1 287 ? -17.228 -3.821 18.953 1.00 97.81 287 ASP A O 1
ATOM 2220 N N . LEU A 1 288 ? -16.102 -5.234 20.290 1.00 97.69 288 LEU A N 1
ATOM 2221 C CA . LEU A 1 288 ? -14.827 -5.055 19.606 1.00 97.69 288 LEU A CA 1
ATOM 2222 C C . LEU A 1 288 ? -14.887 -5.569 18.161 1.00 97.69 288 LEU A C 1
ATOM 2224 O O . LEU A 1 288 ? -14.419 -4.881 17.252 1.00 97.69 288 LEU A O 1
ATOM 2228 N N . ALA A 1 289 ? -15.528 -6.718 17.920 1.00 98.00 289 ALA A N 1
ATOM 2229 C CA . ALA A 1 289 ? -15.799 -7.209 16.569 1.00 98.00 289 ALA A CA 1
ATOM 2230 C C . ALA A 1 289 ? -16.624 -6.199 15.759 1.00 98.00 289 ALA A C 1
ATOM 2232 O O . ALA A 1 289 ? -16.309 -5.931 14.598 1.00 98.00 289 ALA A O 1
ATOM 2233 N N . THR A 1 290 ? -17.639 -5.592 16.376 1.00 97.31 290 THR A N 1
ATOM 2234 C CA . THR A 1 290 ? -18.487 -4.576 15.744 1.00 97.31 290 THR A CA 1
ATOM 2235 C C . THR A 1 290 ? -17.696 -3.318 15.387 1.00 97.31 290 THR A C 1
ATOM 2237 O O . THR A 1 290 ? -17.833 -2.805 14.272 1.00 97.31 290 THR A O 1
ATOM 2240 N N . LEU A 1 291 ? -16.826 -2.841 16.283 1.00 96.94 291 LEU A N 1
ATOM 2241 C CA . LEU A 1 291 ? -15.936 -1.707 16.019 1.00 96.94 291 LEU A CA 1
ATOM 2242 C C . LEU A 1 291 ? -14.986 -2.007 14.857 1.00 96.94 291 LEU A C 1
ATOM 2244 O O . LEU A 1 291 ? -14.907 -1.212 13.920 1.00 96.94 291 LEU A O 1
ATOM 2248 N N . VAL A 1 292 ? -14.313 -3.162 14.882 1.00 97.06 292 VAL A N 1
ATOM 2249 C CA . VAL A 1 292 ? -13.395 -3.589 13.814 1.00 97.06 292 VAL A CA 1
ATOM 2250 C C . VAL A 1 292 ? -14.132 -3.714 12.482 1.00 97.06 292 VAL A C 1
ATOM 2252 O O . VAL A 1 292 ? -13.632 -3.230 11.471 1.00 97.06 292 VAL A O 1
ATOM 2255 N N . ALA A 1 293 ? -15.335 -4.292 12.459 1.00 95.62 293 ALA A N 1
ATOM 2256 C CA . ALA A 1 293 ? -16.126 -4.446 11.240 1.00 95.62 293 ALA A CA 1
ATOM 2257 C C . ALA A 1 293 ? -16.592 -3.102 10.658 1.00 95.62 293 ALA A C 1
ATOM 2259 O O . ALA A 1 293 ? -16.508 -2.898 9.450 1.00 95.62 293 ALA A O 1
ATOM 2260 N N . LYS A 1 294 ? -17.079 -2.180 11.500 1.00 94.56 294 LYS A N 1
ATOM 2261 C CA . LYS A 1 294 ? -17.630 -0.888 11.051 1.00 94.56 294 LYS A CA 1
ATOM 2262 C C . LYS A 1 294 ? -16.556 0.136 10.694 1.00 94.56 294 LYS A C 1
ATOM 2264 O O . LYS A 1 294 ? -16.766 0.946 9.793 1.00 94.56 294 LYS A O 1
ATOM 2269 N N . LEU A 1 295 ? -15.434 0.135 11.412 1.00 94.25 295 LEU A N 1
ATOM 2270 C CA . LEU A 1 295 ? -14.308 1.025 11.121 1.00 94.25 295 LEU A CA 1
ATOM 2271 C C . LEU A 1 295 ? -13.408 0.455 10.023 1.00 94.25 295 LEU A C 1
ATOM 2273 O O . LEU A 1 295 ? -12.789 1.212 9.276 1.00 94.25 295 LEU A O 1
ATOM 2277 N N . GLU A 1 296 ? -13.383 -0.873 9.913 1.00 95.19 296 GLU A N 1
ATOM 2278 C CA . GLU A 1 296 ? -12.446 -1.653 9.115 1.00 95.19 296 GLU A CA 1
ATOM 2279 C C . GLU A 1 296 ? -10.982 -1.392 9.476 1.00 95.19 296 GLU A C 1
ATOM 2281 O O . GLU A 1 296 ? -10.120 -1.242 8.613 1.00 95.19 296 GLU A O 1
ATOM 2286 N N . VAL A 1 297 ? -10.689 -1.357 10.769 1.00 95.62 297 VAL A N 1
ATOM 2287 C CA . VAL A 1 297 ? -9.354 -1.087 11.311 1.00 95.62 297 VAL A CA 1
ATOM 2288 C C . VAL A 1 297 ? -9.057 -2.118 12.389 1.00 95.62 297 VAL A C 1
ATOM 2290 O O . VAL A 1 297 ? -9.976 -2.610 13.038 1.00 95.62 297 VAL A O 1
ATOM 2293 N N . GLU A 1 298 ? -7.791 -2.497 12.555 1.00 95.31 298 GLU A N 1
ATOM 2294 C CA . GLU A 1 298 ? -7.421 -3.483 13.567 1.00 95.31 298 GLU A CA 1
ATOM 2295 C C . GLU A 1 298 ? -7.732 -2.995 14.990 1.00 95.31 298 GLU A C 1
ATOM 2297 O O . GLU A 1 298 ? -7.617 -1.805 15.298 1.00 95.31 298 GLU A O 1
ATOM 2302 N N . ALA A 1 299 ? -8.096 -3.930 15.874 1.00 96.75 299 ALA A N 1
ATOM 2303 C CA . ALA A 1 299 ? -8.503 -3.626 17.245 1.00 96.75 299 ALA A CA 1
ATOM 2304 C C . ALA A 1 299 ? -7.469 -2.780 17.999 1.00 96.75 299 ALA A C 1
ATOM 2306 O O . ALA A 1 299 ? -7.838 -1.825 18.674 1.00 96.75 299 ALA A O 1
ATOM 2307 N N . ARG A 1 300 ? -6.174 -3.075 17.833 1.00 96.06 300 ARG A N 1
ATOM 2308 C CA . ARG A 1 300 ? -5.077 -2.344 18.484 1.00 96.06 300 ARG A CA 1
ATOM 2309 C C . ARG A 1 300 ? -5.147 -0.836 18.225 1.00 96.06 300 ARG A C 1
ATOM 2311 O O . ARG A 1 300 ? -5.091 -0.051 19.168 1.00 96.06 300 ARG A O 1
ATOM 2318 N N . VAL A 1 301 ? -5.324 -0.433 16.968 1.00 96.81 301 VAL A N 1
ATOM 2319 C CA . VAL A 1 301 ? -5.401 0.983 16.572 1.00 96.81 301 VAL A CA 1
ATOM 2320 C C . VAL A 1 301 ? -6.681 1.629 17.101 1.00 96.81 301 VAL A C 1
ATOM 2322 O O . VAL A 1 301 ? -6.651 2.767 17.562 1.00 96.81 301 VAL A O 1
ATOM 2325 N N . ILE A 1 302 ? -7.801 0.897 17.094 1.00 97.69 302 ILE A N 1
ATOM 2326 C CA . ILE A 1 302 ? -9.072 1.376 17.656 1.00 97.69 302 ILE A CA 1
ATOM 2327 C C . ILE A 1 302 ? -8.937 1.628 19.160 1.00 97.69 302 ILE A C 1
ATOM 2329 O O . ILE A 1 302 ? -9.364 2.673 19.644 1.00 97.69 302 ILE A O 1
ATOM 2333 N N . LEU A 1 303 ? -8.329 0.698 19.899 1.00 97.75 303 LEU A N 1
ATOM 2334 C CA . LEU A 1 303 ? -8.129 0.815 21.343 1.00 97.75 303 LEU A CA 1
ATOM 2335 C C . LEU A 1 303 ? -7.151 1.946 21.688 1.00 97.75 303 LEU A C 1
ATOM 2337 O O . LEU A 1 303 ? -7.421 2.710 22.612 1.00 97.75 303 LEU A O 1
ATOM 2341 N N . ARG A 1 304 ? -6.076 2.130 20.908 1.00 96.38 304 ARG A N 1
ATOM 2342 C CA . ARG A 1 304 ? -5.159 3.277 21.049 1.00 96.38 304 ARG A CA 1
ATOM 2343 C C . ARG A 1 304 ? -5.899 4.607 20.851 1.00 96.38 304 ARG A C 1
ATOM 2345 O O . ARG A 1 304 ? -5.836 5.482 21.714 1.00 96.38 304 ARG A O 1
ATOM 2352 N N . ALA A 1 305 ? -6.703 4.714 19.791 1.00 96.44 305 ALA A N 1
ATOM 2353 C CA . ALA A 1 305 ? -7.558 5.877 19.552 1.00 96.44 305 ALA A CA 1
ATOM 2354 C C . ALA A 1 305 ? -8.611 6.082 20.660 1.00 96.44 305 ALA A C 1
ATOM 2356 O O . ALA A 1 305 ? -8.935 7.219 21.006 1.00 96.44 305 ALA A O 1
ATOM 2357 N N . ALA A 1 306 ? -9.138 5.000 21.243 1.00 97.31 306 ALA A N 1
ATOM 2358 C CA . ALA A 1 306 ? -10.093 5.059 22.346 1.00 97.31 306 ALA A CA 1
ATOM 2359 C C . ALA A 1 306 ? -9.464 5.634 23.626 1.00 97.31 306 ALA A C 1
ATOM 2361 O O . ALA A 1 306 ? -10.109 6.434 24.307 1.00 97.31 306 ALA A O 1
ATOM 2362 N N . VAL A 1 307 ? -8.211 5.278 23.925 1.00 97.06 307 VAL A N 1
ATOM 2363 C CA . VAL A 1 307 ? -7.453 5.840 25.055 1.00 97.06 307 VAL A CA 1
ATOM 2364 C C . VAL A 1 307 ? -7.170 7.323 24.835 1.00 97.06 307 VAL A C 1
ATOM 2366 O O . VAL A 1 307 ? -7.494 8.146 25.691 1.00 97.06 307 VAL A O 1
ATOM 2369 N N . GLU A 1 308 ? -6.651 7.698 23.663 1.00 94.38 308 GLU A N 1
ATOM 2370 C CA . GLU A 1 308 ? -6.395 9.109 23.330 1.00 94.38 308 GLU A CA 1
ATOM 2371 C C . GLU A 1 308 ? -7.679 9.952 23.352 1.00 94.38 308 GLU A C 1
ATOM 2373 O O . GLU A 1 308 ? -7.694 11.083 23.842 1.00 94.38 308 GLU A O 1
ATOM 2378 N N . GLY A 1 309 ? -8.785 9.380 22.872 1.00 94.69 309 GLY A N 1
ATOM 2379 C CA . GLY A 1 309 ? -10.111 9.988 22.899 1.00 94.69 309 GLY A CA 1
ATOM 2380 C C . GLY A 1 309 ? -10.795 9.980 24.270 1.00 94.69 309 GLY A C 1
ATOM 2381 O O . GLY A 1 309 ? -11.913 10.490 24.372 1.00 94.69 309 GLY A O 1
ATOM 2382 N N . LYS A 1 310 ? -10.149 9.431 25.311 1.00 96.44 310 LYS A N 1
ATOM 2383 C CA . LYS A 1 310 ? -10.661 9.302 26.688 1.00 96.44 310 LYS A CA 1
ATOM 2384 C C . LYS A 1 310 ? -11.963 8.496 26.803 1.00 96.44 310 LYS A C 1
ATOM 2386 O O . LYS A 1 310 ? -12.770 8.733 27.700 1.00 96.44 310 LYS A O 1
ATOM 2391 N N . PHE A 1 311 ? -12.179 7.553 25.888 1.00 96.00 311 PHE A N 1
ATOM 2392 C CA . PHE A 1 311 ? -13.269 6.576 25.965 1.00 96.00 311 PHE A CA 1
ATOM 2393 C C . PHE A 1 311 ? -12.915 5.417 26.904 1.00 96.00 311 PHE A C 1
ATOM 2395 O O . PHE A 1 311 ? -13.786 4.895 27.598 1.00 96.00 311 PHE A O 1
ATOM 2402 N N . LEU A 1 312 ? -11.633 5.051 26.927 1.00 96.00 312 LEU A N 1
ATOM 2403 C CA . LEU A 1 312 ? -11.031 4.026 27.775 1.00 96.00 312 LEU A CA 1
ATOM 2404 C C . LEU A 1 312 ? -9.806 4.600 28.490 1.00 96.00 312 LEU A C 1
ATOM 2406 O O . LEU A 1 312 ? -9.185 5.546 28.009 1.00 96.00 312 LEU A O 1
ATOM 2410 N N . ASP A 1 313 ? -9.446 4.008 29.623 1.00 95.56 313 ASP A N 1
ATOM 2411 C CA . ASP A 1 313 ? -8.121 4.163 30.218 1.00 95.56 313 ASP A CA 1
ATOM 2412 C C . ASP A 1 313 ? -7.160 3.080 29.691 1.00 95.56 313 ASP A C 1
ATOM 2414 O O . ASP A 1 313 ? -7.555 2.155 28.972 1.00 95.56 313 ASP A O 1
ATOM 2418 N N . ALA A 1 314 ? -5.872 3.209 30.021 1.00 94.06 314 ALA A N 1
ATOM 2419 C CA . ALA A 1 314 ? -4.842 2.275 29.564 1.00 94.06 314 ALA A CA 1
ATOM 2420 C C . ALA A 1 314 ? -5.093 0.838 30.056 1.00 94.06 314 ALA A C 1
ATOM 2422 O O . ALA A 1 314 ? -4.873 -0.116 29.313 1.00 94.06 314 ALA A O 1
ATOM 2423 N N . GLU A 1 315 ? -5.602 0.680 31.281 1.00 94.62 315 GLU A N 1
ATOM 2424 C CA . GLU A 1 315 ? -5.925 -0.631 31.847 1.00 94.62 315 GLU A CA 1
ATOM 2425 C C . GLU A 1 315 ? -7.097 -1.287 31.102 1.00 94.62 315 GLU A C 1
ATOM 2427 O O . GLU A 1 315 ? -7.032 -2.458 30.731 1.00 94.62 315 GLU A O 1
ATOM 2432 N N . GLY A 1 316 ? -8.154 -0.527 30.814 1.00 94.81 316 GLY A N 1
ATOM 2433 C CA . GLY A 1 316 ? -9.288 -0.986 30.023 1.00 94.81 316 GLY A CA 1
ATOM 2434 C C . GLY A 1 316 ? -8.899 -1.377 28.605 1.00 94.81 316 GLY A C 1
ATOM 2435 O O . GLY A 1 316 ? -9.373 -2.401 28.115 1.00 94.81 316 GLY A O 1
ATOM 2436 N N . ALA A 1 317 ? -7.996 -0.629 27.970 1.00 94.88 317 ALA A N 1
ATOM 2437 C CA . ALA A 1 317 ? -7.450 -1.003 26.671 1.00 94.88 317 ALA A CA 1
ATOM 2438 C C . ALA A 1 317 ? -6.632 -2.302 26.738 1.00 94.88 317 ALA A C 1
ATOM 2440 O O . ALA A 1 317 ? -6.834 -3.173 25.896 1.00 94.88 317 ALA A O 1
ATOM 2441 N N . ALA A 1 318 ? -5.776 -2.474 27.751 1.00 94.44 318 ALA A N 1
ATOM 2442 C CA . ALA A 1 318 ? -5.005 -3.704 27.939 1.00 94.44 318 ALA A CA 1
ATOM 2443 C C . ALA A 1 318 ? -5.915 -4.926 28.157 1.00 94.44 318 ALA A C 1
ATOM 2445 O O . ALA A 1 318 ? -5.706 -5.969 27.543 1.00 94.44 318 ALA A O 1
ATOM 2446 N N . ARG A 1 319 ? -6.986 -4.789 28.953 1.00 94.94 319 ARG A N 1
ATOM 2447 C CA . ARG A 1 319 ? -8.005 -5.845 29.099 1.00 94.94 319 ARG A CA 1
ATOM 2448 C C . ARG A 1 319 ? -8.728 -6.129 27.782 1.00 94.94 319 ARG A C 1
ATOM 2450 O O . ARG A 1 319 ? -8.952 -7.282 27.447 1.00 94.94 319 ARG A O 1
ATOM 2457 N N . ALA A 1 320 ? -9.083 -5.098 27.020 1.00 95.44 320 ALA A N 1
ATOM 2458 C CA . ALA A 1 320 ? -9.772 -5.268 25.744 1.00 95.44 320 ALA A CA 1
AT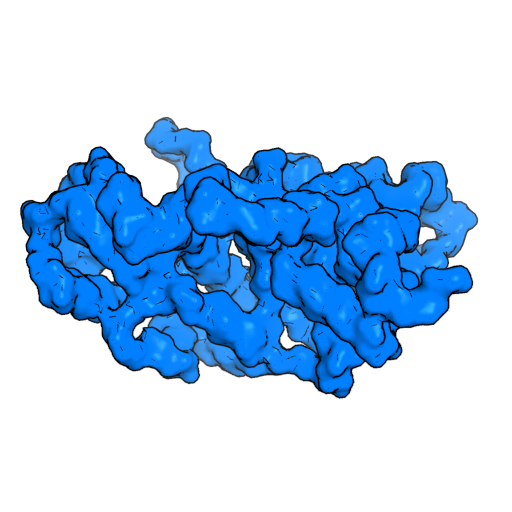OM 2459 C C . ALA A 1 320 ? -8.903 -5.949 24.671 1.00 95.44 320 ALA A C 1
ATOM 2461 O O . ALA A 1 320 ? -9.438 -6.635 23.802 1.00 95.44 320 ALA A O 1
ATOM 2462 N N . GLN A 1 321 ? -7.576 -5.794 24.726 1.00 94.62 321 GLN A N 1
ATOM 2463 C CA . GLN A 1 321 ? -6.650 -6.455 23.797 1.00 94.62 321 GLN A CA 1
ATOM 2464 C C . GLN A 1 321 ? -6.646 -7.983 23.934 1.00 94.62 321 GLN A C 1
ATOM 2466 O O . GLN A 1 321 ? -6.314 -8.666 22.968 1.00 94.62 321 GLN A O 1
ATOM 2471 N N . THR A 1 322 ? -7.029 -8.525 25.094 1.00 95.38 322 THR A N 1
ATOM 2472 C CA . THR A 1 322 ? -7.063 -9.977 25.331 1.00 95.38 322 THR A CA 1
ATOM 2473 C C . THR A 1 322 ? -8.380 -10.631 24.909 1.00 95.38 322 THR A C 1
ATOM 2475 O O . THR A 1 322 ? -8.491 -11.857 24.942 1.00 95.38 322 THR A O 1
ATOM 2478 N N . LEU A 1 323 ? -9.378 -9.844 24.493 1.00 96.12 323 LEU A N 1
ATOM 2479 C CA . LEU A 1 323 ? -10.667 -10.357 24.037 1.00 96.12 323 LEU A CA 1
ATOM 2480 C C . LEU A 1 323 ? -10.519 -11.093 22.699 1.00 96.12 323 LEU A C 1
ATOM 2482 O O . LEU A 1 323 ? -10.027 -10.529 21.719 1.00 96.12 323 LEU A O 1
ATOM 2486 N N . ASP A 1 324 ? -11.026 -12.324 22.618 1.00 96.38 324 ASP A N 1
ATOM 2487 C CA . ASP A 1 324 ? -11.137 -13.040 21.345 1.00 96.38 324 ASP A CA 1
ATOM 2488 C C . ASP A 1 324 ? -12.415 -12.631 20.599 1.00 96.38 324 ASP A C 1
ATOM 2490 O O . ASP A 1 324 ? -13.497 -13.180 20.797 1.00 96.38 324 ASP A O 1
ATOM 2494 N N . TYR A 1 325 ? -12.280 -11.646 19.714 1.00 96.50 325 TYR A N 1
ATOM 2495 C CA . TYR A 1 325 ? -13.370 -11.126 18.885 1.00 96.50 325 TYR A CA 1
ATOM 2496 C C . TYR A 1 325 ? -13.444 -11.778 17.494 1.00 96.50 325 TYR A C 1
ATOM 2498 O O . TYR A 1 325 ? -14.293 -11.414 16.673 1.00 96.50 325 TYR A O 1
ATOM 2506 N N . ARG A 1 326 ? -12.555 -12.730 17.175 1.00 94.56 326 ARG A N 1
ATOM 2507 C CA . ARG A 1 326 ? -12.364 -13.211 15.798 1.00 94.56 326 ARG A CA 1
ATOM 2508 C C . ARG A 1 326 ? -13.578 -13.960 15.263 1.00 94.56 326 ARG A C 1
ATOM 2510 O O . ARG A 1 326 ? -13.972 -13.734 14.120 1.00 94.56 326 ARG A O 1
ATOM 2517 N N . ALA A 1 327 ? -14.162 -14.843 16.072 1.00 94.31 327 ALA A N 1
ATOM 2518 C CA . ALA A 1 327 ? -15.320 -15.637 15.667 1.00 94.31 327 ALA A CA 1
ATOM 2519 C C . ALA A 1 327 ? -16.527 -14.747 15.331 1.00 94.31 327 ALA A C 1
ATOM 2521 O O . ALA A 1 327 ? -17.171 -14.951 14.303 1.00 94.31 327 ALA A O 1
ATOM 2522 N N . HIS A 1 328 ? -16.778 -13.719 16.147 1.00 97.19 328 HIS A N 1
ATOM 2523 C CA . HIS A 1 328 ? -17.825 -12.727 15.900 1.00 97.19 328 HIS A CA 1
ATOM 2524 C C . HIS A 1 328 ? -17.523 -11.898 14.647 1.00 97.19 328 HIS A C 1
ATOM 2526 O O . HIS A 1 328 ? -18.388 -11.701 13.797 1.00 97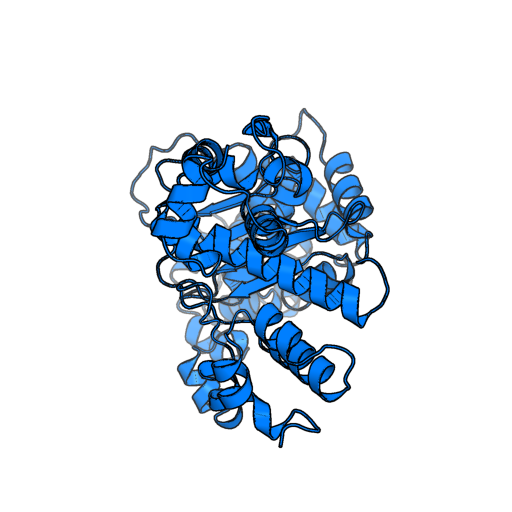.19 328 HIS A O 1
ATOM 2532 N N . LEU A 1 329 ? -16.272 -11.472 14.465 1.00 97.06 329 LEU A N 1
ATOM 2533 C CA . LEU A 1 329 ? -15.881 -10.683 13.301 1.00 97.06 329 LEU A CA 1
ATOM 2534 C C . LEU A 1 329 ? -16.045 -11.450 11.974 1.00 97.06 329 LEU A C 1
ATOM 2536 O O . LEU A 1 329 ? -16.494 -10.868 10.987 1.00 97.06 329 LEU A O 1
ATOM 2540 N N . GLU A 1 330 ? -15.737 -12.752 11.945 1.00 95.50 330 GLU A N 1
ATOM 2541 C CA . GLU A 1 330 ? -15.958 -13.620 10.773 1.00 95.50 330 GLU A CA 1
ATOM 2542 C C . GLU A 1 330 ? -17.448 -13.744 10.382 1.00 95.50 330 GLU 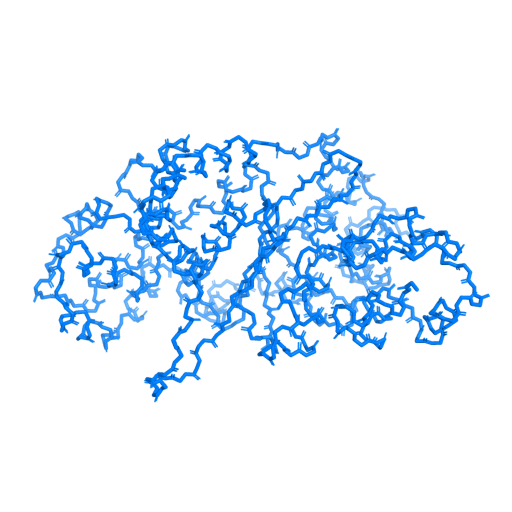A C 1
ATOM 2544 O O . GLU A 1 330 ? -17.752 -14.063 9.229 1.00 95.50 330 GLU A O 1
ATOM 2549 N N . GLN A 1 331 ? -18.374 -13.495 11.316 1.00 95.00 331 GLN A N 1
ATOM 2550 C CA . GLN A 1 331 ? -19.817 -13.451 11.048 1.00 95.00 331 GLN A CA 1
ATOM 2551 C C . GLN A 1 331 ? -20.257 -12.092 10.491 1.00 95.00 331 GLN A C 1
ATOM 2553 O O . GLN A 1 331 ? -21.185 -12.030 9.689 1.00 95.00 331 GLN A O 1
ATOM 2558 N N . LEU A 1 332 ? -19.577 -11.011 10.884 1.00 95.69 332 LEU A N 1
ATOM 2559 C CA . LEU A 1 332 ? -19.908 -9.646 10.470 1.00 95.69 332 LEU A CA 1
ATOM 2560 C C . LEU A 1 332 ? -19.342 -9.274 9.094 1.00 95.69 332 LEU A C 1
ATOM 2562 O O . LEU A 1 332 ? -19.905 -8.417 8.414 1.00 95.69 332 LEU A O 1
ATOM 2566 N N . THR A 1 333 ? -18.215 -9.861 8.676 1.00 93.81 333 THR A N 1
ATOM 2567 C CA . THR A 1 333 ? -17.575 -9.504 7.401 1.00 93.81 333 THR A CA 1
ATOM 2568 C C . THR A 1 333 ? -16.724 -10.621 6.801 1.00 93.81 333 THR A C 1
ATOM 2570 O O . THR A 1 333 ? -15.898 -11.246 7.465 1.00 93.81 333 THR A O 1
ATOM 2573 N N . GLU A 1 334 ? -16.838 -10.811 5.483 1.00 92.94 334 GLU A N 1
ATOM 2574 C CA . GLU A 1 334 ? -15.986 -11.742 4.731 1.00 92.94 334 GLU A CA 1
ATOM 2575 C C . GLU A 1 334 ? -14.506 -11.335 4.740 1.00 92.94 334 GLU A C 1
ATOM 2577 O O . GLU A 1 334 ? -13.631 -12.180 4.560 1.00 92.94 334 GLU A O 1
ATOM 2582 N N . ARG A 1 335 ? -14.204 -10.052 4.987 1.00 91.94 335 ARG A N 1
ATOM 2583 C CA . ARG A 1 335 ? -12.826 -9.525 5.025 1.00 91.94 335 ARG A CA 1
ATOM 2584 C C . ARG A 1 335 ? -12.001 -10.080 6.185 1.00 91.94 335 ARG A C 1
ATOM 2586 O O . ARG A 1 335 ? -10.775 -9.987 6.155 1.00 91.94 335 ARG A O 1
ATOM 2593 N N . ALA A 1 336 ? -12.661 -10.657 7.186 1.00 94.00 336 ALA A N 1
ATOM 2594 C CA . ALA A 1 336 ? -12.020 -11.327 8.308 1.00 94.00 336 ALA A CA 1
ATOM 2595 C C . ALA A 1 336 ? -11.730 -12.811 8.049 1.00 94.00 336 ALA A C 1
ATOM 2597 O O . ALA A 1 336 ? -11.001 -13.437 8.821 1.00 94.00 336 ALA A O 1
ATOM 2598 N N . LEU A 1 337 ? -12.269 -13.382 6.967 1.00 91.81 337 LEU A N 1
ATOM 2599 C CA . LEU A 1 337 ? -12.069 -14.789 6.658 1.00 91.81 337 LEU A CA 1
ATOM 2600 C C . LEU A 1 337 ? -10.617 -15.047 6.223 1.00 91.81 337 LEU A C 1
ATOM 2602 O O . LEU A 1 337 ? -10.101 -14.376 5.326 1.00 91.81 337 LEU A O 1
ATOM 2606 N N . PRO A 1 338 ? -9.960 -16.079 6.777 1.00 88.12 338 PRO A N 1
ATOM 2607 C CA . PRO A 1 338 ? -8.748 -16.639 6.195 1.00 88.12 338 PRO A CA 1
ATOM 2608 C C . PRO A 1 338 ? -8.976 -17.057 4.740 1.00 88.12 338 PRO A C 1
ATOM 2610 O O . PRO A 1 338 ? -10.048 -17.563 4.405 1.00 88.12 338 PRO A O 1
ATOM 2613 N N . ALA A 1 339 ? -7.938 -16.959 3.905 1.00 84.44 339 ALA A N 1
ATOM 2614 C CA . ALA A 1 339 ? -8.015 -17.297 2.480 1.00 84.44 339 ALA A CA 1
ATOM 2615 C C . ALA A 1 339 ? -8.647 -18.679 2.218 1.00 84.44 339 ALA A C 1
ATOM 2617 O O . ALA A 1 339 ? -9.517 -18.809 1.363 1.00 84.44 339 ALA A O 1
ATOM 2618 N N . MET A 1 340 ? -8.283 -19.702 3.000 1.00 85.94 340 MET A N 1
ATOM 2619 C CA . MET A 1 340 ? -8.849 -21.050 2.850 1.00 85.94 340 MET A CA 1
ATOM 2620 C C . MET A 1 340 ? -10.352 -21.113 3.155 1.00 85.94 340 MET A C 1
ATOM 2622 O O . MET A 1 340 ? -11.086 -21.770 2.423 1.00 85.94 340 MET A O 1
ATOM 2626 N N . LYS A 1 341 ? -10.829 -20.403 4.190 1.00 89.94 341 LYS A N 1
ATOM 2627 C CA . LYS A 1 341 ? -12.269 -20.311 4.486 1.00 89.94 341 LYS A CA 1
ATOM 2628 C C . LYS A 1 341 ? -12.999 -19.513 3.402 1.00 89.94 341 LYS A C 1
ATOM 2630 O O . LYS A 1 341 ? -14.088 -19.908 3.000 1.00 89.94 341 LYS A O 1
ATOM 2635 N N . TYR A 1 342 ? -12.388 -18.435 2.902 1.00 89.19 342 TYR A N 1
ATOM 2636 C CA . TYR A 1 342 ? -12.941 -17.630 1.812 1.00 89.19 342 TYR A CA 1
ATOM 2637 C C . TYR A 1 342 ? -13.136 -18.461 0.537 1.00 89.19 342 TYR A C 1
ATOM 2639 O O . TYR A 1 342 ? -14.232 -18.493 -0.012 1.00 89.19 342 TYR A O 1
ATOM 2647 N N . PHE A 1 343 ? -12.117 -19.209 0.103 1.00 87.50 343 PHE A N 1
ATOM 2648 C CA . PHE A 1 343 ? -12.234 -20.092 -1.063 1.00 87.50 343 PHE A CA 1
ATOM 2649 C C . PHE A 1 343 ? -13.157 -21.288 -0.830 1.00 87.50 343 PHE A C 1
ATOM 2651 O O . PHE A 1 343 ? -13.736 -21.788 -1.785 1.00 87.50 343 PHE A O 1
ATOM 2658 N N . GLY A 1 344 ? -13.329 -21.737 0.416 1.00 88.00 344 GLY A N 1
ATOM 2659 C CA . GLY A 1 344 ? -14.363 -22.717 0.748 1.00 88.00 344 GLY A CA 1
ATOM 2660 C C . GLY A 1 344 ? -15.778 -22.195 0.472 1.00 88.00 344 GLY A C 1
ATOM 2661 O O . GLY A 1 344 ? -16.634 -22.966 0.053 1.00 88.00 344 GLY A O 1
ATOM 2662 N N . ARG A 1 345 ? -16.014 -20.888 0.661 1.00 89.12 345 ARG A N 1
ATOM 2663 C CA . ARG A 1 345 ? -17.289 -20.222 0.336 1.00 89.12 345 ARG A CA 1
ATOM 2664 C C . ARG A 1 345 ? -17.407 -19.821 -1.139 1.00 89.12 345 ARG A C 1
ATOM 2666 O O . ARG A 1 345 ? -18.519 -19.719 -1.641 1.00 89.12 345 ARG A O 1
ATOM 2673 N N . HIS A 1 346 ? -16.275 -19.607 -1.809 1.00 87.12 346 HIS A N 1
ATOM 2674 C CA . HIS A 1 346 ? -16.183 -19.158 -3.202 1.00 87.12 346 HIS A CA 1
ATOM 2675 C C . HIS A 1 346 ? -15.208 -20.027 -4.017 1.00 87.12 346 HIS A C 1
ATOM 2677 O O . HIS A 1 346 ? -14.133 -19.547 -4.410 1.00 87.12 346 HIS A O 1
ATOM 2683 N N . PRO A 1 347 ? -15.516 -21.318 -4.238 1.00 83.38 347 PRO A N 1
ATOM 2684 C CA . PRO A 1 347 ? -14.619 -22.235 -4.940 1.00 83.38 347 PRO A CA 1
ATOM 2685 C C . PRO A 1 347 ? -14.302 -21.774 -6.369 1.00 83.38 347 PRO A C 1
ATOM 2687 O O . PRO A 1 347 ? -13.174 -21.953 -6.830 1.00 83.38 347 PRO A O 1
ATOM 2690 N N . GLU A 1 348 ? -15.243 -21.103 -7.034 1.00 82.69 348 GLU A N 1
ATOM 2691 C CA . GLU A 1 348 ? -15.099 -20.536 -8.376 1.00 82.69 348 GLU A CA 1
ATOM 2692 C C . GLU A 1 348 ? -13.977 -19.493 -8.472 1.00 82.69 348 GLU A C 1
ATOM 2694 O O . GLU A 1 348 ? -13.366 -19.329 -9.523 1.00 82.69 348 GLU A O 1
ATOM 2699 N N . LYS A 1 349 ? -13.644 -18.816 -7.365 1.00 76.94 349 LYS A N 1
ATOM 2700 C CA . LYS A 1 349 ? -12.598 -17.782 -7.339 1.00 76.94 349 LYS A CA 1
ATOM 2701 C C . LYS A 1 349 ? -11.194 -18.350 -7.144 1.00 76.94 349 LYS A C 1
ATOM 2703 O O . LYS A 1 349 ? -10.222 -17.613 -7.298 1.00 76.94 349 LYS A O 1
ATOM 2708 N N . LYS A 1 350 ? -11.059 -19.628 -6.770 1.00 75.06 350 LYS A N 1
ATOM 2709 C CA . LYS A 1 350 ? -9.772 -20.231 -6.387 1.00 75.06 350 LYS A CA 1
ATOM 2710 C C . LYS A 1 350 ? -8.828 -20.404 -7.581 1.00 75.06 350 LYS A C 1
ATOM 2712 O O . LYS A 1 350 ? -7.653 -20.048 -7.474 1.00 75.06 350 LYS A O 1
ATOM 2717 N N . SER A 1 351 ? -9.334 -20.912 -8.706 1.00 67.19 351 SER A N 1
ATOM 2718 C CA . SER A 1 351 ? -8.559 -21.109 -9.943 1.00 67.19 351 SER A CA 1
ATOM 2719 C C . SER A 1 351 ? -8.077 -19.782 -10.530 1.00 67.19 351 SER A C 1
ATOM 2721 O O . SER A 1 351 ? -6.913 -19.649 -10.907 1.00 67.19 351 SER A O 1
ATOM 2723 N N . ASP A 1 352 ? -8.934 -18.761 -10.505 1.00 63.91 352 ASP A N 1
ATOM 2724 C CA . ASP A 1 352 ? -8.600 -17.410 -10.969 1.00 63.91 352 ASP A CA 1
ATOM 2725 C C . ASP A 1 352 ? -7.545 -16.720 -10.088 1.00 63.91 352 ASP A C 1
ATOM 2727 O O . ASP A 1 352 ? -6.855 -15.795 -10.528 1.00 63.91 352 ASP A O 1
ATOM 2731 N N . TRP A 1 353 ? -7.399 -17.159 -8.833 1.00 66.44 353 TRP A N 1
ATOM 2732 C CA . TRP A 1 353 ? -6.532 -16.513 -7.852 1.00 66.44 353 TRP A CA 1
ATOM 2733 C C . TRP A 1 353 ? -5.094 -17.030 -7.808 1.00 66.44 353 TRP A C 1
ATOM 2735 O O . TRP A 1 353 ? -4.199 -16.227 -7.541 1.00 66.44 353 TRP A O 1
ATOM 2745 N N . LEU A 1 354 ? -4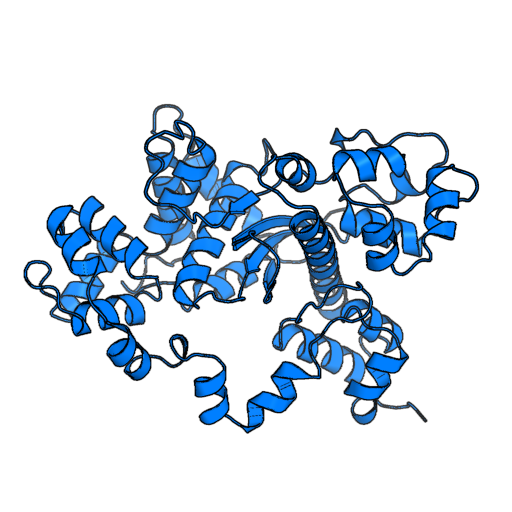.859 -18.327 -8.015 1.00 66.12 354 LEU A N 1
ATOM 2746 C CA . LEU A 1 354 ? -3.559 -18.933 -7.698 1.00 66.12 354 LEU A CA 1
ATOM 2747 C C . LEU A 1 354 ? -2.638 -19.094 -8.912 1.00 66.12 354 LEU A C 1
ATOM 2749 O O . LEU A 1 354 ? -1.463 -18.758 -8.817 1.00 66.12 354 LEU A O 1
ATOM 2753 N N . GLU A 1 355 ? -3.145 -19.548 -10.056 1.00 68.06 355 GLU A N 1
ATOM 2754 C CA . GLU A 1 355 ? -2.277 -19.973 -11.170 1.00 68.06 355 GLU A CA 1
ATOM 2755 C C . GLU A 1 355 ? -2.012 -18.857 -12.189 1.00 68.06 355 GLU A C 1
ATOM 2757 O O . GLU A 1 355 ? -0.929 -18.757 -12.767 1.00 68.06 355 GLU A O 1
ATOM 2762 N N . LYS A 1 356 ? -2.982 -17.956 -12.378 1.00 77.12 356 LYS A N 1
ATOM 2763 C CA . LYS A 1 356 ? -2.926 -16.925 -13.427 1.00 77.12 356 LYS A CA 1
ATOM 2764 C C . LYS A 1 356 ? -2.229 -15.632 -12.996 1.00 77.12 356 LYS A C 1
ATOM 2766 O O . LYS A 1 356 ? -1.939 -14.783 -13.833 1.00 77.12 356 LYS A O 1
ATOM 2771 N N . ARG A 1 357 ? -1.934 -15.461 -11.704 1.00 82.94 357 ARG A N 1
ATOM 2772 C CA . ARG A 1 357 ? -1.499 -14.172 -11.130 1.00 82.94 357 ARG A CA 1
ATOM 2773 C C . ARG A 1 357 ? -0.024 -14.103 -10.747 1.00 82.94 357 ARG A C 1
ATOM 2775 O O . ARG A 1 357 ? 0.437 -13.039 -10.349 1.00 82.94 357 ARG A O 1
ATOM 2782 N N . THR A 1 358 ? 0.716 -15.201 -10.841 1.00 84.56 358 THR A N 1
ATOM 2783 C CA . THR A 1 358 ? 2.112 -15.247 -10.389 1.00 84.56 358 THR A CA 1
ATOM 2784 C C . THR A 1 358 ? 3.056 -14.676 -11.445 1.00 84.56 358 THR A C 1
ATOM 2786 O O . THR A 1 358 ? 3.168 -15.247 -12.530 1.00 84.56 358 THR A O 1
ATOM 2789 N N . ALA A 1 359 ? 3.777 -13.604 -11.129 1.00 84.06 359 ALA A N 1
ATOM 2790 C CA . ALA A 1 359 ? 4.896 -13.141 -11.942 1.00 84.06 359 ALA A CA 1
ATOM 2791 C C . ALA A 1 359 ? 6.056 -14.142 -11.840 1.00 84.06 359 ALA A C 1
ATOM 2793 O O . ALA A 1 359 ? 6.474 -14.512 -10.742 1.00 84.06 359 ALA A O 1
ATOM 2794 N N . THR A 1 360 ? 6.577 -14.582 -12.983 1.00 81.06 360 THR A N 1
ATOM 2795 C CA . THR A 1 360 ? 7.631 -15.609 -13.057 1.00 81.06 360 THR A CA 1
ATOM 2796 C C . THR A 1 360 ? 8.957 -15.055 -13.574 1.00 81.06 360 THR A C 1
ATOM 2798 O O . THR A 1 360 ? 10.012 -15.603 -13.259 1.00 81.06 360 THR A O 1
ATOM 2801 N N . ALA A 1 361 ? 8.943 -13.931 -14.297 1.00 71.31 361 ALA A N 1
ATOM 2802 C CA . ALA A 1 361 ? 10.126 -13.388 -14.965 1.00 71.31 361 ALA A CA 1
ATOM 2803 C C . ALA A 1 361 ? 11.047 -12.552 -14.059 1.00 71.31 361 ALA A C 1
ATOM 2805 O O . ALA A 1 361 ? 12.130 -12.170 -14.486 1.00 71.31 361 ALA A O 1
ATOM 2806 N N . VAL A 1 362 ? 10.642 -12.256 -12.819 1.00 71.12 362 VAL A N 1
ATOM 2807 C CA . VAL A 1 362 ? 11.475 -11.528 -11.838 1.00 71.12 362 VAL A CA 1
ATOM 2808 C C . VAL A 1 362 ? 12.236 -12.439 -10.886 1.00 71.12 362 VAL A C 1
ATOM 2810 O O . VAL A 1 362 ? 13.014 -11.975 -10.054 1.00 71.12 362 VAL A O 1
ATOM 2813 N N . GLY A 1 363 ? 12.013 -13.751 -10.994 1.00 69.31 363 GLY A N 1
ATOM 2814 C CA . GLY A 1 363 ? 12.714 -14.742 -10.197 1.00 69.31 363 GLY A CA 1
ATOM 2815 C C . GLY A 1 363 ? 12.408 -14.730 -8.702 1.00 69.31 363 GLY A C 1
ATOM 2816 O O . GLY A 1 363 ? 13.051 -15.462 -7.952 1.00 69.31 363 GLY A O 1
ATOM 2817 N N . VAL A 1 364 ? 11.431 -13.941 -8.277 1.00 75.81 364 VAL A N 1
ATOM 2818 C CA . VAL A 1 364 ? 10.843 -13.998 -6.946 1.00 75.81 364 VAL A CA 1
ATOM 2819 C C . VAL A 1 364 ? 9.334 -14.133 -7.129 1.00 75.81 364 VAL A C 1
ATOM 2821 O O . VAL A 1 364 ? 8.781 -13.404 -7.958 1.00 75.81 364 VAL A O 1
ATOM 2824 N N . PRO A 1 365 ? 8.658 -15.057 -6.423 1.00 74.25 365 PRO A N 1
ATOM 2825 C CA . PRO A 1 365 ? 7.212 -15.186 -6.524 1.00 74.25 365 PRO A CA 1
ATOM 2826 C C . PRO A 1 365 ? 6.528 -13.879 -6.107 1.00 74.25 365 PRO A C 1
ATOM 2828 O O . PRO A 1 365 ? 6.672 -13.425 -4.975 1.00 74.25 365 PRO A O 1
ATOM 2831 N N . LEU A 1 366 ? 5.774 -13.282 -7.026 1.00 84.75 366 LEU A N 1
ATOM 2832 C CA . LEU A 1 366 ? 4.960 -12.094 -6.778 1.00 84.75 366 LEU A CA 1
ATOM 2833 C C . LEU A 1 366 ? 3.559 -12.356 -7.318 1.00 84.75 366 LEU A C 1
ATOM 2835 O O . LEU A 1 366 ? 3.421 -12.777 -8.466 1.00 84.75 366 LEU A O 1
ATOM 2839 N N . TYR A 1 367 ? 2.520 -12.104 -6.524 1.00 86.69 367 TYR A N 1
ATOM 2840 C CA . TYR A 1 367 ? 1.145 -12.258 -6.994 1.00 86.69 367 TYR A CA 1
ATOM 2841 C C . TYR A 1 367 ? 0.588 -10.905 -7.409 1.00 86.69 367 TYR A C 1
ATOM 2843 O O . TYR A 1 367 ? 0.344 -10.023 -6.591 1.00 86.69 367 TYR A O 1
ATOM 2851 N N . LEU A 1 368 ? 0.329 -10.756 -8.698 1.00 87.31 368 LEU A N 1
ATOM 2852 C CA . LEU A 1 368 ? -0.224 -9.536 -9.259 1.00 87.31 368 LEU A CA 1
ATOM 2853 C C . LEU A 1 368 ? -1.661 -9.298 -8.768 1.00 87.31 368 LEU A C 1
ATOM 2855 O O . LEU A 1 368 ? -2.402 -10.266 -8.555 1.00 87.31 368 LEU A O 1
ATOM 2859 N N . PRO A 1 369 ? -2.111 -8.040 -8.605 1.00 83.19 369 PRO A N 1
ATOM 2860 C CA . PRO A 1 369 ? -3.504 -7.747 -8.271 1.00 83.19 369 PRO A CA 1
ATOM 2861 C C . PRO A 1 369 ? -4.474 -8.336 -9.318 1.00 83.19 369 PRO A C 1
ATOM 2863 O O . PRO A 1 369 ? -4.214 -8.190 -10.514 1.00 83.19 369 PRO A O 1
ATOM 2866 N N . PRO A 1 370 ? -5.604 -8.967 -8.929 1.00 82.75 370 PRO A N 1
ATOM 2867 C CA . PRO A 1 370 ? -6.508 -9.613 -9.890 1.00 82.75 370 PRO A CA 1
ATOM 2868 C C . PRO A 1 370 ? -7.043 -8.641 -10.942 1.00 82.75 370 PRO A C 1
ATOM 2870 O O . PRO A 1 370 ? -7.043 -8.946 -12.131 1.00 82.75 370 PRO A O 1
ATOM 2873 N N . SER A 1 371 ? -7.443 -7.443 -10.507 1.00 82.88 371 SER A N 1
ATOM 2874 C CA . SER A 1 371 ? -7.958 -6.395 -11.388 1.00 82.88 371 SER A CA 1
ATOM 2875 C C . SER A 1 371 ? -6.913 -5.922 -12.396 1.00 82.88 371 SER A C 1
ATOM 2877 O O . SER A 1 371 ? -7.262 -5.610 -13.528 1.00 82.88 371 SER A O 1
ATOM 2879 N N . TYR A 1 372 ? -5.633 -5.903 -12.009 1.00 88.44 372 TYR A N 1
ATOM 2880 C CA . TYR A 1 372 ? -4.540 -5.557 -12.914 1.00 88.44 372 TYR A CA 1
ATOM 2881 C C . TYR A 1 372 ? -4.366 -6.627 -13.994 1.00 88.44 372 TYR A C 1
ATOM 2883 O O . TYR A 1 372 ? -4.350 -6.300 -15.177 1.00 88.44 372 TYR A O 1
ATOM 2891 N N . VAL A 1 373 ? -4.336 -7.907 -13.604 1.00 89.69 373 VAL A N 1
ATOM 2892 C CA . VAL A 1 373 ? -4.246 -9.022 -14.561 1.00 89.69 373 VAL A CA 1
ATOM 2893 C C . VAL A 1 373 ? -5.416 -8.996 -15.542 1.00 89.69 373 VAL A C 1
ATOM 2895 O O . VAL A 1 373 ? -5.205 -9.049 -16.749 1.00 89.69 373 VAL A O 1
ATOM 2898 N N . GLN A 1 374 ? -6.644 -8.848 -15.040 1.00 88.94 374 GLN A N 1
ATOM 2899 C CA . GLN A 1 374 ? -7.843 -8.764 -15.878 1.00 88.94 374 GLN A CA 1
ATOM 2900 C C . GLN A 1 374 ? -7.798 -7.573 -16.840 1.00 88.94 374 GLN A C 1
ATOM 2902 O O . GLN A 1 374 ? -8.154 -7.724 -18.008 1.00 88.94 374 GLN A O 1
ATOM 2907 N N . ALA A 1 375 ? -7.342 -6.407 -16.377 1.00 90.19 375 ALA A N 1
ATOM 2908 C CA . ALA A 1 375 ? -7.241 -5.220 -17.213 1.00 90.19 375 ALA A CA 1
ATOM 2909 C C . ALA A 1 375 ? -6.204 -5.395 -18.332 1.00 90.19 375 ALA A C 1
ATOM 2911 O O . ALA A 1 375 ? -6.506 -5.077 -19.483 1.00 90.19 375 ALA A O 1
ATOM 2912 N N . VAL A 1 376 ? -5.022 -5.941 -18.020 1.00 92.25 376 VAL A N 1
ATOM 2913 C CA . VAL A 1 376 ? -3.968 -6.201 -19.013 1.00 92.25 376 VAL A CA 1
ATOM 2914 C C . VAL A 1 376 ? -4.424 -7.235 -20.034 1.00 92.25 376 VAL A C 1
ATOM 2916 O O . VAL A 1 376 ? -4.335 -6.972 -21.230 1.00 92.25 376 VAL A O 1
ATOM 2919 N N . VAL A 1 377 ? -4.958 -8.377 -19.588 1.00 91.12 377 VAL A N 1
ATOM 2920 C CA . VAL A 1 377 ? -5.464 -9.417 -20.497 1.00 91.12 377 VAL A CA 1
ATOM 2921 C C . VAL A 1 377 ? -6.567 -8.842 -21.379 1.00 91.12 377 VAL A C 1
ATOM 2923 O O . VAL A 1 377 ? -6.467 -8.934 -22.595 1.00 91.12 377 VAL A O 1
ATOM 2926 N N . GLY A 1 378 ? -7.543 -8.135 -20.803 1.00 91.69 378 GLY A N 1
ATOM 2927 C CA . GLY A 1 378 ? -8.607 -7.493 -21.575 1.00 91.69 378 GLY A CA 1
ATOM 2928 C C . GLY A 1 378 ? -8.103 -6.460 -22.590 1.00 91.69 378 GLY A C 1
ATOM 2929 O O . GLY A 1 378 ? -8.683 -6.303 -23.661 1.00 91.69 378 GLY A O 1
ATOM 2930 N N . ALA A 1 379 ? -7.017 -5.747 -22.289 1.00 91.56 379 ALA A N 1
ATOM 2931 C CA . ALA A 1 379 ? -6.394 -4.822 -23.233 1.00 91.56 379 ALA A CA 1
ATOM 2932 C C . ALA A 1 379 ? -5.670 -5.539 -24.385 1.00 91.56 379 ALA A C 1
ATOM 2934 O O . ALA A 1 379 ? -5.608 -4.992 -25.490 1.00 91.56 379 ALA A O 1
ATOM 2935 N N . VAL A 1 380 ? -5.155 -6.748 -24.143 1.00 92.00 380 VAL A N 1
ATOM 2936 C CA . VAL A 1 380 ? -4.599 -7.615 -25.189 1.00 92.00 380 VAL A CA 1
ATOM 2937 C C . VAL A 1 380 ? -5.713 -8.194 -26.060 1.00 92.00 380 VAL A C 1
ATOM 2939 O O . VAL A 1 380 ? -5.616 -8.114 -27.279 1.00 92.00 380 VAL A O 1
ATOM 2942 N N . GLU A 1 381 ? -6.806 -8.675 -25.460 1.00 91.06 381 GLU A N 1
ATOM 2943 C CA . GLU A 1 381 ? -7.992 -9.174 -26.182 1.00 91.06 381 GLU A CA 1
ATOM 2944 C C . GLU A 1 381 ? -8.551 -8.136 -27.161 1.00 91.06 381 GLU A C 1
ATOM 2946 O O . GLU A 1 381 ? -8.907 -8.457 -28.291 1.00 91.06 381 GLU A O 1
ATOM 2951 N N . ARG A 1 382 ? -8.597 -6.867 -26.738 1.00 91.06 382 ARG A N 1
ATOM 2952 C CA . ARG A 1 382 ? -9.075 -5.746 -27.563 1.00 91.06 382 ARG A CA 1
ATOM 2953 C C . ARG A 1 382 ? -8.047 -5.231 -28.576 1.00 91.06 382 ARG A C 1
ATOM 2955 O O . ARG A 1 382 ? -8.336 -4.267 -29.278 1.00 91.06 382 ARG A O 1
ATOM 2962 N N . GLY A 1 383 ? -6.834 -5.785 -28.611 1.00 88.62 383 GLY A N 1
ATOM 2963 C CA . GLY A 1 383 ? -5.755 -5.330 -29.495 1.00 88.62 383 GLY A CA 1
ATOM 2964 C C . GLY A 1 383 ? -5.147 -3.968 -29.134 1.00 88.62 383 GLY A C 1
ATOM 2965 O O . GLY A 1 383 ? -4.309 -3.460 -29.873 1.00 88.62 383 GLY A O 1
ATOM 2966 N N . THR A 1 384 ? -5.518 -3.371 -27.995 1.00 89.75 384 THR A N 1
ATOM 2967 C CA . THR A 1 384 ? -4.932 -2.098 -27.523 1.00 89.75 384 THR A CA 1
ATOM 2968 C C . THR A 1 384 ? -3.506 -2.264 -26.993 1.00 89.75 384 THR A C 1
ATOM 2970 O O . THR A 1 384 ? -2.735 -1.310 -26.953 1.00 89.75 384 THR A O 1
ATOM 2973 N N . VAL A 1 385 ? -3.143 -3.485 -26.594 1.00 90.38 385 VAL A N 1
ATOM 2974 C CA . VAL A 1 385 ? -1.808 -3.867 -26.129 1.00 90.38 385 VAL A CA 1
ATOM 2975 C C . VAL A 1 385 ? -1.402 -5.138 -26.870 1.00 90.38 385 VAL A C 1
ATOM 2977 O O . VAL A 1 385 ? -2.184 -6.076 -26.968 1.00 90.38 385 VAL A O 1
ATOM 2980 N N . SER A 1 386 ? -0.177 -5.202 -27.396 1.00 90.81 386 SER A N 1
ATOM 2981 C CA . SER A 1 386 ? 0.306 -6.430 -28.041 1.00 90.81 386 SER A CA 1
ATOM 2982 C C . SER A 1 386 ? 0.524 -7.545 -27.016 1.00 90.81 386 SER A C 1
ATOM 2984 O O . SER A 1 386 ? 0.893 -7.281 -25.873 1.00 90.81 386 SER A O 1
ATOM 2986 N N . TRP A 1 387 ? 0.391 -8.807 -27.425 1.00 90.69 387 TRP A N 1
ATOM 2987 C CA . TRP A 1 387 ? 0.644 -9.969 -26.558 1.00 90.69 387 TRP A CA 1
ATOM 2988 C C . TRP A 1 387 ? 2.044 -9.938 -25.918 1.00 90.69 387 TRP A C 1
ATOM 2990 O O . TRP A 1 387 ? 2.206 -10.216 -24.732 1.00 90.69 387 TRP A O 1
ATOM 3000 N N . SER A 1 388 ? 3.059 -9.508 -26.677 1.00 89.69 388 SER A N 1
ATOM 3001 C CA . SER A 1 388 ? 4.429 -9.351 -26.177 1.00 89.69 388 SER A CA 1
ATOM 3002 C C . SER A 1 388 ? 4.524 -8.301 -25.069 1.00 89.69 388 SER A C 1
ATOM 3004 O O . SER A 1 388 ? 5.233 -8.522 -24.089 1.00 89.69 388 SER A O 1
ATOM 3006 N N . LYS A 1 389 ? 3.803 -7.179 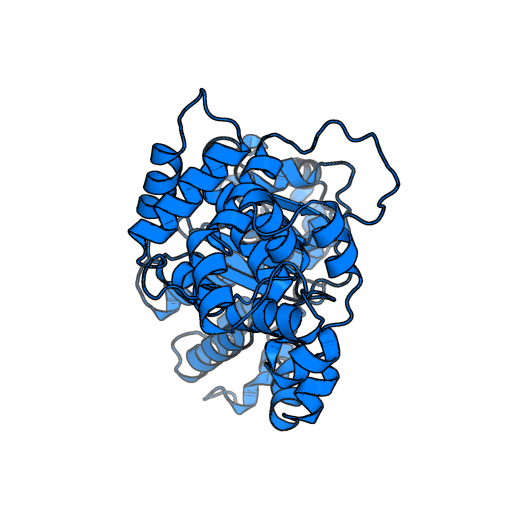-25.201 1.00 91.31 389 LYS A N 1
ATOM 3007 C CA . LYS A 1 389 ? 3.747 -6.153 -24.155 1.00 91.31 389 LYS A CA 1
ATOM 3008 C C . LYS A 1 389 ? 2.886 -6.606 -22.974 1.00 91.31 389 LYS A C 1
ATOM 3010 O O . LYS A 1 389 ? 3.234 -6.309 -21.840 1.00 91.31 389 LYS A O 1
ATOM 3015 N N . GLY A 1 390 ? 1.822 -7.373 -23.212 1.00 91.25 390 GLY A N 1
ATOM 3016 C CA . GLY A 1 390 ? 1.020 -8.004 -22.161 1.00 91.25 390 GLY A CA 1
ATOM 3017 C C . GLY A 1 390 ? 1.852 -8.922 -21.264 1.00 91.25 390 GLY A C 1
ATOM 3018 O O . GLY A 1 390 ? 1.799 -8.791 -20.044 1.00 91.25 390 GLY A O 1
ATOM 3019 N N . ALA A 1 391 ? 2.690 -9.782 -21.853 1.00 91.25 391 ALA A N 1
ATOM 3020 C CA . ALA A 1 391 ? 3.620 -10.630 -21.105 1.00 91.25 391 ALA A CA 1
ATOM 3021 C C . ALA A 1 391 ? 4.602 -9.806 -20.249 1.00 91.25 391 ALA A C 1
ATOM 3023 O O . ALA A 1 391 ? 4.789 -10.092 -19.067 1.00 91.25 391 ALA A O 1
ATOM 3024 N N . GLU A 1 392 ? 5.168 -8.736 -20.821 1.00 90.25 392 GLU A N 1
ATOM 3025 C CA . GLU A 1 392 ? 6.061 -7.810 -20.114 1.00 90.25 392 GLU A CA 1
ATOM 3026 C C . GLU A 1 392 ? 5.368 -7.131 -18.919 1.00 90.25 392 GLU A C 1
ATOM 3028 O O . GLU A 1 392 ? 5.919 -7.134 -17.820 1.00 90.25 392 GLU A O 1
ATOM 3033 N N . LEU A 1 393 ? 4.153 -6.603 -19.117 1.00 91.06 393 LEU A N 1
ATOM 3034 C CA . LEU A 1 393 ? 3.347 -5.944 -18.080 1.00 91.06 393 LEU A CA 1
ATOM 3035 C C . LEU A 1 393 ? 2.964 -6.901 -16.944 1.00 91.06 393 LEU A C 1
ATOM 3037 O O . LEU A 1 393 ? 2.973 -6.524 -15.776 1.00 91.06 393 LEU A O 1
ATOM 3041 N N . LEU A 1 394 ? 2.679 -8.162 -17.274 1.00 91.25 394 LEU A N 1
ATOM 3042 C CA . LEU A 1 394 ? 2.428 -9.213 -16.288 1.00 91.25 394 LEU A CA 1
ATOM 3043 C C . LEU A 1 394 ? 3.712 -9.833 -15.722 1.00 91.25 394 LEU A C 1
ATOM 3045 O O . LEU A 1 394 ? 3.636 -10.767 -14.927 1.00 91.25 394 LEU A O 1
ATOM 3049 N N . MET A 1 395 ? 4.891 -9.332 -16.102 1.00 90.56 395 MET A N 1
ATOM 3050 C CA . MET A 1 395 ? 6.179 -9.800 -15.588 1.00 90.56 395 MET A CA 1
ATOM 3051 C C . MET A 1 395 ? 6.329 -11.330 -15.721 1.00 90.56 395 MET A C 1
ATOM 3053 O O . MET A 1 395 ? 6.841 -12.012 -14.826 1.00 90.56 395 MET A O 1
ATOM 3057 N N . VAL A 1 396 ? 5.869 -11.872 -16.850 1.00 90.06 396 VAL A N 1
ATOM 3058 C CA . VAL A 1 396 ? 6.003 -13.279 -17.252 1.00 90.06 396 VAL A CA 1
ATOM 3059 C C . VAL A 1 396 ? 6.694 -13.355 -18.610 1.00 90.06 396 VAL A C 1
ATOM 3061 O O . VAL A 1 396 ? 6.716 -12.390 -19.375 1.00 90.06 396 VAL A O 1
ATOM 3064 N N . ASP A 1 397 ? 7.281 -14.503 -18.929 1.00 89.19 397 ASP A N 1
ATOM 3065 C CA . ASP A 1 397 ? 7.759 -14.730 -20.288 1.00 89.19 397 ASP A CA 1
ATOM 3066 C C . ASP A 1 397 ? 6.588 -14.972 -21.261 1.00 89.19 397 ASP A C 1
ATOM 3068 O O . ASP A 1 397 ? 5.452 -15.260 -20.874 1.00 89.19 397 ASP A O 1
ATOM 3072 N N . ARG A 1 398 ? 6.886 -14.848 -22.556 1.00 89.25 398 ARG A N 1
ATOM 3073 C CA . ARG A 1 398 ? 5.912 -15.000 -23.644 1.00 89.25 398 ARG A CA 1
ATOM 3074 C C . ARG A 1 398 ? 5.224 -16.365 -23.645 1.00 89.25 398 ARG A C 1
ATOM 3076 O O . ARG A 1 398 ? 4.028 -16.427 -23.898 1.00 89.25 398 ARG A O 1
ATOM 3083 N N . ARG A 1 399 ? 5.961 -17.440 -23.360 1.00 90.06 399 ARG A N 1
ATOM 3084 C CA . ARG A 1 399 ? 5.415 -18.801 -23.339 1.00 90.06 399 ARG A CA 1
ATOM 3085 C C . ARG A 1 399 ? 4.442 -18.954 -22.171 1.00 90.06 399 ARG A C 1
ATOM 3087 O O . ARG A 1 399 ? 3.313 -19.366 -22.389 1.00 90.06 399 ARG A O 1
ATOM 3094 N N . THR A 1 400 ? 4.837 -18.520 -20.975 1.00 89.75 400 THR A N 1
ATOM 3095 C CA . THR A 1 400 ? 3.985 -18.518 -19.778 1.00 89.75 400 THR A CA 1
ATOM 3096 C C . THR A 1 400 ? 2.706 -17.700 -20.000 1.00 89.75 400 THR A C 1
ATOM 3098 O O . THR A 1 400 ? 1.632 -18.091 -19.549 1.00 89.75 400 THR A O 1
ATOM 3101 N N . PHE A 1 401 ? 2.792 -16.563 -20.700 1.00 90.88 401 PHE A N 1
ATOM 3102 C CA . PHE A 1 401 ? 1.608 -15.778 -21.053 1.00 90.88 401 PHE A CA 1
ATOM 3103 C C . PHE A 1 401 ? 0.651 -16.574 -21.953 1.00 90.88 401 PHE A C 1
ATOM 3105 O O . PHE A 1 401 ? -0.543 -16.636 -21.668 1.00 90.88 401 PHE A O 1
ATOM 3112 N N . MET A 1 402 ? 1.181 -17.218 -22.996 1.00 89.00 402 MET A N 1
ATOM 3113 C CA . MET A 1 402 ? 0.396 -18.039 -23.921 1.00 89.00 402 MET A CA 1
ATOM 3114 C C . MET A 1 402 ? -0.239 -19.252 -23.245 1.00 89.00 402 MET A C 1
ATOM 3116 O O . MET A 1 402 ? -1.414 -19.521 -23.459 1.00 89.00 402 MET A O 1
ATOM 3120 N N . GLU A 1 403 ? 0.497 -19.943 -22.379 1.00 89.56 403 GLU A N 1
ATOM 3121 C CA . GLU A 1 403 ? -0.021 -21.083 -21.615 1.00 89.56 403 GLU A CA 1
ATOM 3122 C C . GLU A 1 403 ? -1.198 -20.687 -20.706 1.00 89.56 403 GLU A C 1
ATOM 3124 O O . GLU A 1 403 ? -2.107 -21.483 -20.490 1.00 89.56 403 GLU A O 1
ATOM 3129 N N . ARG A 1 404 ? -1.199 -19.459 -20.169 1.00 88.12 404 ARG A N 1
ATOM 3130 C CA . ARG A 1 404 ? -2.211 -18.999 -19.199 1.00 88.12 404 ARG A CA 1
ATOM 3131 C C . ARG A 1 404 ? -3.410 -18.282 -19.809 1.00 88.12 404 ARG A C 1
ATOM 3133 O O . ARG A 1 404 ? -4.472 -18.269 -19.181 1.00 88.12 404 ARG A O 1
ATOM 3140 N N . PHE A 1 405 ? -3.209 -17.612 -20.943 1.00 89.19 405 PHE A N 1
ATOM 3141 C CA . PHE A 1 405 ? -4.177 -16.680 -21.529 1.00 89.19 405 PHE A CA 1
ATOM 3142 C C . PHE A 1 405 ? -4.326 -16.816 -23.049 1.00 89.19 405 PHE A C 1
ATOM 3144 O O . PHE A 1 405 ? -5.015 -16.000 -23.656 1.00 89.19 405 PHE A O 1
ATOM 3151 N N . GLY A 1 406 ? -3.662 -17.783 -23.690 1.00 84.19 406 GLY A N 1
ATOM 3152 C CA . GLY A 1 406 ? -3.683 -17.943 -25.147 1.00 84.19 406 GLY A CA 1
ATOM 3153 C C . GLY A 1 406 ? -5.078 -18.207 -25.714 1.00 84.19 406 GLY A C 1
ATOM 3154 O O . GLY A 1 406 ? -5.394 -17.721 -26.791 1.00 84.19 406 GLY A O 1
ATOM 3155 N N . ASP A 1 407 ? -5.937 -18.872 -24.942 1.00 85.31 407 ASP A N 1
ATOM 3156 C CA . ASP A 1 407 ? -7.358 -19.105 -25.233 1.00 85.31 407 ASP A CA 1
ATOM 3157 C C . ASP A 1 407 ? -8.178 -17.814 -25.381 1.00 85.31 407 ASP A C 1
ATOM 3159 O O . ASP A 1 407 ? -9.250 -17.811 -25.982 1.00 85.31 407 ASP A O 1
ATOM 3163 N N . ARG A 1 408 ? -7.673 -16.709 -24.830 1.00 80.62 408 ARG A N 1
ATOM 3164 C CA . ARG A 1 408 ? -8.349 -15.414 -24.799 1.00 80.62 408 ARG A CA 1
ATOM 3165 C C . ARG A 1 408 ? -7.861 -14.450 -25.877 1.00 80.62 408 ARG A C 1
ATOM 3167 O O . ARG A 1 408 ? -8.554 -13.485 -26.175 1.00 80.62 408 ARG A O 1
ATOM 3174 N N . VAL A 1 409 ? -6.685 -14.668 -26.465 1.00 75.06 409 VAL A N 1
ATOM 3175 C CA . VAL A 1 409 ? -6.066 -13.698 -27.382 1.00 75.06 409 VAL A CA 1
ATOM 3176 C C . VAL A 1 409 ? -6.405 -14.032 -28.841 1.00 75.06 409 VAL A C 1
ATOM 3178 O O . VAL A 1 409 ? -5.981 -15.078 -29.329 1.00 75.06 409 VAL A O 1
ATOM 3181 N N . PRO A 1 410 ? -7.126 -13.158 -29.573 1.00 64.62 410 PRO A N 1
ATOM 3182 C CA . PRO A 1 410 ? -7.486 -13.416 -30.966 1.00 64.62 410 PRO A CA 1
ATOM 3183 C C . PRO A 1 410 ? -6.256 -13.481 -31.883 1.00 64.62 410 PRO A C 1
ATOM 3185 O O . PRO A 1 410 ? -5.362 -12.639 -31.781 1.00 64.62 410 PRO A O 1
ATOM 3188 N N . GLY A 1 411 ? -6.252 -14.420 -32.835 1.00 63.28 411 GLY A N 1
ATOM 3189 C CA . GLY A 1 411 ? -5.283 -14.446 -33.941 1.00 63.28 411 GLY A CA 1
ATOM 3190 C C . GLY A 1 411 ? -3.929 -15.081 -33.623 1.00 63.28 411 GLY A C 1
ATOM 3191 O O . GLY A 1 411 ? -2.932 -14.707 -34.238 1.00 63.28 411 GLY A O 1
ATOM 3192 N N . ILE A 1 412 ? -3.884 -16.013 -32.668 1.00 55.09 412 ILE A N 1
ATOM 3193 C CA . ILE A 1 412 ? -2.706 -16.842 -32.405 1.00 55.09 412 ILE A CA 1
ATOM 3194 C C . ILE A 1 412 ? -3.014 -18.274 -32.855 1.00 55.09 412 ILE A C 1
ATOM 3196 O O . ILE A 1 412 ? -3.400 -19.118 -32.052 1.00 55.09 412 ILE A O 1
ATOM 3200 N N . GLU A 1 413 ? -2.879 -18.495 -34.163 1.00 43.75 413 GLU A N 1
ATOM 3201 C CA . GLU A 1 413 ? -2.616 -19.807 -34.771 1.00 43.75 413 GLU A CA 1
ATOM 3202 C C . GLU A 1 413 ? -1.177 -19.836 -35.293 1.00 43.75 413 GLU A C 1
ATOM 3204 O O . GLU A 1 413 ? -0.745 -18.817 -35.889 1.00 43.75 413 GLU A O 1
#